Protein AF-A0A955LKX2-F1 (afdb_monomer_lite)

Organism: NCBI:txid2053526

Secondary structure (DSSP, 8-state):
-TTPPTT-EEEEE-TTS-BEEEEEEEEGGGHHHHHHTT-EEEE-SSSEEEEEE-HHHHHHHHHHHHHHHHHHTT-TTTSEEEEEEETTS-HHHHHHHHHHT--EEEE-SSHHHHHHHHHHHHHHHHH-SSSPPEEE-TTS-EEE--SSEEEEEEE-TTSBEE---SSPEE-TTS-EESS-SS--HHHHHHHHHHHHHHHHHHT--HHHHHHHHHHHTT----EEEEEEEESS-TT-S-HHHHHHHHHHHHHHHHHHHHHHHHHHHHHHTTSS-HHHHHHHHHHH-TTS--TTEEEEEE-SSSEEEEESSEEEEEEE-SSSSEEEEEEEES-HHHHHHHHHHHHT---PPPHHHHHHS-HHHHHHHHHHHHHHHHHHHHTTPPP---PPPS------

Foldseek 3Di:
DLPDDFLDKDWDADPVQQFTKIKGKHFPVCVVLCVLLLWDWDDSDPTIIITTAQLLLLVLLLLVLVCVVCVVVVLNVVAQEEEEEEPLRFCLVVLLCVLVVHWYAYAHDDLLRVLLQQLLVQQCLVVDPFDFDWAQHQQRDIITRGRHYAYSKYDYSVGFIWGFDSDWDADPVGRTGNTDSGTHCPSSVVSVVVSSVVCVVVVHHSSNVSVVSCVSSVNLQNNKDKDKDAQADPPDPPPVRRVVSFVVLLVQLVLLQLLLLLLQVCCVVVLAPPVLSLVQVCVQCVPADCPQFDDWHDRLQWIWTDGPFKIKIWGRDPPTSIIMIIMTGSDNVNRVVVRVDSRPDRSDGDPSNCVSGPPVSSVCSVVVSNVVNVCSSPPSRRDPPDDDPPDPPPDD

Radius of gyration: 22.68 Å; chains: 1; bounding box: 54×61×68 Å

pLDDT: mean 93.78, std 8.46, range [38.88, 98.75]

InterPro domains:
  IPR005846 Alpha-D-phosphohexomutase, alpha/beta/alpha domain III [PF02880] (76-214)
  IPR016055 Alpha-D-phosphohexomutase, alpha/beta/alpha I/II/III [SSF53738] (83-215)
  IPR036900 Alpha-D-phosphohexomutase, C-terminal domain superfamily [SSF55957] (300-339)

Structure (mmCIF, N/CA/C/O backbone):
data_AF-A0A955LKX2-F1
#
_entry.id   AF-A0A955LKX2-F1
#
loop_
_atom_site.group_PDB
_atom_site.id
_atom_site.type_symbol
_atom_site.label_atom_id
_atom_site.label_alt_id
_atom_site.label_comp_id
_atom_site.label_asym_id
_atom_site.label_entity_id
_atom_site.label_seq_id
_atom_site.pdbx_PDB_ins_code
_atom_site.Cartn_x
_atom_site.Cartn_y
_atom_site.Cartn_z
_atom_site.occupancy
_atom_site.B_iso_or_equiv
_atom_site.auth_seq_id
_atom_site.auth_comp_id
_atom_site.auth_asym_id
_atom_site.auth_atom_id
_atom_site.pdbx_PDB_model_num
ATOM 1 N N . LEU A 1 1 ? -9.491 -21.297 21.331 1.00 83.88 1 LEU A N 1
ATOM 2 C CA . LEU A 1 1 ? -10.593 -20.667 20.564 1.00 83.88 1 LEU A CA 1
ATOM 3 C C . LEU A 1 1 ? -11.870 -21.505 20.568 1.00 83.88 1 LEU A C 1
ATOM 5 O O . LEU A 1 1 ? -12.939 -20.920 20.558 1.00 83.88 1 LEU A O 1
ATOM 9 N N . SER A 1 2 ? -11.780 -22.837 20.660 1.00 74.50 2 SER A N 1
ATOM 10 C CA . SER A 1 2 ? -12.924 -23.764 20.633 1.00 74.50 2 SER A CA 1
ATOM 11 C C . SER A 1 2 ? -14.033 -23.470 21.646 1.00 74.50 2 SER A C 1
ATOM 13 O O . SER A 1 2 ? -15.178 -23.772 21.364 1.00 74.50 2 SER A O 1
ATOM 15 N N . ASP A 1 3 ? -13.747 -22.843 22.784 1.00 85.75 3 ASP A N 1
ATOM 16 C CA . ASP A 1 3 ? -14.763 -22.567 23.817 1.00 85.75 3 ASP A CA 1
ATOM 17 C C . ASP A 1 3 ? -15.029 -21.066 24.010 1.00 85.75 3 ASP A C 1
ATOM 19 O O . ASP A 1 3 ? -15.715 -20.664 24.946 1.00 85.75 3 ASP A O 1
ATOM 23 N N . TYR A 1 4 ? -14.475 -20.220 23.135 1.00 91.50 4 TYR A N 1
ATOM 24 C CA . TYR A 1 4 ? -14.655 -18.774 23.229 1.00 91.50 4 TYR A CA 1
ATOM 25 C C . TYR A 1 4 ? -15.996 -18.344 22.611 1.00 91.50 4 TYR A C 1
ATOM 27 O O . TYR A 1 4 ? -16.431 -18.936 21.613 1.00 91.50 4 TYR A O 1
ATOM 35 N N . PRO A 1 5 ? -16.661 -17.329 23.194 1.00 93.69 5 PRO A N 1
ATOM 36 C CA . PRO A 1 5 ? -17.945 -16.846 22.706 1.00 93.69 5 PRO A CA 1
ATOM 37 C C . PRO A 1 5 ? -17.813 -16.122 21.361 1.00 93.69 5 PRO A C 1
ATOM 39 O O . PRO A 1 5 ? -16.740 -15.631 20.997 1.00 93.69 5 PRO A O 1
ATOM 42 N N . LEU A 1 6 ? -18.937 -16.019 20.649 1.00 96.06 6 LEU A N 1
ATOM 43 C CA . LEU A 1 6 ? -19.081 -15.126 19.499 1.00 96.06 6 LEU A CA 1
ATOM 44 C C . LEU A 1 6 ? -18.675 -13.694 19.880 1.00 96.06 6 LEU A C 1
ATOM 46 O O . LEU A 1 6 ? -18.892 -13.260 21.010 1.00 96.06 6 LEU A O 1
ATOM 50 N N . GLY A 1 7 ? -18.059 -12.981 18.941 1.00 95.50 7 GLY A N 1
ATOM 51 C CA . GLY A 1 7 ? -17.551 -11.625 19.139 1.00 95.50 7 GLY A CA 1
ATOM 52 C C . GLY A 1 7 ? -16.155 -11.561 19.763 1.00 95.50 7 GLY A C 1
ATOM 53 O O . GLY A 1 7 ? -15.565 -10.485 19.796 1.00 95.50 7 GLY A O 1
ATOM 54 N N . THR A 1 8 ? -15.583 -12.689 20.209 1.00 96.50 8 THR A N 1
ATOM 55 C CA . THR A 1 8 ? -14.206 -12.721 20.734 1.00 96.50 8 THR A CA 1
ATOM 56 C C . THR A 1 8 ? -13.216 -12.293 19.654 1.00 96.50 8 THR A C 1
ATOM 58 O O . THR A 1 8 ? -13.011 -13.032 18.689 1.00 96.50 8 THR A O 1
ATOM 61 N N . CYS A 1 9 ? -12.566 -11.145 19.847 1.00 96.81 9 CYS A N 1
ATOM 62 C CA . CYS A 1 9 ? -11.448 -10.700 19.019 1.00 96.81 9 CYS A CA 1
ATOM 63 C C . CYS A 1 9 ? -10.125 -11.310 19.496 1.00 96.81 9 CYS A C 1
ATOM 65 O O . CYS A 1 9 ? -9.878 -11.461 20.693 1.00 96.81 9 CYS A O 1
ATOM 67 N N . VAL A 1 10 ? -9.259 -11.631 18.541 1.00 95.56 10 VAL A N 1
ATOM 68 C CA . VAL A 1 10 ? -7.900 -12.124 18.750 1.00 95.56 10 VAL A CA 1
ATOM 69 C C . VAL A 1 10 ? -6.958 -11.155 18.048 1.00 95.56 10 VAL A C 1
ATOM 71 O O . VAL A 1 10 ? -7.005 -11.022 16.827 1.00 95.56 10 VAL A O 1
ATOM 74 N N . LEU A 1 11 ? -6.122 -10.477 18.830 1.00 95.25 11 LEU A N 1
ATOM 75 C CA . LEU A 1 11 ? -5.091 -9.565 18.339 1.00 95.25 11 LEU A CA 1
ATOM 76 C C . LEU A 1 11 ? -3.756 -10.302 18.389 1.00 95.25 11 LEU A C 1
ATOM 78 O O . LEU A 1 11 ? -3.365 -10.796 19.448 1.00 95.25 11 LEU A O 1
ATOM 82 N N . MET A 1 12 ? -3.100 -10.440 17.242 1.00 93.12 12 MET A N 1
ATOM 83 C CA . MET A 1 12 ? -1.870 -11.216 17.105 1.00 93.12 12 MET A CA 1
ATOM 84 C C . MET A 1 12 ? -0.739 -10.298 16.673 1.00 93.12 12 MET A C 1
ATOM 86 O O . MET A 1 12 ? -0.844 -9.673 15.620 1.00 93.12 12 MET A O 1
ATOM 90 N N . ALA A 1 13 ? 0.329 -10.277 17.468 1.00 92.19 13 ALA A N 1
ATOM 91 C CA . ALA A 1 13 ? 1.583 -9.640 17.104 1.00 92.19 13 ALA A CA 1
ATOM 92 C C . ALA A 1 13 ? 2.685 -10.668 16.853 1.00 92.19 13 ALA A C 1
ATOM 94 O O . ALA A 1 13 ? 2.658 -11.773 17.411 1.00 92.19 13 ALA A O 1
ATOM 95 N N . ASP A 1 14 ? 3.636 -10.315 15.995 1.00 90.94 14 ASP A N 1
ATOM 96 C CA . ASP A 1 14 ? 4.870 -11.072 15.817 1.00 90.94 14 ASP A CA 1
ATOM 97 C C . ASP A 1 14 ? 5.814 -10.908 17.032 1.00 90.94 14 ASP A C 1
ATOM 99 O O . ASP A 1 14 ? 5.542 -10.109 17.930 1.00 90.94 14 ASP A O 1
ATOM 103 N N . PRO A 1 15 ? 6.872 -11.737 17.162 1.00 92.31 15 PRO A N 1
ATOM 104 C CA . PRO A 1 15 ? 7.674 -11.797 18.389 1.00 92.31 15 PRO A CA 1
ATOM 105 C C . PRO A 1 15 ? 8.376 -10.495 18.800 1.00 92.31 15 PRO A C 1
ATOM 107 O O . PRO A 1 15 ? 8.668 -10.329 19.984 1.00 92.31 15 PRO A O 1
ATOM 110 N N . ASP A 1 16 ? 8.684 -9.620 17.846 1.00 88.94 16 ASP A N 1
ATOM 111 C CA . ASP A 1 16 ? 9.254 -8.283 18.047 1.00 88.94 16 ASP A CA 1
ATOM 112 C C . ASP A 1 16 ? 8.187 -7.193 18.232 1.00 88.94 16 ASP A C 1
ATOM 114 O O . ASP A 1 16 ? 8.509 -6.131 18.760 1.00 88.94 16 ASP A O 1
ATOM 118 N N . GLY A 1 17 ? 6.914 -7.489 17.950 1.00 87.94 17 GLY A N 1
ATOM 119 C CA . GLY A 1 17 ? 5.798 -6.577 18.190 1.00 87.94 17 GLY A CA 1
ATOM 120 C C . GLY A 1 17 ? 5.651 -5.498 17.121 1.00 87.94 17 GLY A C 1
ATOM 121 O O . GLY A 1 17 ? 5.066 -4.451 17.398 1.00 87.94 17 GLY A O 1
ATOM 122 N N . ASP A 1 18 ? 6.161 -5.752 15.920 1.00 87.38 18 ASP A N 1
ATOM 123 C CA . ASP A 1 18 ? 6.175 -4.818 14.798 1.00 87.38 18 ASP A CA 1
ATOM 124 C C . ASP A 1 18 ? 4.898 -4.894 13.961 1.00 87.38 18 ASP A C 1
ATOM 126 O O . ASP A 1 18 ? 4.594 -3.958 13.220 1.00 87.38 18 ASP A O 1
ATOM 130 N N . ARG A 1 19 ? 4.182 -6.023 14.016 1.00 88.88 19 ARG A N 1
ATOM 131 C CA . ARG A 1 19 ? 3.046 -6.289 13.132 1.00 88.88 19 ARG A CA 1
ATOM 132 C C . ARG A 1 19 ? 1.791 -6.680 13.867 1.00 88.88 19 ARG A C 1
ATOM 134 O O . ARG A 1 19 ? 1.864 -7.440 14.826 1.00 88.88 19 ARG A O 1
ATOM 141 N N . LEU A 1 20 ? 0.635 -6.271 13.349 1.00 89.75 20 LEU A N 1
ATOM 142 C CA . LEU A 1 20 ? -0.670 -6.688 13.860 1.00 89.75 20 LEU A CA 1
ATOM 143 C C . LEU A 1 20 ? -1.510 -7.407 12.798 1.00 89.75 20 LEU A C 1
ATOM 145 O O . LEU A 1 20 ? -1.695 -6.942 11.675 1.00 89.75 20 LEU A O 1
ATOM 149 N N . VAL A 1 21 ? -2.103 -8.532 13.201 1.00 90.12 21 VAL A N 1
ATOM 150 C CA . VAL A 1 21 ? -3.202 -9.186 12.481 1.00 90.12 21 VAL A CA 1
ATOM 151 C C . VAL A 1 21 ? -4.379 -9.382 13.429 1.00 90.12 21 VAL A C 1
ATOM 153 O O . VAL A 1 21 ? -4.214 -9.857 14.557 1.00 90.12 21 VAL A O 1
ATOM 156 N N . THR A 1 22 ? -5.578 -9.058 12.948 1.00 95.31 22 THR A N 1
ATOM 157 C CA . THR A 1 22 ? -6.817 -9.162 13.722 1.00 95.31 22 THR A CA 1
ATOM 158 C C . THR A 1 22 ? -7.674 -10.326 13.237 1.00 95.31 22 THR A C 1
ATOM 160 O O . THR A 1 22 ? -7.847 -10.554 12.039 1.00 95.31 22 THR A O 1
ATOM 163 N N . ALA A 1 23 ? -8.246 -11.066 14.182 1.00 97.44 23 ALA A N 1
ATOM 164 C CA . ALA A 1 23 ? -9.224 -12.112 13.918 1.00 97.44 23 ALA A CA 1
ATOM 165 C C . ALA A 1 23 ? -10.417 -12.006 14.873 1.00 97.44 23 ALA A C 1
ATOM 167 O O . ALA A 1 23 ? -10.286 -11.452 15.965 1.00 97.44 23 ALA A O 1
ATOM 168 N N . GLN A 1 24 ? -11.570 -12.567 14.504 1.00 97.75 24 GLN A N 1
ATOM 169 C CA . GLN A 1 24 ? -12.738 -12.617 15.386 1.00 97.75 24 GLN A CA 1
ATOM 170 C C . GLN A 1 24 ? -13.518 -13.926 15.242 1.00 97.75 24 GLN A C 1
ATOM 172 O O . GLN A 1 24 ? -13.627 -14.503 14.163 1.00 97.75 24 GLN A O 1
ATOM 177 N N . VAL A 1 25 ? -14.061 -14.420 16.355 1.00 97.69 25 VAL A N 1
ATOM 178 C CA . VAL A 1 25 ? -15.028 -15.523 16.337 1.00 97.69 25 VAL A CA 1
ATOM 179 C C . VAL A 1 25 ? -16.393 -14.974 15.916 1.00 97.69 25 VAL A C 1
ATOM 181 O O . VAL A 1 25 ? -17.011 -14.216 16.661 1.00 97.69 25 VAL A O 1
ATOM 184 N N . GLU A 1 26 ? -16.877 -15.381 14.747 1.00 97.56 26 GLU A N 1
ATOM 185 C CA . GLU A 1 26 ? -18.149 -14.941 14.161 1.00 97.56 26 GLU A CA 1
ATOM 186 C C . GLU A 1 26 ? -19.100 -16.129 13.905 1.00 97.56 26 GLU A C 1
ATOM 188 O O . GLU A 1 26 ? -18.658 -17.283 13.841 1.00 97.56 26 GLU A O 1
ATOM 193 N N . PRO A 1 27 ? -20.417 -15.887 13.753 1.00 97.50 27 PRO A N 1
ATOM 194 C CA . PRO A 1 27 ? -21.370 -16.915 13.355 1.00 97.50 27 PRO A CA 1
ATOM 195 C C . PRO A 1 27 ? -21.046 -17.493 11.977 1.00 97.50 27 PRO A C 1
ATOM 197 O O . PRO A 1 27 ? -20.733 -16.769 11.034 1.00 97.50 27 PRO A O 1
ATOM 200 N N . ALA A 1 28 ? -21.226 -18.801 11.804 1.00 97.19 28 ALA A N 1
ATOM 201 C CA . ALA A 1 28 ? -21.057 -19.466 10.514 1.00 97.19 28 ALA A CA 1
ATOM 202 C C . ALA A 1 28 ? -22.044 -18.981 9.438 1.00 97.19 28 ALA A C 1
ATOM 204 O O . ALA A 1 28 ? -21.812 -19.240 8.256 1.00 97.19 28 ALA A O 1
ATOM 205 N N . SER A 1 29 ? -23.113 -18.275 9.822 1.00 97.69 29 SER A N 1
ATOM 206 C CA . SER A 1 29 ? -24.022 -17.584 8.903 1.00 97.69 29 SER A CA 1
ATOM 207 C C . SER A 1 29 ? -23.387 -16.374 8.210 1.00 97.69 29 SER A C 1
ATOM 209 O O . SER A 1 29 ? -23.897 -15.959 7.178 1.00 97.69 29 SER A O 1
ATOM 211 N N . ASN A 1 30 ? -22.269 -15.833 8.713 1.00 98.00 30 ASN A N 1
ATOM 212 C CA . ASN A 1 30 ? -21.612 -14.655 8.132 1.00 98.00 30 ASN A CA 1
ATOM 213 C C . ASN A 1 30 ? -20.729 -14.979 6.914 1.00 98.00 30 ASN A C 1
ATOM 215 O O . ASN A 1 30 ? -20.139 -14.071 6.342 1.00 98.00 30 ASN A O 1
ATOM 219 N N . LYS A 1 31 ? -20.616 -16.244 6.485 1.00 97.88 31 LYS A N 1
ATOM 220 C CA . LYS A 1 31 ? -19.699 -16.656 5.401 1.00 97.88 31 LYS A CA 1
ATOM 221 C C . LYS A 1 31 ? -19.873 -15.861 4.109 1.00 97.88 31 LYS A C 1
ATOM 223 O O . LYS A 1 31 ? -18.877 -15.427 3.543 1.00 97.88 31 LYS A O 1
ATOM 228 N N . ASP A 1 32 ? -21.111 -15.675 3.657 1.00 97.81 32 ASP A N 1
ATOM 229 C CA . ASP A 1 32 ? -21.384 -14.972 2.398 1.00 97.81 32 ASP A CA 1
ATOM 230 C C . ASP A 1 32 ? -20.975 -13.500 2.503 1.00 97.81 32 ASP A C 1
ATOM 232 O O . ASP A 1 32 ? -20.228 -13.008 1.662 1.00 97.81 32 ASP A O 1
ATOM 236 N N . LYS A 1 33 ? -21.317 -12.853 3.623 1.00 98.06 33 LYS A N 1
ATOM 237 C CA . LYS A 1 33 ? -20.861 -11.501 3.956 1.00 98.06 33 LYS A CA 1
ATOM 238 C C . LYS A 1 33 ? -19.333 -11.390 3.978 1.00 98.06 33 LYS A C 1
ATOM 240 O O . LYS A 1 33 ? -18.776 -10.465 3.400 1.00 98.06 33 LYS A O 1
ATOM 245 N N . LEU A 1 34 ? -18.628 -12.326 4.618 1.00 98.06 34 LEU A N 1
ATOM 246 C CA . LEU A 1 34 ? -17.161 -12.303 4.649 1.00 98.06 34 LEU A CA 1
ATOM 247 C C . LEU A 1 34 ? -16.557 -12.464 3.247 1.00 98.06 34 LEU A C 1
ATOM 249 O O . LEU A 1 34 ? -15.578 -11.791 2.936 1.00 98.06 34 LEU A O 1
ATOM 253 N N . ASN A 1 35 ? -17.150 -13.298 2.386 1.00 96.69 35 ASN A N 1
ATOM 254 C CA . ASN A 1 35 ? -16.714 -13.433 0.994 1.00 96.69 35 ASN A CA 1
ATOM 255 C C . ASN A 1 35 ? -16.885 -12.123 0.209 1.00 96.69 35 ASN A C 1
ATOM 257 O O . ASN A 1 35 ? -15.966 -11.735 -0.511 1.00 96.69 35 ASN A O 1
ATOM 261 N N . GLU A 1 36 ? -18.017 -11.434 0.374 1.00 96.62 36 GLU A N 1
ATOM 262 C CA . GLU A 1 36 ? -18.288 -10.131 -0.253 1.00 96.62 36 GLU A CA 1
ATOM 263 C C . GLU A 1 36 ? -17.306 -9.048 0.221 1.00 96.62 36 GLU A C 1
ATOM 265 O O . GLU A 1 36 ? -16.782 -8.280 -0.586 1.00 96.62 36 GLU A O 1
ATOM 270 N N . LEU A 1 37 ? -16.982 -9.039 1.517 1.00 97.19 37 LEU A N 1
ATOM 271 C CA . LEU A 1 37 ? -16.005 -8.120 2.111 1.00 97.19 37 LEU A CA 1
ATOM 272 C C . LEU A 1 37 ? -14.543 -8.491 1.810 1.00 97.19 37 LEU A C 1
ATOM 274 O O . LEU A 1 37 ? -13.632 -7.765 2.201 1.00 97.19 37 LEU A O 1
ATOM 278 N N . GLY A 1 38 ? -14.288 -9.634 1.167 1.00 95.94 38 GLY A N 1
ATOM 279 C CA . GLY A 1 38 ? -12.931 -10.131 0.937 1.00 95.94 38 GLY A CA 1
ATOM 280 C C . GLY A 1 38 ? -12.197 -10.557 2.212 1.00 95.94 38 GLY A C 1
ATOM 281 O O . GLY A 1 38 ? -10.968 -10.587 2.231 1.00 95.94 38 GLY A O 1
ATOM 282 N N . VAL A 1 39 ? -12.920 -10.884 3.283 1.00 97.44 39 VAL A N 1
ATOM 283 C CA . VAL A 1 39 ? -12.359 -11.347 4.559 1.00 97.44 39 VAL A CA 1
ATOM 284 C C . VAL A 1 39 ? -12.191 -12.865 4.522 1.00 97.44 39 VAL A C 1
ATOM 286 O O . VAL A 1 39 ? -13.112 -13.615 4.191 1.00 97.44 39 VAL A O 1
ATOM 289 N N . LEU A 1 40 ? -10.997 -13.342 4.874 1.00 96.56 40 LEU A N 1
ATOM 290 C CA . LEU A 1 40 ? -10.721 -14.775 4.943 1.00 96.56 40 LEU A CA 1
ATOM 291 C C . LEU A 1 40 ? -11.361 -15.375 6.197 1.00 96.56 40 LEU A C 1
ATOM 293 O O . LEU A 1 40 ? -11.504 -14.705 7.215 1.00 96.56 40 LEU A O 1
ATOM 297 N N . TYR A 1 41 ? -11.717 -16.659 6.163 1.00 97.00 41 TYR A N 1
ATOM 298 C CA . TYR A 1 41 ? -12.226 -17.336 7.353 1.00 97.00 41 TYR A CA 1
ATOM 299 C C . TYR A 1 41 ? -11.854 -18.815 7.416 1.00 97.00 41 TYR A C 1
ATOM 301 O O . TYR A 1 41 ? -11.672 -19.489 6.402 1.00 97.00 41 TYR A O 1
ATOM 309 N N . LEU A 1 42 ? -11.793 -19.335 8.641 1.00 96.31 42 LEU A N 1
ATOM 310 C CA . LEU A 1 42 ? -11.619 -20.754 8.943 1.00 96.31 42 LEU A CA 1
ATOM 311 C C . LEU A 1 42 ? -12.858 -21.282 9.670 1.00 96.31 42 LEU A C 1
ATOM 313 O O . LEU A 1 42 ? -13.381 -20.635 10.576 1.00 96.31 42 LEU A O 1
ATOM 317 N N . LYS A 1 43 ? -13.329 -22.479 9.305 1.00 95.38 43 LYS A N 1
ATOM 318 C CA . LYS A 1 43 ? -14.407 -23.149 10.045 1.00 95.38 43 LYS A CA 1
ATOM 319 C C . LYS A 1 43 ? -13.879 -23.605 11.408 1.00 95.38 43 LYS A C 1
ATOM 321 O O . LYS A 1 43 ? -12.904 -24.351 11.452 1.00 95.38 43 LYS A O 1
ATOM 326 N N . LEU A 1 44 ? -14.538 -23.189 12.492 1.00 94.44 44 LEU A N 1
ATOM 327 C CA . LEU A 1 44 ? -14.273 -23.712 13.836 1.00 94.44 44 LEU A CA 1
ATOM 328 C C . LEU A 1 44 ? -15.189 -24.906 14.122 1.00 94.44 44 LEU A C 1
ATOM 330 O O . LEU A 1 44 ? -14.712 -25.974 14.493 1.00 94.44 44 LEU A O 1
ATOM 334 N N . ASP A 1 45 ? -16.490 -24.738 13.875 1.00 94.12 45 ASP A N 1
ATOM 335 C CA . ASP A 1 45 ? -17.512 -25.786 13.940 1.00 94.12 45 ASP A CA 1
ATOM 336 C C . ASP A 1 45 ? -18.710 -25.437 13.032 1.00 94.12 45 ASP A C 1
ATOM 338 O O . ASP A 1 45 ? -18.577 -24.653 12.090 1.00 94.12 45 ASP A O 1
ATOM 342 N N . ASP A 1 46 ? -19.858 -26.087 13.232 1.00 94.19 46 ASP A N 1
ATOM 343 C CA . ASP A 1 46 ? -21.056 -25.888 12.409 1.00 94.19 46 ASP A CA 1
ATOM 344 C C . ASP A 1 46 ? -21.733 -24.524 12.616 1.00 94.19 46 ASP A C 1
ATOM 346 O O . ASP A 1 46 ? -22.381 -24.031 11.693 1.00 94.19 46 ASP A O 1
ATOM 350 N N . GLU A 1 47 ? -21.536 -23.887 13.770 1.00 95.62 47 GLU A N 1
ATOM 351 C CA . GLU A 1 47 ? -22.153 -22.611 14.145 1.00 95.62 47 GLU A CA 1
ATOM 352 C C . GLU A 1 47 ? -21.161 -21.443 14.141 1.00 95.62 47 GLU A C 1
ATOM 354 O O . GLU A 1 47 ? -21.586 -20.288 14.128 1.00 95.62 47 GLU A O 1
ATOM 359 N N . ARG A 1 48 ? -19.849 -21.713 14.129 1.00 96.44 48 ARG A N 1
ATOM 360 C CA . ARG A 1 48 ? -18.802 -20.700 14.304 1.00 96.44 48 ARG A CA 1
ATOM 361 C C . ARG A 1 48 ? -17.697 -20.768 13.260 1.00 96.44 48 ARG A C 1
ATOM 363 O O . ARG A 1 48 ? -17.234 -21.834 12.840 1.00 96.44 48 ARG A O 1
ATOM 370 N N . ILE A 1 49 ? -17.204 -19.589 12.912 1.00 97.31 49 ILE A N 1
ATOM 371 C CA . ILE A 1 49 ? -16.039 -19.365 12.060 1.00 97.31 49 ILE A CA 1
ATOM 372 C C . ILE A 1 49 ? -15.067 -18.411 12.757 1.00 97.31 49 ILE A C 1
ATOM 374 O O . ILE A 1 49 ? -15.457 -17.623 13.614 1.00 97.31 49 ILE A O 1
ATOM 378 N N . LEU A 1 50 ? -13.794 -18.497 12.395 1.00 97.56 50 LEU A N 1
ATOM 379 C CA . LEU A 1 50 ? -12.785 -17.504 12.735 1.00 97.56 50 LEU A CA 1
ATOM 380 C C . LEU A 1 50 ? -12.562 -16.643 11.493 1.00 97.56 50 LEU A C 1
ATOM 382 O O . LEU A 1 50 ? -11.988 -17.147 10.526 1.00 97.56 50 LEU A O 1
ATOM 386 N N . SER A 1 51 ? -13.032 -15.398 11.500 1.00 97.88 51 SER A N 1
ATOM 387 C CA . SER A 1 51 ? -12.699 -14.409 10.473 1.00 97.88 51 SER A CA 1
ATOM 388 C C . SER A 1 51 ? -11.272 -13.903 10.690 1.00 97.88 51 SER A C 1
ATOM 390 O O . SER A 1 51 ? -10.824 -13.745 11.826 1.00 97.88 51 SER A O 1
ATOM 392 N N . LEU A 1 52 ? -10.538 -13.711 9.598 1.00 97.12 52 LEU A N 1
ATOM 393 C CA . LEU A 1 52 ? -9.136 -13.308 9.550 1.00 97.12 52 LEU A CA 1
ATOM 394 C C . LEU A 1 52 ? -9.035 -12.074 8.651 1.00 97.12 52 LEU A C 1
ATOM 396 O O . LEU A 1 52 ? -9.206 -12.174 7.433 1.00 97.12 52 LEU A O 1
ATOM 400 N N . TYR A 1 53 ? -8.756 -10.925 9.257 1.00 96.62 53 TYR A N 1
ATOM 401 C CA . TYR A 1 53 ? -8.639 -9.651 8.560 1.00 96.62 53 TYR A CA 1
ATOM 402 C C . TYR A 1 53 ? -7.196 -9.480 8.098 1.00 96.62 53 TYR A C 1
ATOM 404 O O . TYR A 1 53 ? -6.267 -9.502 8.910 1.00 96.62 53 TYR A O 1
ATOM 412 N N . LEU A 1 54 ? -6.995 -9.309 6.791 1.00 93.44 54 LEU A N 1
ATOM 413 C CA . LEU A 1 54 ? -5.673 -9.008 6.241 1.00 93.44 54 LEU A CA 1
ATOM 414 C C . LEU A 1 54 ? -5.145 -7.695 6.840 1.00 93.44 54 LEU A C 1
ATOM 416 O O . LEU A 1 54 ? -5.955 -6.875 7.278 1.00 93.44 54 LEU A O 1
ATOM 420 N N . PRO A 1 55 ? -3.823 -7.448 6.850 1.00 93.69 55 PRO A N 1
ATOM 421 C CA . PRO A 1 55 ? -3.279 -6.211 7.404 1.00 93.69 55 PRO A CA 1
ATOM 422 C C . PRO A 1 55 ? -3.962 -4.938 6.896 1.00 93.69 55 PRO A C 1
ATOM 424 O O . PRO A 1 55 ? -4.372 -4.102 7.693 1.00 93.69 55 PRO A O 1
ATOM 427 N N . ASN A 1 56 ? -4.216 -4.849 5.587 1.00 94.69 56 ASN A N 1
ATOM 428 C CA . ASN A 1 56 ? -4.946 -3.730 4.990 1.00 94.69 56 ASN A CA 1
ATOM 429 C C . ASN A 1 56 ? -6.334 -3.502 5.610 1.00 94.69 56 ASN A C 1
ATOM 431 O O . ASN A 1 56 ? -6.697 -2.367 5.917 1.00 94.69 56 ASN A O 1
ATOM 435 N N . GLN A 1 57 ? -7.096 -4.575 5.831 1.00 96.12 57 GLN A N 1
ATOM 436 C CA . GLN A 1 57 ? -8.421 -4.516 6.452 1.00 96.12 57 GLN A CA 1
ATOM 437 C C . GLN A 1 57 ? -8.320 -4.210 7.949 1.00 96.12 57 GLN A C 1
ATOM 439 O O . GLN A 1 57 ? -9.072 -3.384 8.455 1.00 96.12 57 GLN A O 1
ATOM 444 N N . SER A 1 58 ? -7.375 -4.847 8.647 1.00 95.38 58 SER A N 1
ATOM 445 C CA . SER A 1 58 ? -7.132 -4.618 10.073 1.00 95.38 58 SER A CA 1
ATOM 446 C C . SER A 1 58 ? -6.818 -3.146 10.333 1.00 95.38 58 SER A C 1
ATOM 448 O O . SER A 1 58 ? -7.463 -2.532 11.171 1.00 95.38 58 SER A O 1
ATOM 450 N N . PHE A 1 59 ? -5.903 -2.551 9.566 1.00 95.94 59 PHE A N 1
ATOM 451 C CA . PHE A 1 59 ? -5.518 -1.153 9.753 1.00 95.94 59 PHE A CA 1
ATOM 452 C C . PHE A 1 59 ? -6.625 -0.182 9.378 1.00 95.94 59 PHE A C 1
ATOM 454 O O . PHE A 1 59 ? -6.828 0.778 10.114 1.00 95.94 59 PHE A O 1
ATOM 461 N N . LEU A 1 60 ? -7.386 -0.462 8.314 1.00 97.75 60 LEU A N 1
ATOM 462 C CA . LEU A 1 60 ? -8.557 0.338 7.953 1.00 97.75 60 LEU A CA 1
ATOM 463 C C . LEU A 1 60 ? -9.561 0.430 9.105 1.00 97.75 60 LEU A C 1
ATOM 465 O O . LEU A 1 60 ? -10.005 1.522 9.450 1.00 97.75 60 LEU A O 1
ATOM 469 N N . LEU A 1 61 ? -9.866 -0.703 9.743 1.00 97.81 61 LEU A N 1
ATOM 470 C CA . LEU A 1 61 ? -10.713 -0.741 10.935 1.00 97.81 61 LEU A CA 1
ATOM 471 C C . LEU A 1 61 ? -10.117 0.099 12.075 1.00 97.81 61 LEU A C 1
ATOM 473 O O . LEU A 1 61 ? -10.826 0.871 12.720 1.00 97.81 61 LEU A O 1
ATOM 477 N N . THR A 1 62 ? -8.812 -0.037 12.316 1.00 97.00 62 THR A N 1
ATOM 478 C CA . THR A 1 62 ? -8.112 0.648 13.406 1.00 97.00 62 THR A CA 1
ATOM 479 C C . THR A 1 62 ? -8.066 2.166 13.211 1.00 97.00 62 THR A C 1
ATOM 481 O O . THR A 1 62 ? -8.423 2.898 14.135 1.00 97.00 62 THR A O 1
ATOM 484 N N . PHE A 1 63 ? -7.652 2.671 12.042 1.00 97.44 63 PHE A N 1
ATOM 485 C CA . PHE A 1 63 ? -7.541 4.118 11.827 1.00 97.44 63 PHE A CA 1
ATOM 486 C C . PHE A 1 63 ? -8.896 4.803 11.610 1.00 97.44 63 PHE A C 1
ATOM 488 O O . PHE A 1 63 ? -9.037 5.966 11.995 1.00 97.44 63 PHE A O 1
ATOM 495 N N . ASP A 1 64 ? -9.917 4.097 11.104 1.00 98.56 64 ASP A N 1
ATOM 496 C CA . ASP A 1 64 ? -11.286 4.627 11.091 1.00 98.56 64 ASP A CA 1
ATOM 497 C C . ASP A 1 64 ? -11.808 4.827 12.521 1.00 98.56 64 ASP A C 1
ATOM 499 O O . ASP A 1 64 ? -12.282 5.910 12.881 1.00 98.56 64 ASP A O 1
ATOM 503 N N . PHE A 1 65 ? -11.618 3.827 13.388 1.00 98.31 65 PHE A N 1
ATOM 504 C CA . PHE A 1 65 ? -11.992 3.945 14.795 1.00 98.31 65 PHE A CA 1
ATOM 505 C C . PHE A 1 65 ? -11.187 5.025 15.528 1.00 98.31 65 PHE A C 1
ATOM 507 O O . PHE A 1 65 ? -11.737 5.766 16.352 1.00 98.31 65 PHE A O 1
ATOM 514 N N . GLN A 1 66 ? -9.898 5.167 15.207 1.00 97.94 66 GLN A N 1
ATOM 515 C CA . GLN A 1 66 ? -9.069 6.246 15.738 1.00 97.94 66 GLN A CA 1
ATOM 516 C C . GLN A 1 66 ? -9.627 7.614 15.340 1.00 97.94 66 GLN A C 1
ATOM 518 O O . GLN A 1 66 ? -9.776 8.482 16.199 1.00 97.94 66 GLN A O 1
ATOM 523 N N . LYS A 1 67 ? -10.016 7.804 14.075 1.00 98.06 67 LYS A N 1
ATOM 524 C CA . LYS A 1 67 ? -10.666 9.037 13.618 1.00 98.06 67 LYS A CA 1
ATOM 525 C C . LYS A 1 67 ? -11.958 9.313 14.388 1.00 98.06 67 LYS A C 1
ATOM 527 O O . LYS A 1 67 ? -12.160 10.431 14.861 1.00 98.06 67 LYS A O 1
ATOM 532 N N . GLN A 1 68 ? -12.816 8.310 14.583 1.00 97.75 68 GLN A N 1
ATOM 533 C CA . GLN A 1 68 ? -14.047 8.460 15.377 1.00 97.75 68 GLN A CA 1
ATOM 534 C C . GLN A 1 68 ? -13.754 8.857 16.834 1.00 97.75 68 GLN A C 1
ATOM 536 O O . GLN A 1 68 ? -14.446 9.704 17.411 1.00 97.75 68 GLN A O 1
ATOM 541 N N . SER A 1 69 ? -12.698 8.288 17.415 1.00 97.06 69 SER A N 1
ATOM 542 C CA . SER A 1 69 ? -12.239 8.600 18.771 1.00 97.06 69 SER A CA 1
ATOM 543 C C . SER A 1 69 ? -11.703 10.033 18.878 1.00 97.06 69 SER A C 1
ATOM 545 O O . SER A 1 69 ? -12.050 10.748 19.817 1.00 97.06 69 SER A O 1
ATOM 547 N N . LEU A 1 70 ? -10.929 10.491 17.889 1.00 97.75 70 LEU A N 1
ATOM 548 C CA . LEU A 1 70 ? -10.408 11.860 17.810 1.00 97.75 70 LEU A CA 1
ATOM 549 C C . LEU A 1 70 ? -11.525 12.898 17.644 1.00 97.75 70 LEU A C 1
ATOM 551 O O . LEU A 1 70 ? -11.499 13.931 18.313 1.00 97.75 70 LEU A O 1
ATOM 555 N N . VAL A 1 71 ? -12.534 12.612 16.813 1.00 97.94 71 VAL A N 1
ATOM 556 C CA . VAL A 1 71 ? -13.737 13.456 16.682 1.00 97.94 71 VAL A CA 1
ATOM 557 C C . VAL A 1 71 ? -14.473 13.546 18.018 1.00 97.94 71 VAL A C 1
ATOM 559 O O . VAL A 1 71 ? -14.803 14.638 18.473 1.00 97.94 71 VAL A O 1
ATOM 562 N N . SER A 1 72 ? -14.683 12.410 18.685 1.00 97.12 72 SER A N 1
ATOM 563 C CA . SER A 1 72 ? -15.382 12.361 19.977 1.00 97.12 72 SER A CA 1
ATOM 564 C C . SER A 1 72 ? -14.628 13.098 21.089 1.00 97.12 72 SER A C 1
ATOM 566 O O . SER A 1 72 ? -15.249 13.651 21.995 1.00 97.12 72 SER A O 1
ATOM 568 N N . ALA A 1 73 ? -13.297 13.133 21.011 1.00 96.75 73 ALA A N 1
ATOM 569 C CA . ALA A 1 73 ? -12.437 13.885 21.920 1.00 96.75 73 ALA A CA 1
ATOM 570 C C . ALA A 1 73 ? -12.348 15.388 21.587 1.00 96.75 73 ALA A C 1
ATOM 572 O O . ALA A 1 73 ? -11.735 16.132 22.349 1.00 96.75 73 ALA A O 1
ATOM 573 N N . GLY A 1 74 ? -12.935 15.838 20.471 1.00 97.38 74 GLY A N 1
ATOM 574 C CA . GLY A 1 74 ? -12.829 17.220 19.997 1.00 97.38 74 GLY A CA 1
ATOM 575 C C . GLY A 1 74 ? -11.449 17.588 19.444 1.00 97.38 74 GLY A C 1
ATOM 576 O O . GLY A 1 74 ? -11.159 18.767 19.320 1.00 97.38 74 GLY A O 1
ATOM 577 N N . LEU A 1 75 ? -10.605 16.600 19.125 1.00 97.12 75 LEU A N 1
ATOM 578 C CA . LEU A 1 75 ? -9.227 16.803 18.657 1.00 97.12 75 LEU A CA 1
ATOM 579 C C . LEU A 1 75 ? -9.094 16.787 17.132 1.00 97.12 75 LEU A C 1
ATOM 581 O O . LEU A 1 75 ? -8.050 17.164 16.606 1.00 97.12 75 LEU A O 1
ATOM 585 N N . TRP A 1 76 ? -10.111 16.302 16.415 1.00 97.56 76 TRP A N 1
ATOM 586 C CA . TRP A 1 76 ? -10.041 16.160 14.960 1.00 97.56 76 TRP A CA 1
ATOM 587 C C . TRP A 1 76 ? -9.828 17.507 14.261 1.00 97.56 76 TRP A C 1
ATOM 589 O O . TRP A 1 76 ? -8.921 17.619 13.448 1.00 97.56 76 TRP A O 1
ATOM 599 N N . ASP A 1 77 ? -10.595 18.529 14.647 1.00 96.50 77 ASP A N 1
ATOM 600 C CA . ASP A 1 77 ? -10.568 19.854 14.012 1.00 96.50 77 ASP A CA 1
ATOM 601 C C . ASP A 1 77 ? -9.417 20.757 14.510 1.00 96.50 77 ASP A C 1
ATOM 603 O O . ASP A 1 77 ? -9.192 21.839 13.967 1.00 96.50 77 ASP A O 1
ATOM 607 N N . ASP A 1 78 ? -8.678 20.334 15.543 1.00 96.38 78 ASP A N 1
ATOM 608 C CA . ASP A 1 78 ? -7.564 21.102 16.122 1.00 96.38 78 ASP A CA 1
ATOM 609 C C . ASP A 1 78 ? -6.245 20.940 15.341 1.00 96.38 78 ASP A C 1
ATOM 611 O O . ASP A 1 78 ? -5.326 21.765 15.483 1.00 96.38 78 ASP A O 1
ATOM 615 N N . TYR A 1 79 ? -6.148 19.882 14.529 1.00 96.88 79 TYR A N 1
ATOM 616 C CA . TYR A 1 79 ? -4.938 19.453 13.830 1.00 96.88 79 TYR A CA 1
ATOM 617 C C . TYR A 1 79 ? -5.220 19.027 12.389 1.00 96.88 79 TYR A C 1
ATOM 619 O O . TYR A 1 79 ? -6.317 18.591 12.056 1.00 96.88 79 TYR A O 1
ATOM 627 N N . ASP A 1 80 ? -4.185 19.085 11.553 1.00 97.25 80 ASP A N 1
ATOM 628 C CA . ASP A 1 80 ? -4.253 18.631 10.167 1.00 97.25 80 ASP A CA 1
ATOM 629 C C . ASP A 1 80 ? -3.756 17.181 10.093 1.00 97.25 80 ASP A C 1
ATOM 631 O O . ASP A 1 80 ? -2.560 16.899 10.156 1.00 97.25 80 ASP A O 1
ATOM 635 N N . TRP A 1 81 ? -4.679 16.226 10.045 1.00 98.50 81 TRP A N 1
ATOM 636 C CA . TRP A 1 81 ? -4.342 14.802 10.036 1.00 98.50 81 TRP A CA 1
ATOM 637 C C . TRP A 1 81 ? -3.902 14.348 8.646 1.00 98.50 81 TRP A C 1
ATOM 639 O O . TRP A 1 81 ? -4.545 14.687 7.660 1.00 98.50 81 TRP A O 1
ATOM 649 N N . PHE A 1 82 ? -2.845 13.542 8.560 1.00 98.75 82 PHE A N 1
ATOM 650 C CA . PHE A 1 82 ? -2.383 12.958 7.297 1.00 98.75 82 PHE A CA 1
ATOM 651 C C . PHE A 1 82 ? -1.956 11.498 7.467 1.00 98.75 82 PHE A C 1
ATOM 653 O O . PHE A 1 82 ? -1.716 11.027 8.585 1.00 98.75 82 PHE A O 1
ATOM 660 N N . MET A 1 83 ? -1.847 10.785 6.348 1.00 98.75 83 MET A N 1
ATOM 661 C CA . MET A 1 83 ? -1.406 9.391 6.300 1.00 98.75 83 MET A CA 1
ATOM 662 C C . MET A 1 83 ? -0.147 9.223 5.450 1.00 98.75 83 MET A C 1
ATOM 664 O O . MET A 1 83 ? 0.079 9.966 4.494 1.00 98.75 83 MET A O 1
ATOM 668 N N . ILE A 1 84 ? 0.651 8.203 5.766 1.00 98.56 84 ILE A N 1
ATOM 669 C CA . ILE A 1 84 ? 1.751 7.738 4.912 1.00 98.56 84 ILE A CA 1
ATOM 670 C C . ILE A 1 84 ? 1.512 6.263 4.602 1.00 98.56 84 ILE A C 1
ATOM 672 O O . ILE A 1 84 ? 1.292 5.467 5.509 1.00 98.56 84 ILE A O 1
ATOM 676 N N . LYS A 1 85 ? 1.584 5.857 3.340 1.00 97.62 85 LYS A N 1
ATOM 677 C CA . LYS A 1 85 ? 1.485 4.435 2.995 1.00 97.62 85 LYS A CA 1
ATOM 678 C C . LYS A 1 85 ? 2.521 4.033 1.969 1.00 97.62 85 LYS A C 1
ATOM 680 O O . LYS A 1 85 ? 2.987 4.860 1.186 1.00 97.62 85 LYS A O 1
ATOM 685 N N . THR A 1 86 ? 2.856 2.752 1.947 1.00 97.44 86 THR A N 1
ATOM 686 C CA . THR A 1 86 ? 3.630 2.195 0.838 1.00 97.44 86 THR A CA 1
ATOM 687 C C . THR A 1 86 ? 2.752 1.990 -0.391 1.00 97.44 86 THR A C 1
ATOM 689 O O . THR A 1 86 ? 1.562 1.712 -0.262 1.00 97.44 86 THR A O 1
ATOM 692 N N . THR A 1 87 ? 3.323 2.080 -1.590 1.00 97.06 87 THR A N 1
ATOM 693 C CA . THR A 1 87 ? 2.557 1.939 -2.841 1.00 97.06 87 THR A CA 1
ATOM 694 C C . THR A 1 87 ? 1.764 0.630 -3.008 1.00 97.06 87 THR A C 1
ATOM 696 O O . THR A 1 87 ? 0.640 0.730 -3.494 1.00 97.06 87 THR A O 1
ATOM 699 N N . PRO A 1 88 ? 2.211 -0.564 -2.553 1.00 95.69 88 PRO A N 1
ATOM 700 C CA . PRO A 1 88 ? 1.398 -1.785 -2.639 1.00 95.69 88 PRO A CA 1
ATOM 701 C C . PRO A 1 88 ? 0.326 -1.902 -1.539 1.00 95.69 88 PRO A C 1
ATOM 703 O O . PRO A 1 88 ? -0.274 -2.964 -1.363 1.00 95.69 88 PRO A O 1
ATOM 706 N N . SER A 1 89 ? 0.098 -0.853 -0.749 1.00 96.00 89 SER A N 1
ATOM 707 C CA . SER A 1 89 ? -0.992 -0.812 0.225 1.00 96.00 89 SER A CA 1
ATOM 708 C C . SER A 1 89 ? -2.334 -0.507 -0.443 1.00 96.00 89 SER A C 1
ATOM 710 O O . SER A 1 89 ? -2.402 0.158 -1.477 1.00 96.00 89 SER A O 1
ATOM 712 N N . SER A 1 90 ? -3.416 -0.983 0.176 1.00 95.25 90 SER A N 1
ATOM 713 C CA . SER A 1 90 ? -4.751 -1.023 -0.433 1.00 95.25 90 SER A CA 1
ATOM 714 C C . SER A 1 90 ? -5.274 0.331 -0.933 1.00 95.25 90 SER A C 1
ATOM 716 O O . SER A 1 90 ? -5.077 1.365 -0.286 1.00 95.25 90 SER A O 1
ATOM 718 N N . LEU A 1 91 ? -6.030 0.310 -2.040 1.00 95.50 91 LEU A N 1
ATOM 719 C CA . LEU A 1 91 ? -6.831 1.457 -2.506 1.00 95.50 91 LEU A CA 1
ATOM 720 C C . LEU A 1 91 ? -7.953 1.819 -1.531 1.00 95.50 91 LEU A C 1
ATOM 722 O O . LEU A 1 91 ? -8.384 2.969 -1.493 1.00 95.50 91 LEU A O 1
ATOM 726 N N . ALA A 1 92 ? -8.395 0.866 -0.706 1.00 97.12 92 ALA A N 1
ATOM 727 C CA . ALA A 1 92 ? -9.384 1.126 0.331 1.00 97.12 92 ALA A CA 1
ATOM 728 C C . ALA A 1 92 ? -8.924 2.231 1.297 1.00 97.12 92 ALA A C 1
ATOM 730 O O . ALA A 1 92 ? -9.747 3.003 1.783 1.00 97.12 92 ALA A O 1
ATOM 731 N N . TRP A 1 93 ? -7.614 2.351 1.543 1.00 97.88 93 TRP A N 1
ATOM 732 C CA . TRP A 1 93 ? -7.064 3.422 2.375 1.00 97.88 93 TRP A CA 1
ATOM 733 C C . TRP A 1 93 ? -7.146 4.783 1.687 1.00 97.88 93 TRP A C 1
ATOM 735 O O . TRP A 1 93 ? -7.500 5.758 2.341 1.00 97.88 93 TRP A O 1
ATOM 745 N N . ASP A 1 94 ? -6.881 4.851 0.379 1.00 96.75 94 ASP A N 1
ATOM 746 C CA . ASP A 1 94 ? -6.980 6.103 -0.382 1.00 96.75 94 ASP A CA 1
ATOM 747 C C . ASP A 1 94 ? -8.423 6.591 -0.443 1.00 96.75 94 ASP A C 1
ATOM 749 O O . ASP A 1 94 ? -8.690 7.769 -0.230 1.00 96.75 94 ASP A O 1
ATOM 753 N N . LYS A 1 95 ? -9.365 5.673 -0.684 1.00 97.50 95 LYS A N 1
ATOM 754 C CA . LYS A 1 95 ? -10.796 5.984 -0.728 1.00 97.50 95 LYS A CA 1
ATOM 755 C C . LYS A 1 95 ? -11.339 6.408 0.629 1.00 97.50 95 LYS A C 1
ATOM 757 O O . LYS A 1 95 ? -12.061 7.400 0.718 1.00 97.50 95 LYS A O 1
ATOM 762 N N . TRP A 1 96 ? -10.923 5.730 1.696 1.00 98.62 96 TRP A N 1
ATOM 763 C CA . TRP A 1 96 ? -11.223 6.174 3.052 1.00 98.62 96 TRP A CA 1
ATOM 764 C C . TRP A 1 96 ? -10.677 7.580 3.328 1.00 98.62 96 TRP A C 1
ATOM 766 O O . TRP A 1 96 ? -11.392 8.428 3.866 1.00 98.62 96 TRP A O 1
ATOM 776 N N . ALA A 1 97 ? -9.427 7.840 2.944 1.00 98.50 97 ALA A N 1
ATOM 777 C CA . ALA A 1 97 ? -8.772 9.118 3.175 1.00 98.50 97 ALA A CA 1
ATOM 778 C C . ALA A 1 97 ? -9.442 10.250 2.374 1.00 98.50 97 ALA A C 1
ATOM 780 O O . ALA A 1 97 ? -9.749 11.296 2.944 1.00 98.50 97 ALA A O 1
ATOM 781 N N . GLU A 1 98 ? -9.782 10.007 1.103 1.00 97.81 98 GLU A N 1
ATOM 782 C CA . GLU A 1 98 ? -10.560 10.912 0.244 1.00 97.81 98 GLU A CA 1
ATOM 783 C C . GLU A 1 98 ? -11.910 11.265 0.888 1.00 97.81 98 GLU A C 1
ATOM 785 O O . GLU A 1 98 ? -12.231 12.445 1.051 1.00 97.81 98 GLU A O 1
ATOM 790 N N . ALA A 1 99 ? -12.666 10.260 1.344 1.00 98.25 99 ALA A N 1
ATOM 791 C CA . ALA A 1 99 ? -13.967 10.454 1.987 1.00 98.25 99 ALA A CA 1
ATOM 792 C C . ALA A 1 99 ? -13.893 11.236 3.314 1.00 98.25 99 ALA A C 1
ATOM 794 O O . ALA A 1 99 ? -14.881 11.842 3.733 1.00 98.25 99 ALA A O 1
ATOM 795 N N . ASN A 1 100 ? -12.733 11.238 3.977 1.00 98.12 100 ASN A N 1
ATOM 796 C CA . ASN A 1 100 ? -12.513 11.920 5.253 1.00 98.12 100 ASN A CA 1
ATOM 797 C C . ASN A 1 100 ? -11.659 13.195 5.134 1.00 98.12 100 ASN A C 1
ATOM 799 O O . ASN A 1 100 ? -11.363 13.811 6.157 1.00 98.12 100 ASN A O 1
ATOM 803 N N . GLY A 1 101 ? -11.284 13.613 3.918 1.00 97.75 101 GLY A N 1
ATOM 804 C CA . GLY A 1 101 ? -10.461 14.804 3.690 1.00 97.75 101 GLY A CA 1
ATOM 805 C C . GLY A 1 101 ? -9.037 14.694 4.244 1.00 97.75 101 GLY A C 1
ATOM 806 O O . GLY A 1 101 ? -8.456 15.705 4.629 1.00 97.75 101 GLY A O 1
ATOM 807 N N . VAL A 1 102 ? -8.487 13.480 4.313 1.00 98.62 102 VAL A N 1
ATOM 808 C CA . VAL A 1 102 ? -7.155 13.195 4.859 1.00 98.62 102 VAL A CA 1
ATOM 809 C C . VAL A 1 102 ? -6.149 13.062 3.706 1.00 98.62 102 VAL A C 1
ATOM 811 O O . VAL A 1 102 ? -6.295 12.163 2.879 1.00 98.62 102 VAL A O 1
ATOM 814 N N . PRO A 1 103 ? -5.119 13.919 3.606 1.00 98.56 103 PRO A N 1
ATOM 815 C CA . PRO A 1 103 ? -4.065 13.757 2.609 1.00 98.56 103 PRO A CA 1
ATOM 816 C C . PRO A 1 103 ? -3.220 12.497 2.858 1.00 98.56 103 PRO A C 1
ATOM 818 O O . PRO A 1 103 ? -2.903 12.151 3.999 1.00 98.56 103 PRO A O 1
ATOM 821 N N . VAL A 1 104 ? -2.814 11.835 1.769 1.00 98.62 104 VAL A N 1
ATOM 822 C CA . VAL A 1 104 ? -2.003 10.607 1.780 1.00 98.62 104 VAL A CA 1
ATOM 823 C C . VAL A 1 104 ? -0.686 10.847 1.049 1.00 98.62 104 VAL A C 1
ATOM 825 O O . VAL A 1 104 ? -0.680 11.289 -0.098 1.00 98.62 104 VAL A O 1
ATOM 828 N N . ILE A 1 105 ? 0.429 10.518 1.698 1.00 98.56 105 ILE A N 1
ATOM 829 C CA . ILE A 1 105 ? 1.761 10.525 1.089 1.00 98.56 105 ILE A CA 1
ATOM 830 C C . ILE A 1 105 ? 2.147 9.088 0.732 1.00 98.56 105 ILE A C 1
ATOM 832 O O . ILE A 1 105 ? 2.256 8.227 1.609 1.00 98.56 105 ILE A O 1
ATOM 836 N N . ASN A 1 106 ? 2.391 8.833 -0.554 1.00 98.06 106 ASN A N 1
ATOM 837 C CA . ASN A 1 106 ? 2.870 7.538 -1.029 1.00 98.06 106 ASN A CA 1
ATOM 838 C C . ASN A 1 106 ? 4.397 7.442 -0.913 1.00 98.06 106 ASN A C 1
ATOM 840 O O . ASN A 1 106 ? 5.133 8.301 -1.408 1.00 98.06 106 ASN A O 1
ATOM 844 N N . 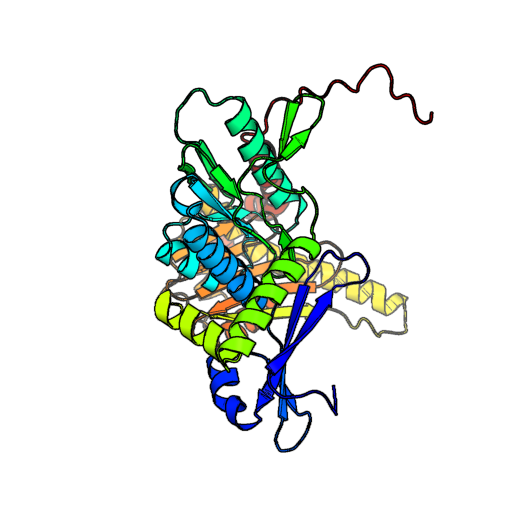ALA A 1 107 ? 4.870 6.366 -0.293 1.00 97.44 107 ALA A N 1
ATOM 845 C CA . ALA A 1 107 ? 6.281 6.037 -0.142 1.00 97.44 107 ALA A CA 1
ATOM 846 C C . ALA A 1 107 ? 6.620 4.724 -0.876 1.00 97.44 107 ALA A C 1
ATOM 848 O O . ALA A 1 107 ? 5.757 3.854 -1.026 1.00 97.44 107 ALA A O 1
ATOM 849 N N . PRO A 1 108 ? 7.877 4.525 -1.312 1.00 96.00 108 PRO A N 1
ATOM 850 C CA . PRO A 1 108 ? 8.352 3.196 -1.684 1.00 96.00 108 PRO A CA 1
ATOM 851 C C . PRO A 1 108 ? 8.215 2.213 -0.512 1.00 96.00 108 PRO A C 1
ATOM 853 O O . PRO A 1 108 ? 8.168 2.617 0.649 1.00 96.00 108 PRO A O 1
ATOM 856 N N . VAL A 1 109 ? 8.211 0.911 -0.801 1.00 94.00 109 VAL A N 1
ATOM 857 C CA . VAL A 1 109 ? 8.201 -0.120 0.250 1.00 94.00 109 VAL A CA 1
ATOM 858 C C . VAL A 1 109 ? 9.464 -0.056 1.098 1.00 94.00 109 VAL A C 1
ATOM 860 O O . VAL A 1 109 ? 10.580 0.131 0.604 1.00 94.00 109 VAL A O 1
ATOM 863 N N . GLY A 1 110 ? 9.278 -0.319 2.384 1.00 92.12 110 GLY A N 1
ATOM 864 C CA . GLY A 1 110 ? 10.301 -0.294 3.401 1.00 92.12 110 GLY A CA 1
ATOM 865 C C . GLY A 1 110 ? 9.972 0.782 4.416 1.00 92.12 110 GLY A C 1
ATOM 866 O O . GLY A 1 110 ? 9.935 1.966 4.100 1.00 92.12 110 GLY A O 1
ATOM 867 N N . PHE A 1 111 ? 9.850 0.384 5.677 1.00 92.75 111 PHE A N 1
ATOM 868 C CA . PHE A 1 111 ? 9.570 1.312 6.771 1.00 92.75 111 PHE A CA 1
ATOM 869 C C . PHE A 1 111 ? 10.589 2.456 6.905 1.00 92.75 111 PHE A C 1
ATOM 871 O O . PHE A 1 111 ? 10.240 3.566 7.289 1.00 92.75 111 PHE A O 1
ATOM 878 N N . LYS A 1 112 ? 11.842 2.237 6.489 1.00 93.12 112 LYS A N 1
ATOM 879 C CA . LYS A 1 112 ? 12.852 3.303 6.358 1.00 93.12 112 LYS A CA 1
ATOM 880 C C . LYS A 1 112 ? 12.416 4.447 5.430 1.00 93.12 112 LYS A C 1
ATOM 882 O O . LYS A 1 112 ? 12.828 5.584 5.635 1.00 93.12 112 LYS A O 1
ATOM 887 N N . GLU A 1 113 ? 11.607 4.164 4.413 1.00 95.12 113 GLU A N 1
ATOM 888 C CA . GLU A 1 113 ? 11.102 5.154 3.462 1.00 95.12 113 GLU A CA 1
ATOM 889 C C . GLU A 1 113 ? 9.953 5.946 4.094 1.00 95.12 113 GLU A C 1
ATOM 891 O O . GLU A 1 113 ? 9.949 7.172 4.011 1.00 95.12 113 GLU A O 1
ATOM 896 N N . ILE A 1 114 ? 9.065 5.277 4.844 1.00 96.69 114 ILE A N 1
ATOM 897 C CA . ILE A 1 114 ? 8.080 5.940 5.717 1.00 96.69 114 ILE A CA 1
ATOM 898 C C . ILE A 1 114 ? 8.799 6.860 6.713 1.00 96.69 114 ILE A C 1
ATOM 900 O O . ILE A 1 114 ? 8.486 8.045 6.799 1.00 96.69 114 ILE A O 1
ATOM 904 N N . ALA A 1 115 ? 9.818 6.356 7.413 1.00 95.50 115 ALA A N 1
ATOM 905 C CA . ALA A 1 115 ? 10.602 7.139 8.364 1.00 95.50 115 ALA A CA 1
ATOM 906 C C . ALA A 1 115 ? 11.320 8.324 7.696 1.00 95.50 115 ALA A C 1
ATOM 908 O O . ALA A 1 115 ? 11.456 9.384 8.305 1.00 95.50 115 ALA A O 1
ATOM 909 N N . THR A 1 116 ? 11.750 8.175 6.440 1.00 95.25 116 THR A N 1
ATOM 910 C CA . THR A 1 116 ? 12.325 9.273 5.652 1.00 95.25 116 THR A CA 1
ATOM 911 C C . THR A 1 116 ? 11.272 10.351 5.385 1.00 95.25 116 THR A C 1
ATOM 913 O O . THR A 1 116 ? 11.547 11.524 5.617 1.00 95.25 116 THR A O 1
ATOM 916 N N . VAL A 1 117 ? 10.049 9.983 4.980 1.00 96.94 117 VAL A N 1
ATOM 917 C CA . VAL A 1 117 ? 8.930 10.937 4.841 1.00 96.94 117 VAL A CA 1
ATOM 918 C C . VAL A 1 117 ? 8.637 11.636 6.171 1.00 96.94 117 VAL A C 1
ATOM 920 O O . VAL A 1 117 ? 8.517 12.859 6.202 1.00 96.94 117 VAL A O 1
ATOM 923 N N . MET A 1 118 ? 8.600 10.897 7.283 1.00 96.50 118 MET A N 1
ATOM 924 C CA . MET A 1 118 ? 8.397 11.487 8.610 1.00 96.50 118 MET A CA 1
ATOM 925 C C . MET A 1 118 ? 9.477 12.515 8.958 1.00 96.50 118 MET A C 1
ATOM 927 O O . MET A 1 118 ? 9.154 13.580 9.469 1.00 96.50 118 MET A O 1
ATOM 931 N N . GLN A 1 119 ? 10.745 12.238 8.640 1.00 94.62 119 GLN A N 1
ATOM 932 C CA . GLN A 1 119 ? 11.845 13.182 8.862 1.00 94.62 119 GLN A CA 1
ATOM 933 C C . GLN A 1 119 ? 11.696 14.464 8.038 1.00 94.62 119 GLN A C 1
ATOM 935 O O . GLN A 1 119 ? 12.008 15.540 8.546 1.00 94.62 119 GLN A O 1
ATOM 940 N N . LYS A 1 120 ? 11.204 14.371 6.794 1.00 94.81 120 LYS A N 1
ATOM 941 C CA . LYS A 1 120 ? 10.891 15.551 5.970 1.00 94.81 120 LYS A CA 1
ATOM 942 C C . LYS A 1 120 ? 9.785 16.387 6.613 1.00 94.81 120 LYS A C 1
ATOM 944 O O . LYS A 1 120 ? 9.924 17.600 6.731 1.00 94.81 120 LYS A O 1
ATOM 949 N N . VAL A 1 121 ? 8.715 15.736 7.082 1.00 95.75 121 VAL A N 1
ATOM 950 C CA . VAL A 1 121 ? 7.607 16.405 7.786 1.00 95.75 121 VAL A CA 1
ATOM 951 C C . VAL A 1 121 ? 8.103 17.090 9.057 1.00 95.75 121 VAL A C 1
ATOM 953 O O . VAL A 1 121 ? 7.861 18.276 9.245 1.00 95.75 121 VAL A O 1
ATOM 956 N N . GLU A 1 122 ? 8.828 16.371 9.912 1.00 94.50 122 GLU A N 1
ATOM 957 C CA . GLU A 1 122 ? 9.382 16.897 11.164 1.00 94.50 122 GLU A CA 1
ATOM 958 C C . GLU A 1 122 ? 10.322 18.082 10.915 1.00 94.50 122 GLU A C 1
ATOM 960 O O . GLU A 1 122 ? 10.194 19.103 11.585 1.00 94.50 122 GLU A O 1
ATOM 965 N N . GLY A 1 123 ? 11.204 17.983 9.914 1.00 92.12 123 GLY A N 1
ATOM 966 C CA . GLY A 1 123 ? 12.082 19.081 9.511 1.00 92.12 123 GLY A CA 1
ATOM 967 C C . GLY A 1 123 ? 11.299 20.326 9.099 1.00 92.12 123 GLY A C 1
ATOM 968 O O . GLY A 1 123 ? 11.583 21.418 9.585 1.00 92.12 123 GLY A O 1
ATOM 969 N N . LYS A 1 124 ? 10.253 20.160 8.279 1.00 92.69 124 LYS A N 1
ATOM 970 C CA . LYS A 1 124 ? 9.395 21.281 7.882 1.00 92.69 124 LYS A CA 1
ATOM 971 C C . LYS A 1 124 ? 8.625 21.876 9.058 1.00 92.69 124 LYS A C 1
ATOM 973 O O . LYS A 1 124 ? 8.550 23.093 9.128 1.00 92.69 124 LYS A O 1
ATOM 978 N N . ILE A 1 125 ? 8.130 21.074 10.007 1.00 92.81 125 ILE A N 1
ATOM 979 C CA . ILE A 1 125 ? 7.484 21.587 11.234 1.00 92.81 125 ILE A CA 1
ATOM 980 C C . ILE A 1 125 ? 8.462 22.442 12.060 1.00 92.81 125 ILE A C 1
ATOM 982 O O . ILE A 1 125 ? 8.056 23.457 12.618 1.00 92.81 125 ILE A O 1
ATOM 986 N N . GLU A 1 126 ? 9.737 22.049 12.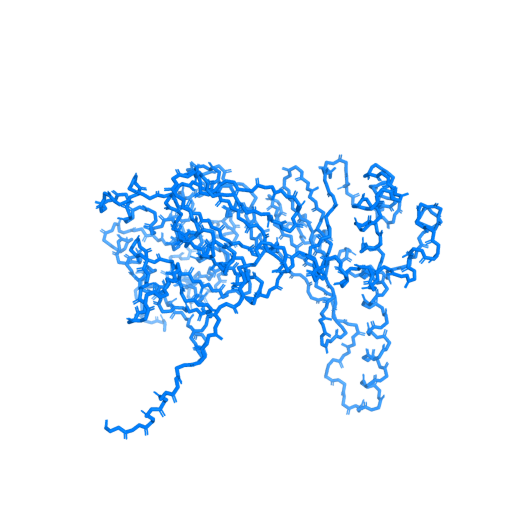164 1.00 89.31 126 GLU A N 1
ATOM 987 C CA . GLU A 1 126 ? 10.749 22.816 12.912 1.00 89.31 126 GLU A CA 1
ATOM 988 C C . GLU A 1 126 ? 11.128 24.144 12.229 1.00 89.31 126 GLU A C 1
ATOM 990 O O . GLU A 1 126 ? 11.519 25.092 12.912 1.00 89.31 126 GLU A O 1
ATOM 995 N N . GLU A 1 127 ? 11.025 24.217 10.901 1.00 86.00 127 GLU A N 1
ATOM 996 C CA . GLU A 1 127 ? 11.362 25.401 10.097 1.00 86.00 127 GLU A CA 1
ATOM 997 C C . GLU A 1 127 ? 10.176 26.356 9.874 1.00 86.00 127 GLU A C 1
ATOM 999 O O . GLU A 1 127 ? 10.377 27.505 9.479 1.00 86.00 127 GLU A O 1
ATOM 1004 N N . GLN A 1 128 ? 8.947 25.890 10.097 1.00 78.75 128 GLN A N 1
ATOM 1005 C CA . GLN A 1 128 ? 7.720 26.593 9.730 1.00 78.75 128 GLN A CA 1
ATOM 1006 C C . GLN A 1 128 ? 7.469 27.830 10.605 1.00 78.75 128 GLN A C 1
ATOM 1008 O O . GLN A 1 128 ? 7.415 27.732 11.832 1.00 78.75 128 GLN A O 1
ATOM 1013 N N . GLU A 1 129 ? 7.225 28.984 9.967 1.00 63.28 129 GLU A N 1
ATOM 1014 C CA . GLU A 1 129 ? 6.783 30.190 10.677 1.00 63.28 129 GLU A CA 1
ATOM 1015 C C . GLU A 1 129 ? 5.252 30.323 10.751 1.00 63.28 129 GLU A C 1
ATOM 1017 O O . GLU A 1 129 ? 4.822 30.621 11.850 1.00 63.28 129 GLU A O 1
ATOM 1022 N N . GLU A 1 130 ? 4.440 30.045 9.703 1.00 74.94 130 GLU A N 1
ATOM 1023 C CA . GLU A 1 130 ? 2.946 29.897 9.764 1.00 74.94 130 GLU A CA 1
ATOM 1024 C C . GLU A 1 130 ? 2.258 29.296 8.487 1.00 74.94 130 GLU A C 1
ATOM 1026 O O . GLU A 1 130 ? 1.020 29.242 8.400 1.00 74.94 130 GLU A O 1
ATOM 1031 N N . ASP A 1 131 ? 3.016 28.844 7.478 1.00 87.00 131 ASP A N 1
ATOM 1032 C CA . ASP A 1 131 ? 2.489 28.410 6.163 1.00 87.00 131 ASP A CA 1
ATOM 1033 C C . ASP A 1 131 ? 2.180 26.912 6.085 1.00 87.00 131 ASP A C 1
ATOM 1035 O O . ASP A 1 131 ? 2.812 26.126 6.775 1.00 87.00 131 ASP A O 1
ATOM 1039 N N . ASP A 1 132 ? 1.250 26.494 5.223 1.00 94.56 132 ASP A N 1
ATOM 1040 C CA . ASP A 1 132 ? 0.952 25.073 4.994 1.00 94.56 132 ASP A CA 1
ATOM 1041 C C . ASP A 1 132 ? 2.214 24.276 4.614 1.00 94.56 132 ASP A C 1
ATOM 1043 O O . ASP A 1 132 ? 3.014 24.693 3.770 1.00 94.56 132 ASP A O 1
ATOM 1047 N N . ILE A 1 133 ? 2.370 23.087 5.197 1.00 95.88 133 ILE A N 1
ATOM 1048 C CA . ILE A 1 133 ? 3.440 22.155 4.854 1.00 95.88 133 ILE A CA 1
ATOM 1049 C C . ILE A 1 133 ? 2.999 21.314 3.659 1.00 95.88 133 ILE A C 1
ATOM 1051 O O . ILE A 1 133 ? 1.924 20.723 3.644 1.00 95.88 133 ILE A O 1
ATOM 1055 N N . THR A 1 134 ? 3.870 21.228 2.657 1.00 96.31 134 THR A N 1
ATOM 1056 C CA . THR A 1 134 ? 3.708 20.349 1.492 1.00 96.31 134 THR A CA 1
ATOM 1057 C C . THR A 1 134 ? 4.859 19.349 1.446 1.00 96.31 134 THR A C 1
ATOM 1059 O O . THR A 1 134 ? 5.968 19.720 1.825 1.00 96.31 134 THR A O 1
ATOM 1062 N N . ILE A 1 135 ? 4.623 18.103 1.033 1.00 96.88 135 ILE A N 1
ATOM 1063 C CA . ILE A 1 135 ? 5.646 17.050 0.917 1.00 96.88 135 ILE A CA 1
ATOM 1064 C C . ILE A 1 135 ? 5.546 16.373 -0.449 1.00 96.88 135 ILE A C 1
ATOM 1066 O O . ILE A 1 135 ? 4.451 15.982 -0.857 1.00 96.88 135 ILE A O 1
ATOM 1070 N N . GLY A 1 136 ? 6.685 16.169 -1.112 1.00 96.12 136 GLY A N 1
ATOM 1071 C CA . GLY A 1 136 ? 6.755 15.400 -2.352 1.00 96.12 136 GLY A CA 1
ATOM 1072 C C . GLY A 1 136 ? 6.637 13.889 -2.110 1.00 96.12 136 GLY A C 1
ATOM 1073 O O . GLY A 1 136 ? 7.417 13.304 -1.348 1.00 96.12 136 GLY A O 1
ATOM 1074 N N . ASP A 1 137 ? 5.691 13.232 -2.783 1.00 96.94 137 ASP A N 1
ATOM 1075 C CA . ASP A 1 137 ? 5.502 11.778 -2.742 1.00 96.94 137 ASP A CA 1
ATOM 1076 C C . ASP A 1 137 ? 6.285 11.036 -3.847 1.00 96.94 137 ASP A C 1
ATOM 1078 O O . ASP A 1 137 ? 6.923 11.638 -4.716 1.00 96.94 137 ASP A O 1
ATOM 1082 N N . ILE A 1 138 ? 6.277 9.698 -3.811 1.00 96.25 138 ILE A N 1
ATOM 1083 C CA . ILE A 1 138 ? 7.017 8.882 -4.789 1.00 96.25 138 ILE A CA 1
ATOM 1084 C C . ILE A 1 138 ? 6.428 8.924 -6.208 1.00 96.25 138 ILE A C 1
ATOM 1086 O O . ILE A 1 138 ? 7.135 8.641 -7.174 1.00 96.25 138 ILE A O 1
ATOM 1090 N N . PHE A 1 139 ? 5.162 9.319 -6.362 1.00 95.75 139 PHE A N 1
ATOM 1091 C CA . PHE A 1 139 ? 4.547 9.543 -7.671 1.00 95.75 139 PHE A CA 1
ATOM 1092 C C . PHE A 1 139 ? 4.935 10.900 -8.276 1.00 95.75 139 PHE A C 1
ATOM 1094 O O . PHE A 1 139 ? 4.550 11.197 -9.409 1.00 95.75 139 PHE A O 1
ATOM 1101 N N . GLY A 1 140 ? 5.714 11.711 -7.551 1.00 93.50 140 GLY A N 1
ATOM 1102 C CA . GLY A 1 140 ? 6.110 13.055 -7.958 1.00 93.50 140 GLY A CA 1
ATOM 1103 C C . GLY A 1 140 ? 5.007 14.092 -7.743 1.00 93.50 140 GLY A C 1
ATOM 1104 O O . GLY A 1 140 ? 5.013 15.123 -8.416 1.00 93.50 140 GLY A O 1
ATOM 1105 N N . LYS A 1 141 ? 4.044 13.813 -6.855 1.00 95.50 141 LYS A N 1
ATOM 1106 C CA . LYS A 1 141 ? 2.981 14.743 -6.464 1.00 95.50 141 LYS A CA 1
ATOM 1107 C C . LYS A 1 141 ? 3.400 15.507 -5.210 1.00 95.50 141 LYS A C 1
ATOM 1109 O O . LYS A 1 141 ? 3.990 14.944 -4.296 1.00 95.50 141 LYS A O 1
ATOM 1114 N N . GLU A 1 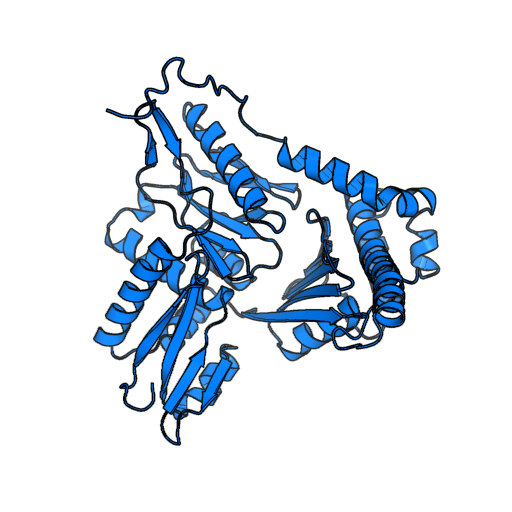142 ? 3.034 16.780 -5.159 1.00 96.81 142 GLU A N 1
ATOM 1115 C CA . GLU A 1 142 ? 3.183 17.628 -3.976 1.00 96.81 142 GLU A CA 1
ATOM 1116 C C . GLU A 1 142 ? 1.908 17.544 -3.128 1.00 96.81 142 GLU A C 1
ATOM 1118 O O . GLU A 1 142 ? 0.824 17.907 -3.592 1.00 96.81 142 GLU A O 1
ATOM 1123 N N . ILE A 1 143 ? 2.026 17.040 -1.899 1.00 98.19 143 ILE A N 1
ATOM 1124 C CA . ILE A 1 143 ? 0.898 16.765 -1.004 1.00 98.19 143 ILE A CA 1
ATOM 1125 C C . ILE A 1 143 ? 0.870 17.796 0.122 1.00 98.19 143 ILE A C 1
ATOM 1127 O O . ILE A 1 143 ? 1.763 17.814 0.967 1.00 98.19 143 ILE A O 1
ATOM 1131 N N . ASN A 1 144 ? -0.158 18.646 0.150 1.00 97.94 144 ASN A N 1
ATOM 1132 C CA . ASN A 1 144 ? -0.388 19.582 1.252 1.00 97.94 144 ASN A CA 1
ATOM 1133 C C . ASN A 1 144 ? -0.961 18.824 2.465 1.00 97.94 144 ASN A C 1
ATOM 1135 O O . ASN A 1 144 ? -1.999 18.174 2.350 1.00 97.94 144 ASN A O 1
ATOM 1139 N N . ILE A 1 145 ? -0.281 18.918 3.609 1.00 97.94 145 ILE A N 1
ATOM 1140 C CA . ILE A 1 145 ? -0.650 18.286 4.887 1.00 97.94 145 ILE A CA 1
ATOM 1141 C C . ILE A 1 145 ? -1.047 19.306 5.967 1.00 97.94 145 ILE A C 1
ATOM 1143 O O . ILE A 1 145 ? -1.067 18.989 7.154 1.00 97.94 145 ILE A O 1
ATOM 1147 N N . GLY A 1 146 ? -1.362 20.532 5.554 1.00 96.62 146 GLY A N 1
ATOM 1148 C CA . GLY A 1 146 ? -1.867 21.603 6.400 1.00 96.62 146 GLY A CA 1
ATOM 1149 C C . GLY A 1 146 ? -0.796 22.291 7.241 1.00 96.62 146 GLY A C 1
ATOM 1150 O O . GLY A 1 146 ? 0.409 22.152 7.024 1.00 96.62 146 GLY A O 1
ATOM 1151 N N . LYS A 1 147 ? -1.245 23.089 8.209 1.00 95.25 147 LYS A N 1
ATOM 1152 C CA . LYS A 1 147 ? -0.387 23.947 9.039 1.00 95.25 147 LYS A CA 1
ATOM 1153 C C . LYS A 1 147 ? 0.078 23.270 10.314 1.00 95.25 147 LYS A C 1
ATOM 1155 O O . LYS A 1 147 ? 1.130 23.612 10.842 1.00 95.25 147 LYS A O 1
ATOM 1160 N N . LYS A 1 148 ? -0.719 22.351 10.847 1.00 95.00 148 LYS A N 1
ATOM 1161 C CA . LYS A 1 148 ? -0.467 21.621 12.089 1.00 95.00 148 LYS A CA 1
ATOM 1162 C C . LYS A 1 148 ? -0.492 20.114 11.818 1.00 95.00 148 LYS A C 1
ATOM 1164 O O . LYS A 1 148 ? -1.300 19.418 12.440 1.00 95.00 148 LYS A O 1
ATOM 1169 N N . PRO A 1 149 ? 0.388 19.599 10.940 1.00 96.75 149 PRO A N 1
ATOM 1170 C CA . PRO A 1 149 ? 0.335 18.206 10.524 1.00 96.75 149 PRO A CA 1
ATOM 1171 C C . PRO A 1 149 ? 0.495 17.243 11.705 1.00 96.75 149 PRO A C 1
ATOM 1173 O O . PRO A 1 149 ? 1.410 17.392 12.526 1.00 96.75 149 PRO A O 1
ATOM 1176 N N . ARG A 1 150 ? -0.379 16.238 11.787 1.00 97.69 150 ARG A N 1
ATOM 1177 C CA . ARG A 1 150 ? -0.298 15.103 12.717 1.00 97.69 150 ARG A CA 1
ATOM 1178 C C . ARG A 1 150 ? -0.470 13.798 11.968 1.00 97.69 150 ARG A C 1
ATOM 1180 O O . ARG A 1 150 ? -1.356 13.658 11.129 1.00 97.69 150 ARG A O 1
ATOM 1187 N N . LEU A 1 151 ? 0.389 12.837 12.292 1.00 98.06 151 LEU A N 1
ATOM 1188 C CA . LEU A 1 151 ? 0.313 11.525 11.679 1.00 98.06 151 LEU A CA 1
ATOM 1189 C C . LEU A 1 151 ? -0.895 10.783 12.246 1.00 98.06 151 LEU A C 1
ATOM 1191 O O . LEU A 1 151 ? -0.885 10.386 13.409 1.00 98.06 151 LEU A O 1
ATOM 1195 N N . LEU A 1 152 ? -1.918 10.579 11.423 1.00 98.19 152 LEU A N 1
ATOM 1196 C CA . LEU A 1 152 ? -3.031 9.709 11.785 1.00 98.19 152 LEU A CA 1
ATOM 1197 C C . LEU A 1 152 ? -2.574 8.253 11.774 1.00 98.19 152 LEU A C 1
ATOM 1199 O O . LEU A 1 152 ? -2.829 7.514 12.717 1.00 98.19 152 LEU A O 1
ATOM 1203 N N . PHE A 1 153 ? -1.897 7.865 10.697 1.00 97.75 153 PHE A N 1
ATOM 1204 C CA . PHE A 1 153 ? -1.481 6.497 10.439 1.00 97.75 153 PHE A CA 1
ATOM 1205 C C . PHE A 1 153 ? -0.318 6.480 9.446 1.00 97.75 153 PHE A C 1
ATOM 1207 O O . PHE A 1 153 ? -0.339 7.209 8.450 1.00 97.75 153 PHE A O 1
ATOM 1214 N N . ALA A 1 154 ? 0.663 5.612 9.676 1.00 97.62 154 ALA A N 1
ATOM 1215 C CA . ALA A 1 154 ? 1.548 5.161 8.615 1.00 97.62 154 ALA A CA 1
ATOM 1216 C C . ALA A 1 154 ? 1.682 3.645 8.605 1.00 97.62 154 ALA A C 1
ATOM 1218 O O . ALA A 1 154 ? 1.783 3.040 9.669 1.00 97.62 154 ALA A O 1
ATOM 1219 N N . GLY A 1 155 ? 1.740 3.027 7.425 1.00 95.56 155 GLY A N 1
ATOM 1220 C CA . GLY A 1 155 ? 1.893 1.577 7.365 1.00 95.56 155 GLY A CA 1
ATOM 1221 C C . GLY A 1 155 ? 2.206 0.980 6.001 1.00 95.56 155 GLY A C 1
ATOM 1222 O O . GLY A 1 155 ? 2.167 1.642 4.961 1.00 95.56 155 GLY A O 1
ATOM 1223 N N . GLU A 1 156 ? 2.519 -0.312 6.050 1.00 94.00 156 GLU A N 1
ATOM 1224 C CA . GLU A 1 156 ? 2.821 -1.178 4.914 1.00 94.00 156 GLU A CA 1
ATOM 1225 C C . GLU A 1 156 ? 1.771 -2.296 4.813 1.00 94.00 156 GLU A C 1
ATOM 1227 O O . GLU A 1 156 ? 1.274 -2.808 5.818 1.00 94.00 156 GLU A O 1
ATOM 1232 N N . GLU A 1 157 ? 1.495 -2.766 3.599 1.00 90.56 157 GLU A N 1
ATOM 1233 C CA . GLU A 1 157 ? 0.608 -3.910 3.330 1.00 90.56 157 GLU A CA 1
ATOM 1234 C C . GLU A 1 157 ? 1.091 -5.212 3.996 1.00 90.56 157 GLU A C 1
ATOM 1236 O O . GLU A 1 157 ? 0.316 -6.133 4.258 1.00 90.56 157 GLU A O 1
ATOM 1241 N N . SER A 1 158 ? 2.397 -5.289 4.278 1.00 88.81 158 SER A N 1
ATOM 1242 C CA . SER A 1 158 ? 3.047 -6.412 4.965 1.00 88.81 158 SER A CA 1
ATOM 1243 C C . SER A 1 158 ? 2.708 -6.532 6.456 1.00 88.81 158 SER A C 1
ATOM 1245 O O . SER A 1 158 ? 3.131 -7.501 7.099 1.00 88.81 158 SER A O 1
ATOM 1247 N N . GLY A 1 159 ? 1.941 -5.573 6.977 1.00 89.06 159 GLY A N 1
ATOM 1248 C CA . GLY A 1 159 ? 1.405 -5.569 8.326 1.00 89.06 159 GLY A CA 1
ATOM 1249 C C . GLY A 1 159 ? 2.250 -4.867 9.360 1.00 89.06 159 GLY A C 1
ATOM 1250 O O . GLY A 1 159 ? 2.070 -5.196 10.514 1.00 89.06 159 GLY A O 1
ATOM 1251 N N . GLY A 1 160 ? 3.146 -3.960 8.964 1.00 92.00 160 GLY A N 1
ATOM 1252 C CA . GLY A 1 160 ? 3.801 -3.047 9.900 1.00 92.00 160 GLY A CA 1
ATOM 1253 C C . GLY A 1 160 ? 3.188 -1.654 9.835 1.00 92.00 160 GLY A C 1
ATOM 1254 O O . GLY A 1 160 ? 2.939 -1.143 8.741 1.00 92.00 160 GLY A O 1
ATOM 1255 N N . GLU A 1 161 ? 2.991 -1.040 10.992 1.00 94.06 161 GLU A N 1
ATOM 1256 C CA . GLU A 1 161 ? 2.266 0.215 11.146 1.00 94.06 161 GLU A CA 1
ATOM 1257 C C . GLU A 1 161 ? 2.769 1.053 12.326 1.00 94.06 161 GLU A C 1
ATOM 1259 O O . GLU A 1 161 ? 3.480 0.557 13.199 1.00 94.06 161 GLU A O 1
ATOM 1264 N N . ILE A 1 162 ? 2.370 2.326 12.344 1.00 95.81 162 ILE A N 1
ATOM 1265 C CA . ILE A 1 162 ? 2.499 3.261 13.465 1.00 95.81 162 ILE A CA 1
ATOM 1266 C C . ILE A 1 162 ? 1.347 4.269 13.467 1.00 95.81 162 ILE A C 1
ATOM 1268 O O . ILE A 1 162 ? 0.784 4.619 12.426 1.00 95.81 162 ILE A O 1
ATOM 1272 N N . PHE A 1 163 ? 1.057 4.803 14.651 1.00 96.12 163 PHE A N 1
ATOM 1273 C CA . PHE A 1 163 ? 0.106 5.893 14.868 1.00 96.12 163 PHE A CA 1
ATOM 1274 C C . PHE A 1 163 ? 0.813 7.074 15.537 1.00 96.12 163 PHE A C 1
ATOM 1276 O O . PHE A 1 163 ? 1.728 6.891 16.343 1.00 96.12 163 PHE A O 1
ATOM 1283 N N . GLY A 1 164 ? 0.424 8.302 15.195 1.00 94.69 164 GLY A N 1
ATOM 1284 C CA . GLY A 1 164 ? 0.952 9.510 15.826 1.00 94.69 164 GLY A CA 1
ATOM 1285 C C . GLY A 1 164 ? 0.042 10.028 16.945 1.00 94.69 164 GLY A C 1
ATOM 1286 O O . GLY A 1 164 ? -1.184 9.955 16.831 1.00 94.69 164 GLY A O 1
ATOM 1287 N N . PRO A 1 165 ? 0.601 10.577 18.036 1.00 93.44 165 PRO A N 1
ATOM 1288 C CA . PRO A 1 165 ? -0.188 11.314 19.015 1.00 93.44 165 PRO A CA 1
ATOM 1289 C C . PRO A 1 165 ? -0.660 12.672 18.466 1.00 93.44 165 PRO A C 1
ATOM 1291 O O . PRO A 1 165 ? -0.015 13.287 17.616 1.00 93.44 165 PRO A O 1
ATOM 1294 N N . ALA A 1 166 ? -1.765 13.185 19.019 1.00 93.94 166 ALA A N 1
ATOM 1295 C CA . ALA A 1 166 ? -2.247 14.540 18.728 1.00 93.94 166 ALA A CA 1
ATOM 1296 C C . ALA A 1 166 ? -1.249 15.622 19.189 1.00 93.94 166 ALA A C 1
ATOM 1298 O O . ALA A 1 166 ? -1.045 16.635 18.520 1.00 93.94 166 ALA A O 1
ATOM 1299 N N . GLU A 1 167 ? -0.574 15.400 20.317 1.00 93.75 167 GLU A N 1
ATOM 1300 C CA . GLU A 1 167 ? 0.531 16.243 20.769 1.00 93.75 167 GLU A CA 1
ATOM 1301 C C . GLU A 1 167 ? 1.865 15.671 20.292 1.00 93.75 167 GLU A C 1
ATOM 1303 O O . GLU A 1 167 ? 2.161 14.505 20.534 1.00 93.75 167 GLU A O 1
ATOM 1308 N N . LEU A 1 168 ? 2.695 16.501 19.651 1.00 94.06 168 LEU A N 1
ATOM 1309 C CA . LEU A 1 168 ? 4.015 16.074 19.183 1.00 94.06 168 LEU A CA 1
ATOM 1310 C C . LEU A 1 168 ? 4.875 15.571 20.342 1.00 94.06 168 LEU A C 1
ATOM 1312 O O . LEU A 1 168 ? 4.968 16.213 21.393 1.00 94.06 168 LEU A O 1
ATOM 1316 N N . ILE A 1 169 ? 5.584 14.473 20.099 1.00 93.31 169 ILE A N 1
ATOM 1317 C CA . ILE A 1 169 ? 6.550 13.928 21.046 1.00 93.31 169 ILE A CA 1
ATOM 1318 C C . ILE A 1 169 ? 7.728 14.895 21.100 1.00 93.31 169 ILE A C 1
ATOM 1320 O O . ILE A 1 169 ? 8.313 15.218 20.069 1.00 93.31 169 ILE A O 1
ATOM 1324 N N . LYS A 1 170 ? 8.092 15.359 22.297 1.00 90.88 170 LYS A N 1
ATOM 1325 C CA . LYS A 1 170 ? 9.231 16.260 22.505 1.00 90.88 170 LYS A CA 1
ATOM 1326 C C . LYS A 1 170 ? 10.286 15.589 23.364 1.00 90.88 170 LYS A C 1
ATOM 1328 O O . LYS A 1 170 ? 10.023 15.197 24.498 1.00 90.88 170 LYS A O 1
ATOM 1333 N N . SER A 1 171 ? 11.500 15.491 22.837 1.00 86.75 171 SER A N 1
ATOM 1334 C CA . SER A 1 171 ? 12.661 15.084 23.631 1.00 86.75 171 SER A CA 1
ATOM 1335 C C . SER A 1 171 ? 13.049 16.173 24.640 1.00 86.75 171 SER A C 1
ATOM 1337 O O . SER A 1 171 ? 12.745 17.352 24.446 1.00 86.75 171 SER A O 1
ATOM 1339 N N . HIS A 1 172 ? 13.815 15.811 25.675 1.00 83.62 172 HIS A N 1
ATOM 1340 C CA . HIS A 1 172 ? 14.366 16.781 26.634 1.00 83.62 172 HIS A CA 1
ATOM 1341 C C . HIS A 1 172 ? 15.230 17.871 25.979 1.00 83.62 172 HIS A C 1
ATOM 1343 O O . HIS A 1 172 ? 15.311 18.979 26.500 1.00 83.62 172 HIS A O 1
ATOM 1349 N N . ASN A 1 173 ? 15.830 17.574 24.823 1.00 82.31 173 ASN A N 1
ATOM 1350 C CA . ASN A 1 173 ? 16.658 18.507 24.059 1.00 82.31 173 ASN A CA 1
ATOM 1351 C C . ASN A 1 173 ? 15.870 19.249 22.963 1.00 82.31 173 ASN A C 1
ATOM 1353 O O . ASN A 1 173 ? 16.471 19.821 22.059 1.00 82.31 173 ASN A O 1
ATOM 1357 N N . GLY A 1 174 ? 14.534 19.218 23.005 1.00 83.00 174 GLY A N 1
ATOM 1358 C CA . GLY A 1 174 ? 13.669 20.017 22.134 1.00 83.00 174 GLY A CA 1
ATOM 1359 C C . GLY A 1 174 ? 13.341 19.412 20.769 1.00 83.00 174 GLY A C 1
ATOM 1360 O O . GLY A 1 174 ? 12.464 19.947 20.101 1.00 83.00 174 GLY A O 1
ATOM 1361 N N . ARG A 1 175 ? 13.963 18.289 20.370 1.00 85.12 175 ARG A N 1
ATOM 1362 C CA . ARG A 1 175 ? 13.589 17.587 19.125 1.00 85.12 175 ARG A CA 1
ATOM 1363 C C . ARG A 1 175 ? 12.149 17.129 19.169 1.00 85.12 175 ARG A C 1
ATOM 1365 O O . ARG A 1 175 ? 11.736 16.572 20.194 1.00 85.12 175 ARG A O 1
ATOM 1372 N N . ILE A 1 176 ? 11.462 17.293 18.050 1.00 90.69 176 ILE A N 1
ATOM 1373 C CA . ILE A 1 176 ? 10.102 16.807 17.867 1.00 90.69 176 ILE A CA 1
ATOM 1374 C C . ILE A 1 176 ? 10.083 15.469 17.125 1.00 90.69 176 ILE A C 1
ATOM 1376 O O . ILE A 1 176 ? 10.986 15.158 16.347 1.00 90.69 176 ILE A O 1
ATOM 1380 N N . ALA A 1 177 ? 9.043 14.681 17.370 1.00 93.69 177 ALA A N 1
ATOM 1381 C CA . ALA A 1 177 ? 8.676 13.556 16.529 1.00 93.69 177 ALA A CA 1
ATOM 1382 C C . ALA A 1 177 ? 7.154 13.486 16.374 1.00 93.69 177 ALA A C 1
ATOM 1384 O O . ALA A 1 177 ? 6.410 13.724 17.333 1.00 93.69 177 ALA A O 1
ATOM 1385 N N . ILE A 1 178 ? 6.699 13.165 15.164 1.00 95.69 178 ILE A N 1
ATOM 1386 C CA . ILE A 1 178 ? 5.266 12.993 14.863 1.00 95.69 178 ILE A CA 1
ATOM 1387 C C . ILE A 1 178 ? 4.761 11.593 15.235 1.00 95.69 178 ILE A C 1
ATOM 1389 O O . ILE A 1 178 ? 3.564 11.413 15.424 1.00 95.69 178 ILE A O 1
ATOM 1393 N N . SER A 1 179 ? 5.664 10.613 15.344 1.00 95.06 179 SER A N 1
ATOM 1394 C CA . SER A 1 179 ? 5.426 9.253 15.841 1.00 95.06 179 SER A CA 1
ATOM 1395 C C . SER A 1 179 ? 6.776 8.539 16.052 1.00 95.06 179 SER A C 1
ATOM 1397 O O . SER A 1 179 ? 7.842 9.132 15.849 1.00 95.06 179 SER A O 1
ATOM 1399 N N . MET A 1 180 ? 6.755 7.273 16.468 1.00 90.81 180 MET A N 1
ATOM 1400 C CA . MET A 1 180 ? 7.937 6.414 16.471 1.00 90.81 180 MET A CA 1
ATOM 1401 C C . MET A 1 180 ? 8.418 6.147 15.042 1.00 90.81 180 MET A C 1
ATOM 1403 O O . MET A 1 180 ? 7.624 6.031 14.120 1.00 90.81 180 MET A O 1
ATOM 1407 N N . ARG A 1 181 ? 9.736 6.037 14.851 1.00 87.06 181 ARG A N 1
ATOM 1408 C CA . ARG A 1 181 ? 10.351 5.811 13.526 1.00 87.06 181 ARG A CA 1
ATOM 1409 C C . ARG A 1 181 ? 10.621 4.336 13.220 1.00 87.06 181 ARG A C 1
ATOM 1411 O O . ARG A 1 181 ? 11.381 4.035 12.306 1.00 87.06 181 ARG A O 1
ATOM 1418 N N . GLU A 1 182 ? 10.022 3.451 14.001 1.00 88.62 182 GLU A N 1
ATOM 1419 C CA . GLU A 1 182 ? 10.057 2.004 13.825 1.00 88.62 182 GLU A CA 1
ATOM 1420 C C . GLU A 1 182 ? 8.630 1.480 13.943 1.00 88.62 182 GLU A C 1
ATOM 1422 O O . GLU A 1 182 ? 7.784 2.145 14.549 1.00 88.62 182 GLU A O 1
ATOM 1427 N N . LYS A 1 183 ? 8.379 0.316 13.351 1.00 91.25 183 LYS A N 1
ATOM 1428 C CA . LYS A 1 183 ? 7.089 -0.368 13.424 1.00 91.25 183 LYS A CA 1
ATOM 1429 C C . LYS A 1 183 ? 6.674 -0.600 14.872 1.00 91.25 183 LYS A C 1
ATOM 1431 O O . LYS A 1 183 ? 7.516 -0.819 15.740 1.00 91.25 183 LYS A O 1
ATOM 1436 N N . SER A 1 184 ? 5.373 -0.541 15.129 1.00 90.31 184 SER A N 1
ATOM 1437 C CA . SER A 1 184 ? 4.832 -0.852 16.445 1.00 90.31 184 SER A CA 1
ATOM 1438 C C . SER A 1 184 ? 3.369 -1.252 16.373 1.00 90.31 184 SER A C 1
ATOM 1440 O O . SER A 1 184 ? 2.479 -0.439 16.123 1.00 90.31 184 SER A O 1
ATOM 1442 N N . ALA A 1 185 ? 3.116 -2.508 16.728 1.00 91.56 185 ALA A N 1
ATOM 1443 C CA . ALA A 1 185 ? 1.775 -3.015 16.968 1.00 91.56 185 ALA A CA 1
ATOM 1444 C C . ALA A 1 185 ? 1.192 -2.505 18.298 1.00 91.56 185 ALA A C 1
ATOM 1446 O O . ALA A 1 185 ? 0.006 -2.695 18.560 1.00 91.56 185 ALA A O 1
ATOM 1447 N N . GLY A 1 186 ? 1.995 -1.885 19.173 1.00 91.25 186 GLY A N 1
ATOM 1448 C CA . GLY A 1 186 ? 1.574 -1.483 20.518 1.00 91.25 186 GLY A CA 1
ATOM 1449 C C . GLY A 1 186 ? 0.377 -0.532 20.507 1.00 91.25 186 GLY A C 1
ATOM 1450 O O . GLY A 1 186 ? -0.653 -0.817 21.121 1.00 91.25 186 GLY A O 1
ATOM 1451 N N . GLU A 1 187 ? 0.483 0.576 19.774 1.00 91.44 187 GLU A N 1
ATOM 1452 C CA . GLU A 1 187 ? -0.588 1.561 19.612 1.00 91.44 187 GLU A CA 1
ATOM 1453 C C . GLU A 1 187 ? -1.803 0.939 18.915 1.00 91.44 187 GLU A C 1
ATOM 1455 O O . GLU A 1 187 ? -2.938 1.090 19.378 1.00 91.44 187 GLU A O 1
ATOM 1460 N N . ALA A 1 188 ? -1.561 0.178 17.846 1.00 93.12 188 ALA A N 1
ATOM 1461 C CA . ALA A 1 188 ? -2.609 -0.459 17.061 1.00 93.12 188 ALA A CA 1
ATOM 1462 C C . ALA A 1 188 ? -3.413 -1.476 17.885 1.00 93.12 188 ALA A C 1
ATOM 1464 O O . ALA A 1 188 ? -4.640 -1.514 17.783 1.00 93.12 188 ALA A O 1
ATOM 1465 N N . ILE A 1 189 ? -2.764 -2.257 18.756 1.00 95.25 189 ILE A N 1
ATOM 1466 C CA . ILE A 1 189 ? -3.423 -3.208 19.663 1.00 95.25 189 ILE A CA 1
ATOM 1467 C C . ILE A 1 189 ? -4.366 -2.480 20.616 1.00 95.25 189 ILE A C 1
ATOM 1469 O O . ILE A 1 189 ? -5.491 -2.935 20.811 1.00 95.25 189 ILE A O 1
ATOM 1473 N N . ILE A 1 190 ? -3.941 -1.358 21.203 1.00 95.38 190 ILE A N 1
ATOM 1474 C CA . ILE A 1 190 ? -4.778 -0.603 22.145 1.00 95.38 190 ILE A CA 1
ATOM 1475 C C . ILE A 1 190 ? -6.004 -0.022 21.437 1.00 95.38 190 ILE A C 1
ATOM 1477 O O . ILE A 1 190 ? -7.126 -0.188 21.923 1.00 95.38 190 ILE A O 1
ATOM 1481 N N . ILE A 1 191 ? -5.812 0.599 20.271 1.00 96.31 191 ILE A N 1
ATOM 1482 C CA . ILE A 1 191 ? -6.907 1.175 19.477 1.00 96.31 191 ILE A CA 1
ATOM 1483 C C . ILE A 1 191 ? -7.869 0.069 19.015 1.00 96.31 191 ILE A C 1
ATOM 1485 O O . ILE A 1 191 ? -9.084 0.190 19.164 1.00 96.31 191 ILE A O 1
ATOM 1489 N N . THR A 1 192 ? -7.341 -1.055 18.526 1.00 96.62 192 THR A N 1
ATOM 1490 C CA . THR A 1 192 ? -8.155 -2.177 18.030 1.00 96.62 192 THR A CA 1
ATOM 1491 C C . THR A 1 192 ? -8.876 -2.911 19.164 1.00 96.62 192 THR A C 1
ATOM 1493 O O . THR A 1 192 ? -10.011 -3.355 18.992 1.00 96.62 192 THR A O 1
ATOM 1496 N N . ALA A 1 193 ? -8.279 -3.004 20.355 1.00 97.25 193 ALA A N 1
ATOM 1497 C CA . ALA A 1 193 ? -8.954 -3.527 21.540 1.00 97.25 193 ALA A CA 1
ATOM 1498 C C . ALA A 1 193 ? -10.111 -2.616 21.982 1.00 97.25 193 ALA A C 1
ATOM 1500 O O . ALA A 1 193 ? -11.173 -3.115 22.365 1.00 97.25 193 ALA A O 1
ATOM 1501 N N . ALA A 1 194 ? -9.939 -1.293 21.892 1.00 97.94 194 ALA A N 1
ATOM 1502 C CA . ALA A 1 194 ? -11.008 -0.334 22.156 1.00 97.94 194 ALA A CA 1
ATOM 1503 C C . ALA A 1 194 ? -12.149 -0.461 21.132 1.00 97.94 194 ALA A C 1
ATOM 1505 O O . ALA A 1 194 ? -13.311 -0.541 21.539 1.00 97.94 194 ALA A O 1
ATOM 1506 N N . LEU A 1 195 ? -11.828 -0.595 19.837 1.00 98.12 195 LEU A N 1
ATOM 1507 C CA . LEU A 1 195 ? -12.805 -0.915 18.791 1.00 98.12 195 LEU A CA 1
ATOM 1508 C C . LEU A 1 195 ? -13.570 -2.200 19.131 1.00 98.12 195 LEU A C 1
ATOM 1510 O O . LEU A 1 195 ? -14.797 -2.189 19.199 1.00 98.12 195 LEU A O 1
ATOM 1514 N N . ALA A 1 196 ? -12.862 -3.296 19.412 1.00 97.19 196 ALA A N 1
ATOM 1515 C CA . ALA A 1 196 ? -13.477 -4.575 19.761 1.00 97.19 196 ALA A CA 1
ATOM 1516 C C . ALA A 1 196 ? -14.420 -4.456 20.971 1.00 97.19 196 ALA A C 1
ATOM 1518 O O . ALA A 1 196 ? -15.515 -5.021 20.965 1.00 97.19 196 ALA A O 1
ATOM 1519 N N . SER A 1 197 ? -14.032 -3.685 21.992 1.00 97.12 197 SER A N 1
ATOM 1520 C CA . SER A 1 197 ? -14.891 -3.435 23.152 1.00 97.12 197 SER A CA 1
ATOM 1521 C C . SER A 1 197 ? -16.139 -2.632 22.787 1.00 97.12 197 SER A C 1
ATOM 1523 O O . SER A 1 197 ? -17.218 -2.930 23.300 1.00 97.12 197 SER A O 1
ATOM 1525 N N . GLN A 1 198 ? -16.016 -1.619 21.927 1.00 97.31 198 GLN A N 1
ATOM 1526 C CA . GLN A 1 198 ? -17.153 -0.815 21.481 1.00 97.31 198 GLN A CA 1
ATOM 1527 C C . GLN A 1 198 ? -18.146 -1.658 20.669 1.00 97.31 198 GLN A C 1
ATOM 1529 O O . GLN A 1 198 ? -19.356 -1.554 20.871 1.00 97.31 198 GLN A O 1
ATOM 1534 N N . LEU A 1 199 ? -17.640 -2.530 19.797 1.00 97.06 199 LEU A N 1
ATOM 1535 C CA . LEU A 1 199 ? -18.454 -3.460 19.015 1.00 97.06 199 LEU A CA 1
ATOM 1536 C C . LEU A 1 199 ? -19.191 -4.461 19.905 1.00 97.06 199 LEU A C 1
ATOM 1538 O O . LEU A 1 199 ? -20.391 -4.670 19.731 1.00 97.06 199 LEU A O 1
ATOM 1542 N N . ALA A 1 200 ? -18.510 -5.010 20.914 1.00 95.50 200 ALA A N 1
ATOM 1543 C CA . ALA A 1 200 ? -19.123 -5.925 21.871 1.00 95.50 200 ALA A CA 1
ATOM 1544 C C . ALA A 1 200 ? -20.287 -5.274 22.641 1.00 95.50 200 ALA A C 1
ATOM 1546 O O . ALA A 1 200 ? -21.318 -5.912 22.843 1.00 95.50 200 ALA A O 1
ATOM 1547 N N . LEU A 1 201 ? -20.165 -3.996 23.024 1.00 96.38 201 LEU A N 1
ATOM 1548 C CA . LEU A 1 201 ? -21.260 -3.247 23.659 1.00 96.38 201 LEU A CA 1
ATOM 1549 C C . LEU A 1 201 ? -22.463 -3.051 22.724 1.00 96.38 201 LEU A C 1
ATOM 1551 O O . LEU A 1 201 ? -23.600 -2.991 23.193 1.00 96.38 201 LEU A O 1
ATOM 1555 N N . ASN A 1 202 ? -22.215 -2.985 21.416 1.00 95.75 202 ASN A N 1
ATOM 1556 C CA . ASN A 1 202 ? -23.233 -2.783 20.389 1.00 95.75 202 ASN A CA 1
ATOM 1557 C C . ASN A 1 202 ? -23.785 -4.099 19.807 1.00 95.75 202 ASN A C 1
ATOM 1559 O O . ASN A 1 202 ? -24.714 -4.057 19.004 1.00 95.75 202 ASN A O 1
ATOM 1563 N N . ASN A 1 203 ? -23.265 -5.261 20.229 1.00 95.31 203 ASN A N 1
ATOM 1564 C CA . ASN A 1 203 ? -23.510 -6.568 19.602 1.00 95.31 203 ASN A CA 1
ATOM 1565 C C . ASN A 1 203 ? -23.203 -6.583 18.090 1.00 95.31 203 ASN A C 1
ATOM 1567 O O . ASN A 1 203 ? -23.914 -7.226 17.320 1.00 95.31 203 ASN A O 1
ATOM 1571 N N . GLU A 1 204 ? -22.155 -5.871 17.678 1.00 97.12 204 GLU A N 1
ATOM 1572 C CA . GLU A 1 204 ? -21.659 -5.837 16.299 1.00 97.12 204 GLU A CA 1
ATOM 1573 C C . GLU A 1 204 ? -20.396 -6.704 16.157 1.00 97.12 204 GLU A C 1
ATOM 1575 O O . GLU A 1 204 ? -19.615 -6.867 17.100 1.00 97.12 204 GLU A O 1
ATOM 1580 N N . TYR A 1 205 ? -20.173 -7.241 14.960 1.00 98.25 205 TYR A N 1
ATOM 1581 C CA . TYR A 1 205 ? -18.924 -7.897 14.573 1.00 98.25 205 TYR A CA 1
ATOM 1582 C C . TYR A 1 205 ? -17.998 -6.924 13.832 1.00 98.25 205 TYR A C 1
ATOM 1584 O O . TYR A 1 205 ? -18.427 -5.896 13.305 1.00 98.25 205 TYR A O 1
ATOM 1592 N N . LEU A 1 206 ? -16.709 -7.259 13.736 1.00 98.31 206 LEU A N 1
ATOM 1593 C CA . LEU A 1 206 ? -15.756 -6.506 12.914 1.00 98.31 206 LEU A CA 1
ATOM 1594 C C . LEU A 1 206 ? -16.202 -6.463 11.446 1.00 98.31 206 LEU A C 1
ATOM 1596 O O . LEU A 1 206 ? -15.963 -5.467 10.775 1.00 98.31 206 LEU A O 1
ATOM 1600 N N . SER A 1 207 ? -16.902 -7.493 10.963 1.00 98.44 207 SER A N 1
ATOM 1601 C CA . SER A 1 207 ? -17.426 -7.549 9.597 1.00 98.44 207 SER A CA 1
ATOM 1602 C C . SER A 1 207 ? -18.588 -6.575 9.387 1.00 98.44 207 SER A C 1
ATOM 1604 O O . SER A 1 207 ? -18.730 -6.011 8.305 1.00 98.44 207 SER A O 1
ATOM 1606 N N . ASP A 1 208 ? -19.404 -6.326 10.418 1.00 98.44 208 ASP A N 1
ATOM 1607 C CA . ASP A 1 208 ? -20.422 -5.268 10.417 1.00 98.44 208 ASP A CA 1
ATOM 1608 C C . ASP A 1 208 ? -19.780 -3.889 10.336 1.00 98.44 208 ASP A C 1
ATOM 1610 O O . ASP A 1 208 ? -20.188 -3.062 9.519 1.00 98.44 208 ASP A O 1
ATOM 1614 N N . TYR A 1 209 ? -18.729 -3.668 11.123 1.00 98.50 209 TYR A N 1
ATOM 1615 C CA . TYR A 1 209 ? -17.993 -2.413 11.087 1.00 98.50 209 TYR A CA 1
ATOM 1616 C C . TYR A 1 209 ? -17.281 -2.205 9.745 1.00 98.50 209 TYR A C 1
ATOM 1618 O O . TYR A 1 209 ? -17.415 -1.133 9.165 1.00 98.50 209 TYR A O 1
ATOM 1626 N N . LEU A 1 210 ? -16.588 -3.221 9.218 1.00 98.56 210 LEU A N 1
ATOM 1627 C CA . LEU A 1 210 ? -15.880 -3.142 7.936 1.00 98.56 210 LEU A CA 1
ATOM 1628 C C . LEU A 1 210 ? -16.835 -2.809 6.790 1.00 98.56 210 LEU A C 1
ATOM 1630 O O . LEU A 1 210 ? -16.550 -1.915 6.000 1.00 98.56 210 LEU A O 1
ATOM 1634 N N . GLN A 1 211 ? -17.981 -3.495 6.735 1.00 98.50 211 GLN A N 1
ATOM 1635 C CA . GLN A 1 211 ? -19.017 -3.215 5.745 1.00 98.50 211 GLN A CA 1
ATOM 1636 C C . GLN A 1 211 ? -19.462 -1.751 5.812 1.00 98.50 211 GLN A C 1
ATOM 1638 O O . GLN A 1 211 ? -19.506 -1.075 4.789 1.00 98.50 211 GLN A O 1
ATOM 1643 N N . ARG A 1 212 ? -19.738 -1.243 7.018 1.00 98.31 212 ARG A N 1
ATOM 1644 C CA . ARG A 1 212 ? -20.124 0.156 7.212 1.00 98.31 212 ARG A CA 1
ATOM 1645 C C . ARG A 1 212 ? -19.025 1.114 6.754 1.00 98.31 212 ARG A C 1
ATOM 1647 O O . ARG A 1 212 ? -19.348 2.095 6.098 1.00 98.31 212 ARG A O 1
ATOM 1654 N N . VAL A 1 213 ? -17.754 0.836 7.054 1.00 98.50 213 VAL A N 1
ATOM 1655 C CA . VAL A 1 213 ? -16.628 1.656 6.570 1.00 98.50 213 VAL A CA 1
ATOM 1656 C C . VAL A 1 213 ? -16.617 1.688 5.043 1.00 98.50 213 VAL A C 1
ATOM 1658 O O . VAL A 1 213 ? -16.585 2.776 4.471 1.00 98.50 213 VAL A O 1
ATOM 1661 N N . TYR A 1 214 ? -16.740 0.531 4.385 1.00 98.31 214 TYR A N 1
ATOM 1662 C CA . TYR A 1 214 ? -16.800 0.469 2.925 1.00 98.31 214 TYR A CA 1
ATOM 1663 C C . TYR A 1 214 ? -17.962 1.279 2.348 1.00 98.31 214 TYR A C 1
ATOM 1665 O O . TYR A 1 214 ? -17.757 2.092 1.453 1.00 98.31 214 TYR A O 1
ATOM 1673 N N . GLU A 1 215 ? -19.160 1.131 2.909 1.00 97.94 215 GLU A N 1
ATOM 1674 C CA . GLU A 1 215 ? -20.351 1.855 2.462 1.00 97.94 215 GLU A CA 1
ATOM 1675 C C . GLU A 1 215 ? -20.236 3.371 2.690 1.00 97.94 215 GLU A C 1
ATOM 1677 O O . GLU A 1 215 ? -20.576 4.161 1.812 1.00 97.94 215 GLU A O 1
ATOM 1682 N N . THR A 1 216 ? -19.747 3.804 3.857 1.00 97.38 216 THR A N 1
ATOM 1683 C CA . THR A 1 216 ? -19.660 5.236 4.199 1.00 97.38 216 THR A CA 1
ATOM 1684 C C . THR A 1 216 ? -18.539 5.976 3.477 1.00 97.38 216 THR A C 1
ATOM 1686 O O . THR A 1 216 ? -18.617 7.197 3.345 1.00 97.38 216 THR A O 1
ATOM 1689 N N . SER A 1 217 ? -17.516 5.256 3.014 1.00 97.81 217 SER A N 1
ATOM 1690 C CA . SER A 1 217 ? -16.368 5.817 2.299 1.00 97.81 217 SER A CA 1
ATOM 1691 C C . SER A 1 217 ? -16.368 5.508 0.798 1.00 97.81 217 SER A C 1
ATOM 1693 O O . SER A 1 217 ? -15.373 5.794 0.140 1.00 97.81 217 SER A O 1
ATOM 1695 N N . ASP A 1 218 ? -17.458 4.943 0.262 1.00 96.50 218 ASP A N 1
ATOM 1696 C CA . ASP A 1 218 ? -17.589 4.554 -1.153 1.00 96.50 218 ASP A CA 1
ATOM 1697 C C . ASP A 1 218 ? -16.413 3.678 -1.635 1.00 96.50 218 ASP A C 1
ATOM 1699 O O . ASP A 1 218 ? -15.801 3.903 -2.680 1.00 96.50 218 ASP A O 1
ATOM 1703 N N . ILE A 1 219 ? -16.043 2.693 -0.809 1.00 97.06 219 ILE A N 1
ATOM 1704 C CA . ILE A 1 219 ? -14.964 1.747 -1.099 1.00 97.06 219 ILE A CA 1
ATOM 1705 C C . ILE A 1 219 ? -15.568 0.526 -1.781 1.00 97.06 219 ILE A C 1
ATOM 1707 O O . ILE A 1 219 ? -16.291 -0.253 -1.162 1.00 97.06 219 ILE A O 1
ATOM 1711 N N . ASP A 1 220 ? -15.213 0.332 -3.044 1.00 93.31 220 ASP A N 1
ATOM 1712 C CA . ASP A 1 220 ? -15.612 -0.830 -3.835 1.00 93.31 220 ASP A CA 1
ATOM 1713 C C . ASP A 1 220 ? -14.420 -1.630 -4.390 1.00 93.31 220 ASP A C 1
ATOM 1715 O O . ASP A 1 220 ? -14.588 -2.779 -4.798 1.00 93.31 220 ASP A O 1
ATOM 1719 N N . ALA A 1 221 ? -13.212 -1.055 -4.375 1.00 94.12 221 ALA A N 1
ATOM 1720 C CA . ALA A 1 221 ? -11.952 -1.726 -4.680 1.00 94.12 221 ALA A CA 1
ATOM 1721 C C . ALA A 1 221 ? -11.229 -2.133 -3.385 1.00 94.12 221 ALA A C 1
ATOM 1723 O O . ALA A 1 221 ? -10.386 -1.400 -2.865 1.00 94.12 221 ALA A O 1
ATOM 1724 N N . HIS A 1 222 ? -11.565 -3.314 -2.863 1.00 94.12 222 HIS A N 1
ATOM 1725 C CA . HIS A 1 222 ? -11.063 -3.821 -1.575 1.00 94.12 222 HIS A CA 1
ATOM 1726 C C . HIS A 1 222 ? -10.500 -5.245 -1.622 1.00 94.12 222 HIS A C 1
ATOM 1728 O O . HIS A 1 222 ? -10.052 -5.762 -0.596 1.00 94.12 222 HIS A O 1
ATOM 1734 N N . PHE A 1 223 ? -10.491 -5.903 -2.786 1.00 96.62 223 PHE A N 1
ATOM 1735 C CA . PHE A 1 223 ? -9.857 -7.214 -2.911 1.00 96.62 223 PHE A CA 1
ATOM 1736 C C . PHE A 1 223 ? -8.355 -7.062 -3.111 1.00 96.62 223 PHE A C 1
ATOM 1738 O O . PHE A 1 223 ? -7.885 -6.846 -4.227 1.00 96.62 223 PHE A O 1
ATOM 1745 N N . ASP A 1 224 ? -7.613 -7.214 -2.019 1.00 94.69 224 ASP A N 1
ATOM 1746 C CA . ASP A 1 224 ? -6.156 -7.217 -2.037 1.00 94.69 224 ASP A CA 1
ATOM 1747 C C . ASP A 1 224 ? -5.612 -8.600 -2.419 1.00 94.69 224 ASP A C 1
ATOM 1749 O O . ASP A 1 224 ? -5.951 -9.627 -1.819 1.00 94.69 224 ASP A O 1
ATOM 1753 N N . VAL A 1 225 ? -4.729 -8.631 -3.413 1.00 95.88 225 VAL A N 1
ATOM 1754 C CA . VAL A 1 225 ? -4.077 -9.842 -3.909 1.00 95.88 225 VAL A CA 1
ATOM 1755 C C . VAL A 1 225 ? -2.579 -9.613 -4.002 1.00 95.88 225 VAL A C 1
ATOM 1757 O O . VAL A 1 225 ? -2.109 -8.614 -4.542 1.00 95.88 225 VAL A O 1
ATOM 1760 N N . ARG A 1 226 ? -1.819 -10.595 -3.517 1.00 95.25 226 ARG A N 1
ATOM 1761 C CA . ARG A 1 226 ? -0.376 -10.685 -3.715 1.00 95.25 226 ARG A CA 1
ATOM 1762 C C . ARG A 1 226 ? -0.022 -12.062 -4.254 1.00 95.25 226 ARG A C 1
ATOM 1764 O O . ARG A 1 226 ? -0.388 -13.078 -3.665 1.00 95.25 226 ARG A O 1
ATOM 1771 N N . VAL A 1 227 ? 0.743 -12.083 -5.338 1.00 95.56 227 VAL A N 1
ATOM 1772 C CA . VAL A 1 227 ? 1.312 -13.295 -5.928 1.00 95.56 227 VAL A CA 1
ATOM 1773 C C . VAL A 1 227 ? 2.830 -13.236 -5.813 1.00 95.56 227 VAL A C 1
ATOM 1775 O O . VAL A 1 227 ? 3.463 -12.314 -6.324 1.00 95.56 227 VAL A O 1
ATOM 1778 N N . ASP A 1 228 ? 3.408 -14.250 -5.170 1.00 95.25 228 ASP A N 1
ATOM 1779 C CA . ASP A 1 228 ? 4.853 -14.466 -5.115 1.00 95.25 228 ASP A CA 1
ATOM 1780 C C . ASP A 1 228 ? 5.229 -15.570 -6.114 1.00 95.25 228 ASP A C 1
ATOM 1782 O O . ASP A 1 228 ? 4.948 -16.751 -5.899 1.00 95.25 228 ASP A O 1
ATOM 1786 N N . VAL A 1 229 ? 5.874 -15.189 -7.213 1.00 94.19 229 VAL A N 1
ATOM 1787 C CA . VAL A 1 229 ? 6.339 -16.106 -8.257 1.00 94.19 229 VAL A CA 1
ATOM 1788 C C . VAL A 1 229 ? 7.757 -16.545 -7.945 1.00 94.19 229 VAL A C 1
ATOM 1790 O O . VAL A 1 229 ? 8.704 -15.776 -8.102 1.00 94.19 229 VAL A O 1
ATOM 1793 N N . LYS A 1 230 ? 7.899 -17.793 -7.497 1.00 93.81 230 LYS A N 1
ATOM 1794 C CA . LYS A 1 230 ? 9.193 -18.423 -7.217 1.00 93.81 230 LYS A CA 1
ATOM 1795 C C . LYS A 1 230 ? 9.737 -19.087 -8.478 1.00 93.81 230 LYS A C 1
ATOM 1797 O O . LYS A 1 230 ? 9.062 -19.923 -9.071 1.00 93.81 230 LYS A O 1
ATOM 1802 N N . TYR A 1 231 ? 10.973 -18.766 -8.850 1.00 92.62 231 TYR A N 1
ATOM 1803 C CA . TYR A 1 231 ? 11.613 -19.314 -10.057 1.00 92.62 231 TYR A CA 1
ATOM 1804 C C . TYR A 1 231 ? 12.466 -20.568 -9.810 1.00 92.62 231 TYR A C 1
ATOM 1806 O O . TYR A 1 231 ? 13.164 -21.029 -10.709 1.00 92.62 231 TYR A O 1
ATOM 1814 N N . TYR A 1 232 ? 12.446 -21.116 -8.596 1.00 92.88 232 TYR A N 1
ATOM 1815 C CA . TYR A 1 232 ? 13.232 -22.286 -8.221 1.00 92.88 232 TYR A CA 1
ATOM 1816 C C . TYR A 1 232 ? 12.523 -23.088 -7.124 1.00 92.88 232 TYR A C 1
ATOM 1818 O O . TYR A 1 232 ? 11.656 -22.567 -6.419 1.00 92.88 232 TYR A O 1
ATOM 1826 N N . ASN A 1 233 ? 12.886 -24.364 -6.978 1.00 92.31 233 ASN A N 1
ATOM 1827 C CA . ASN A 1 233 ? 12.359 -25.210 -5.912 1.00 92.31 233 ASN A CA 1
ATOM 1828 C C . ASN A 1 233 ? 13.202 -25.044 -4.640 1.00 92.31 233 ASN A C 1
ATOM 1830 O O . ASN A 1 233 ? 14.263 -25.648 -4.517 1.00 92.31 233 ASN A O 1
ATOM 1834 N N . GLU A 1 234 ? 12.708 -24.278 -3.667 1.00 89.12 234 GLU A N 1
ATOM 1835 C CA . GLU A 1 234 ? 13.367 -24.085 -2.362 1.00 89.12 234 GLU A CA 1
ATOM 1836 C C . GLU A 1 234 ? 13.605 -25.393 -1.592 1.00 89.12 234 GLU A C 1
ATOM 1838 O O . GLU A 1 234 ? 14.511 -25.465 -0.768 1.00 89.12 234 GLU A O 1
ATOM 1843 N N . ASN A 1 235 ? 12.812 -26.434 -1.869 1.00 92.44 235 ASN A N 1
ATOM 1844 C CA . ASN A 1 235 ? 12.936 -27.745 -1.232 1.00 92.44 235 ASN A CA 1
ATOM 1845 C C . ASN A 1 235 ? 13.905 -28.681 -1.978 1.00 92.44 235 ASN A C 1
ATOM 1847 O O . ASN A 1 235 ? 13.938 -29.880 -1.694 1.00 92.44 235 ASN A O 1
ATOM 1851 N N . GLU A 1 236 ? 14.656 -28.182 -2.965 1.00 93.62 236 GLU A N 1
ATOM 1852 C CA . GLU A 1 236 ? 15.669 -28.977 -3.655 1.00 93.62 236 GLU A CA 1
ATOM 1853 C C . GLU A 1 236 ? 16.802 -29.365 -2.691 1.00 93.62 236 GLU A C 1
ATOM 1855 O O . GLU A 1 236 ? 17.489 -28.522 -2.117 1.00 93.62 236 GLU A O 1
ATOM 1860 N N . SER A 1 237 ? 16.994 -30.674 -2.526 1.00 94.50 237 SER A N 1
ATOM 1861 C CA . SER A 1 237 ? 17.990 -31.256 -1.622 1.00 94.50 237 SER A CA 1
ATOM 1862 C C . SER A 1 237 ? 19.417 -31.224 -2.181 1.00 94.50 237 SER A C 1
ATOM 1864 O O . SER A 1 237 ? 20.380 -31.217 -1.412 1.00 94.50 237 SER A O 1
ATOM 1866 N N . ASP A 1 238 ? 19.574 -31.202 -3.509 1.00 96.06 238 ASP A N 1
ATOM 1867 C CA . ASP A 1 238 ? 20.871 -31.009 -4.154 1.00 96.06 238 ASP A CA 1
ATOM 1868 C C . ASP A 1 238 ? 21.236 -29.518 -4.159 1.00 96.06 238 ASP A C 1
ATOM 1870 O O . ASP A 1 238 ? 20.782 -28.744 -5.000 1.00 96.06 238 ASP A O 1
ATOM 1874 N N . ILE A 1 239 ? 22.125 -29.129 -3.243 1.00 95.06 239 ILE A N 1
ATOM 1875 C CA . ILE A 1 239 ? 22.603 -27.747 -3.077 1.00 95.06 239 ILE A CA 1
ATOM 1876 C C . ILE A 1 239 ? 23.183 -27.176 -4.383 1.00 95.06 239 ILE A C 1
ATOM 1878 O O . ILE A 1 239 ? 22.998 -25.996 -4.684 1.00 95.06 239 ILE A O 1
ATOM 1882 N N . ALA A 1 240 ? 23.886 -27.986 -5.182 1.00 96.12 240 ALA A N 1
ATOM 1883 C CA . ALA A 1 240 ? 24.483 -27.509 -6.426 1.00 96.12 240 ALA A CA 1
ATOM 1884 C C . ALA A 1 240 ? 23.413 -27.230 -7.490 1.00 96.12 240 ALA A C 1
ATOM 1886 O O . ALA A 1 240 ? 23.551 -26.290 -8.276 1.00 96.12 240 ALA A O 1
ATOM 1887 N N . LYS A 1 241 ? 22.344 -28.032 -7.517 1.00 96.25 241 LYS A N 1
ATOM 1888 C CA . LYS A 1 241 ? 21.178 -27.785 -8.368 1.00 96.25 241 LYS A CA 1
ATOM 1889 C C . LYS A 1 241 ? 20.381 -26.577 -7.879 1.00 96.25 241 LYS A C 1
ATOM 1891 O O . LYS A 1 241 ? 20.123 -25.690 -8.687 1.00 96.25 241 LYS A O 1
ATOM 1896 N N . LEU A 1 242 ? 20.100 -26.499 -6.579 1.00 94.94 242 LEU A N 1
ATOM 1897 C CA . LEU A 1 242 ? 19.401 -25.387 -5.935 1.00 94.94 242 LEU A CA 1
ATOM 1898 C C . LEU A 1 242 ? 20.056 -24.040 -6.267 1.00 94.94 242 LEU A C 1
ATOM 1900 O O . LEU A 1 242 ? 19.391 -23.131 -6.754 1.00 94.94 242 LEU A O 1
ATOM 1904 N N . ASN A 1 243 ? 21.374 -23.926 -6.077 1.00 94.38 243 ASN A N 1
ATOM 1905 C CA . ASN A 1 243 ? 22.106 -22.690 -6.363 1.00 94.38 243 ASN A CA 1
ATOM 1906 C C . ASN A 1 243 ? 22.062 -22.315 -7.850 1.00 94.38 243 ASN A C 1
ATOM 1908 O O . ASN A 1 243 ? 21.932 -21.141 -8.184 1.00 94.38 243 ASN A O 1
ATOM 1912 N N . ARG A 1 244 ? 22.145 -23.303 -8.750 1.00 96.19 244 ARG A N 1
ATOM 1913 C CA . ARG A 1 244 ? 22.069 -23.072 -10.199 1.00 96.19 244 ARG A CA 1
ATOM 1914 C C . 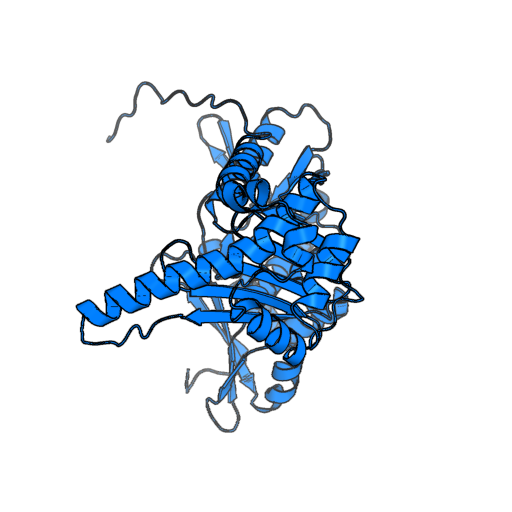ARG A 1 244 ? 20.686 -22.581 -10.624 1.00 96.19 244 ARG A C 1
ATOM 1916 O O . ARG A 1 244 ? 20.592 -21.658 -11.425 1.00 96.19 244 ARG A O 1
ATOM 1923 N N . GLU A 1 245 ? 19.630 -23.200 -10.103 1.00 95.56 245 GLU A N 1
ATOM 1924 C CA . GLU A 1 245 ? 18.246 -22.808 -10.386 1.00 95.56 245 GLU A CA 1
ATOM 1925 C C . GLU A 1 245 ? 17.923 -21.443 -9.786 1.00 95.56 245 GLU A C 1
ATOM 1927 O O . GLU A 1 245 ? 17.320 -20.615 -10.461 1.00 95.56 245 GLU A O 1
ATOM 1932 N N . LYS A 1 246 ? 18.390 -21.168 -8.564 1.00 95.00 246 LYS A N 1
ATOM 1933 C CA . LYS A 1 246 ? 18.256 -19.853 -7.939 1.00 95.00 246 LYS A CA 1
ATOM 1934 C C . LYS A 1 246 ? 18.947 -18.770 -8.766 1.00 95.00 246 LYS A C 1
ATOM 1936 O O . LYS A 1 246 ? 18.328 -17.749 -9.028 1.00 95.00 246 LYS A O 1
ATOM 1941 N N . GLU A 1 247 ? 20.173 -18.993 -9.236 1.00 95.19 247 GLU A N 1
ATOM 1942 C CA . GLU A 1 247 ? 20.883 -18.036 -10.099 1.00 95.19 247 GLU A CA 1
ATOM 1943 C C . GLU A 1 247 ? 20.134 -17.781 -11.420 1.00 95.19 247 GLU A C 1
ATOM 1945 O O . GLU A 1 247 ? 19.930 -16.633 -11.811 1.00 95.19 247 GLU A O 1
ATOM 1950 N N . ALA A 1 248 ? 19.647 -18.835 -12.083 1.00 94.50 248 ALA A N 1
ATOM 1951 C CA . ALA A 1 248 ? 18.822 -18.691 -13.286 1.00 94.50 248 ALA A CA 1
ATOM 1952 C C . ALA A 1 248 ? 17.508 -17.941 -12.993 1.00 94.50 248 ALA A C 1
ATOM 1954 O O . ALA A 1 248 ? 17.092 -17.066 -13.752 1.00 94.50 248 ALA A O 1
ATOM 1955 N N . GLY A 1 249 ? 16.880 -18.228 -11.854 1.00 95.25 249 GLY A N 1
ATOM 1956 C CA . GLY A 1 249 ? 15.682 -17.542 -11.392 1.00 95.25 249 GLY A CA 1
ATOM 1957 C C . GLY A 1 249 ? 15.914 -16.065 -11.064 1.00 95.25 249 GLY A C 1
ATOM 1958 O O . GLY A 1 249 ? 15.058 -15.234 -11.357 1.00 95.25 249 GLY A O 1
ATOM 1959 N N . MET A 1 250 ? 17.083 -15.704 -10.525 1.00 94.94 250 MET A N 1
ATOM 1960 C CA . MET A 1 250 ? 17.479 -14.306 -10.307 1.00 94.94 250 MET A CA 1
ATOM 1961 C C . MET A 1 250 ? 17.557 -13.536 -11.629 1.00 94.94 250 MET A C 1
ATOM 1963 O O . MET A 1 250 ? 17.169 -12.364 -11.677 1.00 94.94 250 MET A O 1
ATOM 1967 N N . GLN A 1 251 ? 18.023 -14.183 -12.701 1.00 94.19 251 GLN A N 1
ATOM 1968 C CA . GLN A 1 251 ? 18.068 -13.588 -14.038 1.00 94.19 251 GLN A CA 1
ATOM 1969 C C . GLN A 1 251 ? 16.657 -13.354 -14.587 1.00 94.19 251 GLN A C 1
ATOM 1971 O O . GLN A 1 251 ? 16.366 -12.233 -14.996 1.00 94.19 251 GLN A O 1
ATOM 1976 N N . LEU A 1 252 ? 15.766 -14.351 -14.514 1.00 94.69 252 LEU A N 1
ATOM 1977 C CA . LEU A 1 252 ? 14.368 -14.218 -14.956 1.00 94.69 252 LEU A CA 1
ATOM 1978 C C . LEU A 1 252 ? 13.618 -13.129 -14.185 1.00 94.69 252 LEU A C 1
ATOM 1980 O O . LEU A 1 252 ? 13.008 -12.250 -14.785 1.00 94.69 252 LEU A O 1
ATOM 1984 N N . ARG A 1 253 ? 13.734 -13.127 -12.853 1.00 95.69 253 ARG A N 1
ATOM 1985 C CA . ARG A 1 253 ? 13.176 -12.077 -11.992 1.00 95.69 253 ARG A CA 1
ATOM 1986 C C . ARG A 1 253 ? 13.646 -10.689 -12.428 1.00 95.69 253 ARG A C 1
ATOM 1988 O O . ARG A 1 253 ? 12.852 -9.760 -12.506 1.00 95.69 253 ARG A O 1
ATOM 1995 N N . THR A 1 254 ? 14.946 -10.544 -12.686 1.00 94.75 254 THR A N 1
ATOM 1996 C CA . THR A 1 254 ? 15.543 -9.261 -13.087 1.00 94.75 254 THR A CA 1
ATOM 1997 C C . THR A 1 254 ? 15.093 -8.843 -14.486 1.00 94.75 254 THR A C 1
ATOM 1999 O O . THR A 1 254 ? 14.846 -7.665 -14.704 1.00 94.75 254 THR A O 1
ATOM 2002 N N . GLN A 1 255 ? 14.943 -9.783 -15.422 1.00 95.69 255 GLN A N 1
ATOM 2003 C CA . GLN A 1 255 ? 14.399 -9.507 -16.755 1.00 95.69 255 GLN A CA 1
ATOM 2004 C C . GLN A 1 255 ? 12.942 -9.048 -16.682 1.00 95.69 255 GLN A C 1
ATOM 2006 O O . GLN A 1 255 ? 12.598 -8.044 -17.304 1.00 95.69 255 GLN A O 1
ATOM 2011 N N . ASN A 1 256 ? 12.108 -9.738 -15.896 1.00 97.12 256 ASN A N 1
ATOM 2012 C CA . ASN A 1 256 ? 10.708 -9.369 -15.705 1.00 97.12 256 ASN A CA 1
ATOM 2013 C C . ASN A 1 256 ? 10.578 -7.930 -15.190 1.00 97.12 256 ASN A C 1
ATOM 2015 O O . ASN A 1 256 ? 9.920 -7.086 -15.791 1.00 97.12 256 ASN A O 1
ATOM 2019 N N . ASP A 1 257 ? 11.286 -7.625 -14.108 1.00 96.88 257 ASP A N 1
ATOM 2020 C CA . ASP A 1 257 ? 11.280 -6.291 -13.521 1.00 96.88 257 ASP A CA 1
ATOM 2021 C C . ASP A 1 257 ? 11.868 -5.222 -14.467 1.00 96.88 257 ASP A C 1
ATOM 2023 O O . ASP A 1 257 ? 11.274 -4.155 -14.607 1.00 96.88 257 ASP A O 1
ATOM 2027 N N . LEU A 1 258 ? 12.961 -5.498 -15.192 1.00 97.31 258 LEU A N 1
ATOM 2028 C CA . LEU A 1 258 ? 13.537 -4.556 -16.164 1.00 97.31 258 LEU A CA 1
ATOM 2029 C C . LEU A 1 258 ? 12.571 -4.186 -17.296 1.00 97.31 258 LEU A C 1
ATOM 2031 O O . LEU A 1 258 ? 12.584 -3.038 -17.755 1.00 97.31 258 LEU A O 1
ATOM 2035 N N . PHE A 1 259 ? 11.731 -5.122 -17.746 1.00 98.50 259 PHE A N 1
ATOM 2036 C CA . PHE A 1 259 ? 10.720 -4.843 -18.763 1.00 98.50 259 PHE A CA 1
ATOM 2037 C C . PHE A 1 259 ? 9.794 -3.702 -18.319 1.00 98.50 259 PHE A C 1
ATOM 2039 O O . PHE A 1 259 ? 9.695 -2.695 -19.024 1.00 98.50 259 PHE A O 1
ATOM 2046 N N . PHE A 1 260 ? 9.197 -3.811 -17.128 1.00 98.44 260 PHE A N 1
ATOM 2047 C CA . PHE A 1 260 ? 8.295 -2.792 -16.581 1.00 98.44 260 PHE A CA 1
ATOM 2048 C C . PHE A 1 260 ? 9.037 -1.527 -16.142 1.00 98.44 260 PHE A C 1
ATOM 2050 O O . PHE A 1 260 ? 8.635 -0.417 -16.496 1.00 98.44 260 PHE A O 1
ATOM 2057 N N . LEU A 1 261 ? 10.160 -1.690 -15.440 1.00 98.12 261 LEU A N 1
ATOM 2058 C CA . LEU A 1 261 ? 10.951 -0.585 -14.907 1.00 98.12 261 LEU A CA 1
ATOM 2059 C C . LEU A 1 261 ? 11.424 0.352 -16.018 1.00 98.12 261 LEU A C 1
ATOM 2061 O O . LEU A 1 261 ? 11.330 1.571 -15.888 1.00 98.12 261 LEU A O 1
ATOM 2065 N N . SER A 1 262 ? 11.912 -0.203 -17.129 1.00 98.38 262 SER A N 1
ATOM 2066 C CA . SER A 1 262 ? 12.379 0.604 -18.258 1.00 98.38 262 SER A CA 1
ATOM 2067 C C . SER A 1 262 ? 11.261 1.429 -18.903 1.00 98.38 262 SER A C 1
ATOM 2069 O O . SER A 1 262 ? 11.523 2.544 -19.349 1.00 98.38 262 SER A O 1
ATOM 2071 N N . LEU A 1 263 ? 10.016 0.943 -18.900 1.00 98.62 263 LEU A N 1
ATOM 2072 C CA . LEU A 1 263 ? 8.859 1.701 -19.380 1.00 98.62 263 LEU A CA 1
ATOM 2073 C C . LEU A 1 263 ? 8.486 2.824 -18.408 1.00 98.62 263 LEU A C 1
ATOM 2075 O O . LEU A 1 263 ? 8.340 3.965 -18.836 1.00 98.62 263 LEU A O 1
ATOM 2079 N N . ALA A 1 264 ? 8.404 2.534 -17.107 1.00 98.38 264 ALA A N 1
ATOM 2080 C CA . ALA A 1 264 ? 8.076 3.536 -16.092 1.00 98.38 264 ALA A CA 1
ATOM 2081 C C . ALA A 1 264 ? 9.108 4.672 -16.040 1.00 98.38 264 ALA A C 1
ATOM 2083 O O . ALA A 1 264 ? 8.759 5.853 -16.057 1.00 98.38 264 ALA A O 1
ATOM 2084 N N . LEU A 1 265 ? 10.398 4.323 -16.064 1.00 98.12 265 LEU A N 1
ATOM 2085 C CA . LEU A 1 265 ? 11.479 5.300 -16.176 1.00 98.12 265 LEU A CA 1
ATOM 2086 C C . LEU A 1 265 ? 11.451 6.022 -17.523 1.00 98.12 265 LEU A C 1
ATOM 2088 O O . LEU A 1 265 ? 11.720 7.219 -17.577 1.00 98.12 265 LEU A O 1
ATOM 2092 N N . GLY A 1 266 ? 11.122 5.314 -18.605 1.00 98.25 266 GLY A N 1
ATOM 2093 C CA . GLY A 1 266 ? 11.012 5.890 -19.938 1.00 98.25 266 GLY A CA 1
ATOM 2094 C C . GLY A 1 266 ? 9.947 6.982 -20.011 1.00 98.25 266 GLY A C 1
ATOM 2095 O O . GLY A 1 266 ? 10.207 8.033 -20.593 1.00 98.25 266 GLY A O 1
ATOM 2096 N N . VAL A 1 267 ? 8.793 6.773 -19.371 1.00 98.12 267 VAL A N 1
ATOM 2097 C CA . VAL A 1 267 ? 7.746 7.795 -19.213 1.00 98.12 267 VAL A CA 1
ATOM 2098 C C . VAL A 1 267 ? 8.254 8.941 -18.336 1.00 98.12 267 VAL A C 1
ATOM 2100 O O . VAL A 1 267 ? 8.257 10.092 -18.769 1.00 98.12 267 VAL A O 1
ATOM 2103 N N . GLY A 1 268 ? 8.770 8.639 -17.140 1.00 95.31 268 GLY A N 1
ATOM 2104 C CA . GLY A 1 268 ? 9.228 9.657 -16.186 1.00 95.31 268 GLY A CA 1
ATOM 2105 C C . GLY A 1 268 ? 10.422 10.500 -16.658 1.00 95.31 268 GLY A C 1
ATOM 2106 O O . GLY A 1 268 ? 10.641 11.595 -16.148 1.00 95.31 268 GLY A O 1
ATOM 2107 N N . GLN A 1 269 ? 11.212 10.013 -17.618 1.00 96.19 269 GLN A N 1
ATOM 2108 C CA . GLN A 1 269 ? 12.349 10.727 -18.213 1.00 96.19 269 GLN A CA 1
ATOM 2109 C C . GLN A 1 269 ? 12.073 11.228 -19.640 1.00 96.19 269 GLN A C 1
ATOM 2111 O O . GLN A 1 269 ? 12.993 11.707 -20.301 1.00 96.19 269 GLN A O 1
ATOM 2116 N N . ASN A 1 270 ? 10.825 11.154 -20.115 1.00 97.06 270 ASN A N 1
ATOM 2117 C CA . ASN A 1 270 ? 10.408 11.583 -21.457 1.00 97.06 270 ASN A CA 1
ATOM 2118 C C . ASN A 1 270 ? 11.144 10.879 -22.619 1.00 97.06 270 ASN A C 1
ATOM 2120 O O . ASN A 1 270 ? 11.296 11.447 -23.700 1.00 97.06 270 ASN A O 1
ATOM 2124 N N . VAL A 1 271 ? 11.595 9.639 -22.418 1.00 98.25 271 VAL A N 1
ATOM 2125 C CA . VAL A 1 271 ? 12.116 8.774 -23.494 1.00 98.25 271 VAL A CA 1
ATOM 2126 C C . VAL A 1 271 ? 10.974 8.247 -24.358 1.00 98.25 271 VAL A C 1
ATOM 2128 O O . VAL A 1 271 ? 11.116 8.127 -25.573 1.00 98.25 271 VAL A O 1
ATOM 2131 N N . CYS A 1 272 ? 9.829 7.969 -23.737 1.00 98.38 272 CYS A N 1
ATOM 2132 C CA . CYS A 1 272 ? 8.590 7.629 -24.420 1.00 98.38 272 CYS A CA 1
ATOM 2133 C C . CYS A 1 272 ? 7.403 8.309 -23.732 1.00 98.38 272 CYS A C 1
ATOM 2135 O O . CYS A 1 272 ? 7.495 8.770 -22.596 1.00 98.38 272 CYS A O 1
ATOM 2137 N N . THR A 1 273 ? 6.282 8.391 -24.438 1.00 98.56 273 THR A N 1
ATOM 2138 C CA . THR A 1 273 ? 5.011 8.860 -23.876 1.00 98.56 273 THR A CA 1
ATOM 2139 C C . THR A 1 273 ? 4.302 7.735 -23.122 1.00 98.56 273 THR A C 1
ATOM 2141 O O . THR A 1 273 ? 4.512 6.556 -23.413 1.00 98.56 273 THR A O 1
ATOM 2144 N N . PHE A 1 274 ? 3.396 8.095 -22.208 1.00 98.31 274 PHE A N 1
ATOM 2145 C CA . PHE A 1 274 ? 2.521 7.132 -21.534 1.00 98.31 274 PHE A CA 1
ATOM 2146 C C . PHE A 1 274 ? 1.771 6.226 -22.527 1.00 98.31 274 PHE A C 1
ATOM 2148 O O . PHE A 1 274 ? 1.759 5.011 -22.363 1.00 98.31 274 PHE A O 1
ATOM 2155 N N . GLU A 1 275 ? 1.228 6.788 -23.611 1.00 98.38 275 GLU A N 1
ATOM 2156 C CA . GLU A 1 275 ? 0.491 6.023 -24.627 1.00 98.38 275 GLU A CA 1
ATOM 2157 C C . GLU A 1 275 ? 1.360 5.000 -25.369 1.00 98.38 275 GLU A C 1
ATOM 2159 O O . GLU A 1 275 ? 0.910 3.892 -25.671 1.00 98.38 275 GLU A O 1
ATOM 2164 N N . GLN A 1 276 ? 2.625 5.337 -25.635 1.00 98.50 276 GLN A N 1
ATOM 2165 C CA . GLN A 1 276 ? 3.578 4.384 -26.204 1.00 98.50 276 GLN A CA 1
ATOM 2166 C C . GLN A 1 276 ? 3.886 3.261 -25.211 1.00 98.50 276 GLN A C 1
ATOM 2168 O O . GLN A 1 276 ? 3.855 2.094 -25.597 1.00 98.50 276 GLN A O 1
ATOM 2173 N N . ALA A 1 277 ? 4.121 3.588 -23.937 1.00 98.62 277 ALA A N 1
ATOM 2174 C CA . ALA A 1 277 ? 4.353 2.585 -22.900 1.00 98.62 277 ALA A CA 1
ATOM 2175 C C . ALA A 1 277 ? 3.139 1.659 -22.712 1.00 98.62 277 ALA A C 1
ATOM 2177 O O . ALA A 1 277 ? 3.293 0.439 -22.682 1.00 98.62 277 ALA A O 1
ATOM 2178 N N . ARG A 1 278 ? 1.923 2.218 -22.683 1.00 98.50 278 ARG A N 1
ATOM 2179 C CA . ARG A 1 278 ? 0.669 1.456 -22.637 1.00 98.50 278 ARG A CA 1
ATOM 2180 C C . ARG A 1 278 ? 0.522 0.527 -23.837 1.00 98.50 278 ARG A C 1
ATOM 2182 O O . ARG A 1 278 ? 0.193 -0.640 -23.660 1.00 98.50 278 ARG A O 1
ATOM 2189 N N . SER A 1 279 ? 0.847 1.006 -25.038 1.00 98.31 279 SER A N 1
ATOM 2190 C CA . SER A 1 279 ? 0.820 0.183 -26.255 1.00 98.31 279 SER A CA 1
ATOM 2191 C C . SER A 1 279 ? 1.803 -0.991 -26.186 1.00 98.31 279 SER A C 1
ATOM 2193 O O . SER A 1 279 ? 1.458 -2.093 -26.598 1.00 98.31 279 SER A O 1
ATOM 2195 N N . VAL A 1 280 ? 3.005 -0.783 -25.631 1.00 98.56 280 VAL A N 1
ATOM 2196 C CA . VAL A 1 280 ? 3.987 -1.860 -25.401 1.00 98.56 280 VAL A CA 1
ATOM 2197 C C . VAL A 1 280 ? 3.446 -2.909 -24.426 1.00 98.56 280 VAL A C 1
ATOM 2199 O O . VAL A 1 280 ? 3.608 -4.103 -24.663 1.00 98.56 280 VAL A O 1
ATOM 2202 N N . ILE A 1 281 ? 2.797 -2.481 -23.340 1.00 98.25 281 ILE A N 1
ATOM 2203 C CA . ILE A 1 281 ? 2.200 -3.396 -22.358 1.00 98.25 281 ILE A CA 1
ATOM 2204 C C . ILE A 1 281 ? 1.058 -4.194 -23.008 1.00 98.25 281 ILE A C 1
ATOM 2206 O O . ILE A 1 281 ? 1.035 -5.416 -22.905 1.00 98.25 281 ILE A O 1
ATOM 2210 N N . MET A 1 282 ? 0.161 -3.545 -23.754 1.00 97.75 282 MET A N 1
ATOM 2211 C CA . MET A 1 282 ? -0.927 -4.229 -24.470 1.00 97.75 282 MET A CA 1
ATOM 2212 C C . MET A 1 282 ? -0.417 -5.243 -25.507 1.00 97.75 282 MET A C 1
ATOM 2214 O O . MET A 1 282 ? -1.004 -6.312 -25.655 1.00 97.75 282 MET A O 1
ATOM 2218 N N . ASP A 1 283 ? 0.680 -4.929 -26.203 1.00 97.69 283 ASP A N 1
ATOM 2219 C CA . ASP A 1 283 ? 1.349 -5.838 -27.145 1.00 97.69 283 ASP A CA 1
ATOM 2220 C C . ASP A 1 283 ? 1.925 -7.077 -26.438 1.00 97.69 283 ASP A C 1
ATOM 2222 O O . ASP A 1 283 ? 1.772 -8.199 -26.921 1.00 97.69 283 ASP A O 1
ATOM 2226 N N . ALA A 1 284 ? 2.529 -6.895 -25.260 1.00 97.75 284 ALA A N 1
ATOM 2227 C CA . ALA A 1 284 ? 3.078 -7.992 -24.463 1.00 97.75 284 ALA A CA 1
ATOM 2228 C C . ALA A 1 284 ? 1.999 -8.865 -23.794 1.00 97.75 284 ALA A C 1
ATOM 2230 O O . ALA A 1 284 ? 2.232 -10.049 -23.538 1.00 97.75 284 ALA A O 1
ATOM 2231 N N . PHE A 1 285 ? 0.816 -8.306 -23.527 1.00 97.81 285 PHE A N 1
ATOM 2232 C CA . PHE A 1 285 ? -0.242 -8.948 -22.745 1.00 97.81 285 PHE A CA 1
ATOM 2233 C C . PHE A 1 285 ? -1.611 -8.884 -23.447 1.00 97.81 285 PHE A C 1
ATOM 2235 O O . PHE A 1 285 ? -2.556 -8.3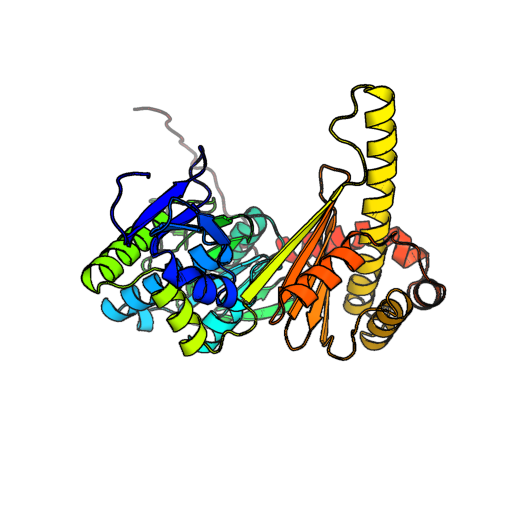14 -22.903 1.00 97.81 285 PHE A O 1
ATOM 2242 N N . PRO A 1 286 ? -1.784 -9.537 -24.613 1.00 95.38 286 PRO A N 1
ATOM 2243 C CA . PRO A 1 286 ? -3.014 -9.444 -25.411 1.00 95.38 286 PRO A CA 1
ATOM 2244 C C . PRO A 1 286 ? -4.260 -10.049 -24.739 1.00 95.38 286 PRO A C 1
ATOM 2246 O O . PRO A 1 286 ? -5.369 -9.880 -25.238 1.00 95.38 286 PRO A O 1
ATOM 2249 N N . ASN A 1 287 ? -4.084 -10.783 -23.635 1.00 95.38 287 ASN A N 1
ATOM 2250 C CA . ASN A 1 287 ? -5.164 -11.427 -22.880 1.00 95.38 287 ASN A CA 1
ATOM 2251 C C . ASN A 1 287 ? -5.622 -10.617 -21.654 1.00 95.38 287 ASN A C 1
ATOM 2253 O O . ASN A 1 287 ? -6.492 -11.082 -20.920 1.00 95.38 287 ASN A O 1
ATOM 2257 N N . LEU A 1 288 ? -5.019 -9.454 -21.401 1.00 97.25 288 LEU A N 1
ATOM 2258 C CA . LEU A 1 288 ? -5.400 -8.538 -20.329 1.00 97.25 288 LEU A CA 1
ATOM 2259 C C . LEU A 1 288 ? -5.886 -7.215 -20.933 1.00 97.25 288 LEU A C 1
ATOM 2261 O O . LEU A 1 288 ? -5.461 -6.827 -22.021 1.00 97.25 288 LEU A O 1
ATOM 2265 N N . ASP A 1 289 ? -6.768 -6.522 -20.218 1.00 95.88 289 ASP A N 1
ATOM 2266 C CA . ASP A 1 289 ? -7.310 -5.233 -20.650 1.00 95.88 289 ASP A CA 1
ATOM 2267 C C . ASP A 1 289 ? -6.570 -4.072 -19.970 1.00 95.88 289 ASP A C 1
ATOM 2269 O O . ASP A 1 289 ? -6.609 -3.926 -18.756 1.00 95.88 289 ASP A O 1
ATOM 2273 N N . PHE A 1 290 ? -5.891 -3.236 -20.756 1.00 97.38 290 PHE A N 1
ATOM 2274 C CA . PHE A 1 290 ? -5.223 -2.022 -20.262 1.00 97.38 290 PHE A CA 1
ATOM 2275 C C . PHE A 1 290 ? -5.887 -0.737 -20.765 1.00 97.38 290 PHE A C 1
ATOM 2277 O O . PHE A 1 290 ? -5.279 0.335 -20.722 1.00 97.38 290 PHE A O 1
ATOM 2284 N N . SER A 1 291 ? -7.109 -0.825 -21.294 1.00 94.44 291 SER A N 1
ATOM 2285 C CA . SER A 1 291 ? -7.798 0.314 -21.908 1.00 94.44 291 SER A CA 1
ATOM 2286 C C . SER A 1 291 ? -8.080 1.454 -20.925 1.00 94.44 291 SER A C 1
ATOM 2288 O O . SER A 1 291 ? -8.037 2.622 -21.322 1.00 94.44 291 SER A O 1
ATOM 2290 N N . ASP A 1 292 ? -8.287 1.128 -19.652 1.00 95.56 292 ASP A N 1
ATOM 2291 C CA . ASP A 1 292 ? -8.542 2.041 -18.538 1.00 95.56 292 ASP A CA 1
ATOM 2292 C C . ASP A 1 292 ? -7.301 2.318 -17.671 1.00 95.56 292 ASP A C 1
ATOM 2294 O O . ASP A 1 292 ? -7.411 2.989 -16.645 1.00 95.56 292 ASP A O 1
ATOM 2298 N N . MET A 1 293 ? -6.114 1.850 -18.082 1.00 98.19 293 MET A N 1
ATOM 2299 C CA . MET A 1 293 ? -4.853 2.228 -17.440 1.00 98.19 293 MET A CA 1
ATOM 2300 C C . MET A 1 293 ? -4.624 3.734 -17.624 1.00 98.19 293 MET A C 1
ATOM 2302 O O . MET A 1 293 ? -4.624 4.227 -18.757 1.00 98.19 293 MET A O 1
ATOM 2306 N N . THR A 1 294 ? -4.418 4.454 -16.521 1.00 97.62 294 THR A N 1
ATOM 2307 C CA . THR A 1 294 ? -4.314 5.921 -16.464 1.00 97.62 294 THR A CA 1
ATOM 2308 C C . THR A 1 294 ? -2.886 6.411 -16.303 1.00 97.62 294 THR A C 1
ATOM 2310 O O . THR A 1 294 ? -2.550 7.457 -16.853 1.00 97.62 294 THR A O 1
ATOM 2313 N N . ASN A 1 295 ? -2.045 5.675 -15.570 1.00 97.81 295 ASN A N 1
ATOM 2314 C CA . ASN A 1 295 ? -0.664 6.067 -15.304 1.00 97.81 295 ASN A CA 1
ATOM 2315 C C . ASN A 1 295 ? 0.273 4.864 -15.137 1.00 97.81 295 ASN A C 1
ATOM 2317 O O . ASN A 1 295 ? -0.143 3.731 -14.897 1.00 97.81 295 ASN A O 1
ATOM 2321 N N . LEU A 1 296 ? 1.571 5.143 -15.267 1.00 98.06 296 LEU A N 1
ATOM 2322 C CA . LEU A 1 296 ? 2.660 4.197 -15.052 1.00 98.06 296 LEU A CA 1
ATOM 2323 C C . LEU A 1 296 ? 3.762 4.893 -14.250 1.00 98.06 296 LEU A C 1
ATOM 2325 O O . LEU A 1 296 ? 4.400 5.818 -14.757 1.00 98.06 296 LEU A O 1
ATOM 2329 N N . TYR A 1 297 ? 3.995 4.443 -13.019 1.00 98.06 297 TYR A N 1
ATOM 2330 C CA . TYR A 1 297 ? 4.933 5.075 -12.096 1.00 98.06 297 TYR A CA 1
ATOM 2331 C C . TYR A 1 297 ? 6.102 4.165 -11.740 1.00 98.06 297 TYR A C 1
ATOM 2333 O O . TYR A 1 297 ? 5.961 2.956 -11.545 1.00 98.06 297 TYR A O 1
ATOM 2341 N N . PHE A 1 298 ? 7.270 4.782 -11.596 1.00 97.69 298 PHE A N 1
ATOM 2342 C CA . PHE A 1 298 ? 8.399 4.184 -10.902 1.00 97.69 298 PHE A CA 1
ATOM 2343 C C . PHE A 1 298 ? 8.242 4.429 -9.399 1.00 97.69 298 PHE A C 1
ATOM 2345 O O . PHE A 1 298 ? 8.095 5.574 -8.986 1.00 97.69 298 PHE A O 1
ATOM 2352 N N . VAL A 1 299 ? 8.307 3.370 -8.589 1.00 96.38 299 VAL A N 1
ATOM 2353 C CA . VAL A 1 299 ? 8.013 3.435 -7.144 1.00 96.38 299 VAL A CA 1
ATOM 2354 C C . VAL A 1 299 ? 9.166 2.914 -6.279 1.00 96.38 299 VAL A C 1
ATOM 2356 O O . VAL A 1 299 ? 8.985 2.181 -5.310 1.00 96.38 299 VAL A O 1
ATOM 2359 N N . GLY A 1 300 ? 10.394 3.280 -6.658 1.00 91.69 300 GLY A N 1
ATOM 2360 C CA . GLY A 1 300 ? 11.633 2.960 -5.939 1.00 91.69 300 GLY A CA 1
ATOM 2361 C C . GLY A 1 300 ? 12.294 1.660 -6.398 1.00 91.69 300 GLY A C 1
ATOM 2362 O O . GLY A 1 300 ? 13.361 1.670 -7.008 1.00 91.69 300 GLY A O 1
ATOM 2363 N N . ASP A 1 301 ? 11.675 0.526 -6.125 1.00 87.50 301 ASP A N 1
ATOM 2364 C CA . ASP A 1 301 ? 12.123 -0.800 -6.571 1.00 87.50 301 ASP A CA 1
ATOM 2365 C C . ASP A 1 301 ? 11.000 -1.584 -7.258 1.00 87.50 301 ASP A C 1
ATOM 2367 O O . ASP A 1 301 ? 11.191 -2.744 -7.598 1.00 87.50 301 ASP A O 1
ATOM 2371 N N . GLY A 1 302 ? 9.858 -0.941 -7.501 1.00 94.56 302 GLY A N 1
ATOM 2372 C CA . GLY A 1 302 ? 8.724 -1.486 -8.235 1.00 94.56 302 GLY A CA 1
ATOM 2373 C C . GLY A 1 302 ? 8.290 -0.619 -9.410 1.00 94.56 302 GLY A C 1
ATOM 2374 O O . GLY A 1 302 ? 8.757 0.511 -9.594 1.00 94.56 302 GLY A O 1
ATOM 2375 N N . THR A 1 303 ? 7.348 -1.157 -10.179 1.00 98.25 303 THR A N 1
ATOM 2376 C CA . THR A 1 303 ? 6.594 -0.429 -11.204 1.00 98.25 303 THR A CA 1
ATOM 2377 C C . THR A 1 303 ? 5.105 -0.534 -10.911 1.00 98.25 303 THR A C 1
ATOM 2379 O O . THR A 1 303 ? 4.583 -1.644 -10.823 1.00 98.25 303 THR A O 1
ATOM 2382 N N . TYR A 1 304 ? 4.440 0.613 -10.776 1.00 98.50 304 TYR A N 1
ATOM 2383 C CA . TYR A 1 304 ? 3.024 0.729 -10.433 1.00 98.50 304 TYR A CA 1
ATOM 2384 C C . TYR A 1 304 ? 2.211 1.109 -11.671 1.00 98.50 304 TYR A C 1
ATOM 2386 O O . TYR A 1 304 ? 2.459 2.145 -12.291 1.00 98.50 304 TYR A O 1
ATOM 2394 N N . LEU A 1 305 ? 1.252 0.262 -12.034 1.00 98.62 305 LEU A N 1
ATOM 2395 C CA . LEU A 1 305 ? 0.292 0.480 -13.107 1.00 98.62 305 LEU A CA 1
ATOM 2396 C C . LEU A 1 305 ? -1.017 0.927 -12.458 1.00 98.62 305 LEU A C 1
ATOM 2398 O O . LEU A 1 305 ? -1.644 0.154 -11.731 1.00 98.62 305 LEU A O 1
ATOM 2402 N N . GLU A 1 306 ? -1.410 2.169 -12.710 1.00 97.88 306 GLU A N 1
ATOM 2403 C CA . GLU A 1 306 ? -2.655 2.739 -12.198 1.00 97.88 306 GLU A CA 1
ATOM 2404 C C . GLU A 1 306 ? -3.767 2.578 -13.235 1.00 97.88 306 GLU A C 1
ATOM 2406 O O . GLU A 1 306 ? -3.550 2.836 -14.422 1.00 97.88 306 GLU A O 1
ATOM 2411 N N . PHE A 1 307 ? -4.951 2.178 -12.783 1.00 97.19 307 PHE A N 1
ATOM 2412 C CA . PHE A 1 307 ? -6.166 2.070 -13.583 1.00 97.19 307 PHE A CA 1
ATOM 2413 C C . PHE A 1 307 ? -7.291 2.860 -12.911 1.00 97.19 307 PHE A C 1
ATOM 2415 O O . PHE A 1 307 ? -7.161 3.313 -11.774 1.00 97.19 307 PHE A O 1
ATOM 2422 N N . ALA A 1 308 ? -8.425 2.996 -13.596 1.00 92.81 308 ALA A N 1
ATOM 2423 C CA . ALA A 1 308 ? -9.588 3.685 -13.044 1.00 92.81 308 ALA A CA 1
ATOM 2424 C C . ALA A 1 308 ? -10.171 2.998 -11.792 1.00 92.81 308 ALA A C 1
ATOM 2426 O O . ALA A 1 308 ? -10.728 3.676 -10.929 1.00 92.81 308 ALA A O 1
ATOM 2427 N N . ASP A 1 309 ? -10.071 1.668 -11.697 1.00 90.56 309 ASP A N 1
ATOM 2428 C CA . ASP A 1 309 ? -10.719 0.861 -10.654 1.00 90.56 309 ASP A CA 1
ATOM 2429 C C . ASP A 1 309 ? -9.796 -0.106 -9.897 1.00 90.56 309 ASP A C 1
ATOM 2431 O O . ASP A 1 309 ? -10.254 -0.856 -9.028 1.00 90.56 309 ASP A O 1
ATOM 2435 N N . LYS A 1 310 ? -8.503 -0.102 -10.223 1.00 95.81 310 LYS A N 1
ATOM 2436 C CA . LYS A 1 310 ? -7.500 -0.994 -9.642 1.00 95.81 310 LYS A CA 1
ATOM 2437 C C . LYS A 1 310 ? -6.103 -0.404 -9.756 1.00 95.81 310 LYS A C 1
ATOM 2439 O O . LYS A 1 310 ? -5.860 0.573 -10.464 1.00 95.81 310 LYS A O 1
ATOM 2444 N N . TYR A 1 311 ? -5.154 -1.069 -9.119 1.00 97.75 311 TYR A N 1
ATOM 2445 C CA . TYR A 1 311 ? -3.754 -0.966 -9.508 1.00 97.75 311 TYR A CA 1
ATOM 2446 C C . TYR A 1 311 ? -3.139 -2.346 -9.644 1.00 97.75 311 TYR A C 1
ATOM 2448 O O . TYR A 1 311 ? -3.661 -3.333 -9.115 1.00 97.75 311 TYR A O 1
ATOM 2456 N N . VAL A 1 312 ? -1.997 -2.399 -10.323 1.00 98.31 312 VAL A N 1
ATOM 2457 C CA . VAL A 1 312 ? -1.112 -3.558 -10.287 1.00 98.31 312 VAL A CA 1
ATOM 2458 C C . VAL A 1 312 ? 0.323 -3.090 -10.118 1.00 98.31 312 VAL A C 1
ATOM 2460 O O . VAL A 1 312 ? 0.794 -2.248 -10.875 1.00 98.31 312 VAL A O 1
ATOM 2463 N N . GLU A 1 313 ? 1.038 -3.641 -9.145 1.00 98.31 313 GLU A N 1
ATOM 2464 C CA . GLU A 1 313 ? 2.441 -3.312 -8.906 1.00 98.31 313 GLU A CA 1
ATOM 2465 C C . GLU A 1 313 ? 3.323 -4.550 -9.079 1.00 98.31 313 GLU A C 1
ATOM 2467 O O . GLU A 1 313 ? 3.098 -5.578 -8.438 1.00 98.31 313 GLU A O 1
ATOM 2472 N N . VAL A 1 314 ? 4.341 -4.461 -9.940 1.00 97.75 314 VAL A N 1
ATOM 2473 C CA . VAL A 1 314 ? 5.329 -5.528 -10.174 1.00 97.75 314 VAL A CA 1
ATOM 2474 C C . VAL A 1 314 ? 6.649 -5.146 -9.521 1.00 97.75 314 VAL A C 1
ATOM 2476 O O . VAL A 1 314 ? 7.148 -4.035 -9.709 1.00 97.75 314 VAL A O 1
ATOM 2479 N N . ARG A 1 315 ? 7.220 -6.074 -8.748 1.00 94.81 315 ARG A N 1
ATOM 2480 C CA . ARG A 1 315 ? 8.420 -5.838 -7.942 1.00 94.81 315 ARG A CA 1
ATOM 2481 C C . ARG A 1 315 ? 9.332 -7.069 -7.923 1.00 94.81 315 ARG A C 1
ATOM 2483 O O . ARG A 1 315 ? 8.848 -8.184 -7.719 1.00 94.81 315 ARG A O 1
ATOM 2490 N N . PRO A 1 316 ? 10.658 -6.924 -8.038 1.00 94.94 316 PRO A N 1
ATOM 2491 C CA . PRO A 1 316 ? 11.591 -7.995 -7.738 1.00 94.94 316 PRO A CA 1
ATOM 2492 C C . PRO A 1 316 ? 11.801 -8.099 -6.218 1.00 94.94 316 PRO A C 1
ATOM 2494 O O . PRO A 1 316 ? 11.945 -7.102 -5.515 1.00 94.94 316 PRO A O 1
ATOM 2497 N N . SER A 1 317 ? 11.893 -9.314 -5.679 1.00 91.06 317 SER A N 1
ATOM 2498 C CA . SER A 1 317 ? 12.464 -9.509 -4.340 1.00 91.06 317 SER A CA 1
ATOM 2499 C C . SER A 1 317 ? 13.924 -9.051 -4.332 1.00 91.06 317 SER A C 1
ATOM 2501 O O . SER A 1 317 ? 14.653 -9.382 -5.252 1.00 91.06 317 SER A O 1
ATOM 2503 N N . GLY A 1 318 ? 14.398 -8.332 -3.311 1.00 85.25 318 GLY A N 1
ATOM 2504 C CA . GLY A 1 318 ? 15.801 -7.891 -3.257 1.00 85.25 318 GLY A CA 1
ATOM 2505 C C . GLY A 1 318 ? 16.803 -9.020 -2.974 1.00 85.25 318 GLY A C 1
ATOM 2506 O O . GLY A 1 318 ? 17.944 -8.969 -3.426 1.00 85.25 318 GLY A O 1
ATOM 2507 N N . THR A 1 319 ? 16.377 -10.059 -2.254 1.00 84.06 319 THR A N 1
ATOM 2508 C CA . THR A 1 319 ? 17.259 -11.096 -1.684 1.00 84.06 319 THR A CA 1
ATOM 2509 C C . THR A 1 319 ? 17.058 -12.484 -2.283 1.00 84.06 319 THR A C 1
ATOM 2511 O O . THR A 1 319 ? 17.821 -13.402 -1.973 1.00 84.06 319 THR A O 1
ATOM 2514 N N . ASP A 1 320 ? 16.040 -12.658 -3.126 1.00 91.19 320 ASP A N 1
ATOM 2515 C CA . ASP A 1 320 ? 15.677 -13.973 -3.639 1.00 91.19 320 ASP A CA 1
ATOM 2516 C C . ASP A 1 320 ? 15.178 -13.954 -5.087 1.00 91.19 320 ASP A C 1
ATOM 2518 O O . ASP A 1 320 ? 14.792 -12.906 -5.615 1.00 91.19 320 ASP A O 1
ATOM 2522 N N . ALA A 1 321 ? 15.168 -15.132 -5.713 1.00 93.88 321 ALA A N 1
ATOM 2523 C CA . ALA A 1 321 ? 14.663 -15.378 -7.060 1.00 93.88 321 ALA A CA 1
ATOM 2524 C C . ALA A 1 321 ? 13.128 -15.462 -7.057 1.00 93.88 321 ALA A C 1
ATOM 2526 O O . ALA A 1 321 ? 12.533 -16.499 -7.365 1.00 93.88 321 ALA A O 1
ATOM 2527 N N . ILE A 1 322 ? 12.503 -14.353 -6.651 1.00 94.75 322 ILE A N 1
ATOM 2528 C CA . ILE A 1 322 ? 11.055 -14.204 -6.518 1.00 94.75 322 ILE A CA 1
ATOM 2529 C C . ILE A 1 322 ? 10.627 -12.878 -7.143 1.00 94.75 322 ILE A C 1
ATOM 2531 O O . ILE A 1 322 ? 11.170 -11.831 -6.782 1.00 94.75 322 ILE A O 1
ATOM 2535 N N . SER A 1 323 ? 9.642 -12.916 -8.038 1.00 95.31 323 SER A N 1
ATOM 2536 C CA . SER A 1 323 ? 8.883 -11.727 -8.447 1.00 95.31 323 SER A CA 1
ATOM 2537 C C . SER A 1 323 ? 7.640 -11.622 -7.575 1.00 95.31 323 SER A C 1
ATOM 2539 O O . SER A 1 323 ? 6.971 -12.621 -7.325 1.00 95.31 323 SER A O 1
ATOM 2541 N N . LYS A 1 324 ? 7.332 -10.423 -7.098 1.00 96.25 324 LYS A N 1
ATOM 25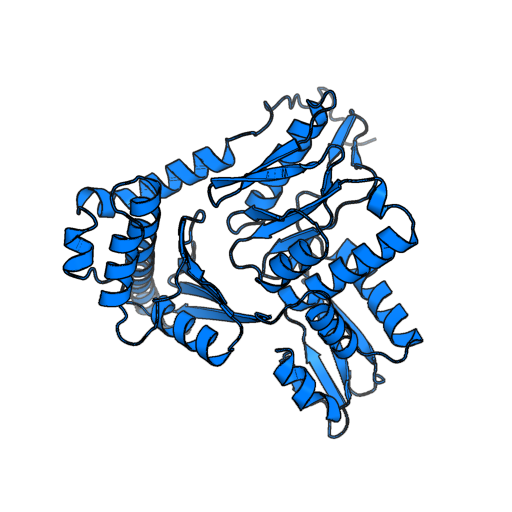42 C CA . LYS A 1 324 ? 6.126 -10.134 -6.329 1.00 96.25 324 LYS A CA 1
ATOM 2543 C C . LYS A 1 324 ? 5.218 -9.261 -7.176 1.00 96.25 324 LYS A C 1
ATOM 2545 O O . LYS A 1 324 ? 5.683 -8.282 -7.759 1.00 96.25 324 LYS A O 1
ATOM 2550 N N . CYS A 1 325 ? 3.943 -9.608 -7.232 1.00 97.50 325 CYS A N 1
ATOM 2551 C CA . CYS A 1 325 ? 2.947 -8.800 -7.910 1.00 97.50 325 CYS A CA 1
ATOM 2552 C C . CYS A 1 325 ? 1.755 -8.552 -6.991 1.00 97.50 325 CYS A C 1
ATOM 2554 O O . CYS A 1 325 ? 1.216 -9.494 -6.411 1.00 97.50 325 CYS A O 1
ATOM 2556 N N . TYR A 1 326 ? 1.389 -7.285 -6.846 1.00 97.81 326 TYR A N 1
ATOM 2557 C CA . TYR A 1 326 ? 0.363 -6.796 -5.933 1.00 97.81 326 TYR A CA 1
ATOM 2558 C C . TYR A 1 326 ? -0.771 -6.168 -6.727 1.00 97.81 326 TYR A C 1
ATOM 2560 O O . TYR A 1 326 ? -0.519 -5.568 -7.768 1.00 97.81 326 TYR A O 1
ATOM 2568 N N . SER A 1 327 ? -2.000 -6.284 -6.242 1.00 97.69 327 SER A N 1
ATOM 2569 C CA . SER A 1 327 ? -3.145 -5.575 -6.800 1.00 97.69 327 SER A CA 1
ATOM 2570 C C . SER A 1 327 ? -4.219 -5.385 -5.741 1.00 97.69 327 SER A C 1
ATOM 2572 O O . SER A 1 327 ? -4.463 -6.283 -4.935 1.00 97.69 327 SER A O 1
ATOM 2574 N N . THR A 1 328 ? -4.889 -4.241 -5.793 1.00 96.75 328 THR A N 1
ATOM 2575 C CA . THR A 1 328 ? -6.216 -4.054 -5.207 1.00 96.75 328 THR A CA 1
ATOM 2576 C C . THR A 1 328 ? -7.180 -3.763 -6.347 1.00 96.75 328 THR A C 1
ATOM 2578 O O . THR A 1 328 ? -6.876 -2.918 -7.190 1.00 96.75 328 THR A O 1
ATOM 2581 N N . ALA A 1 329 ? -8.325 -4.444 -6.377 1.00 96.38 329 ALA A N 1
ATOM 2582 C CA . ALA A 1 329 ? -9.354 -4.239 -7.396 1.00 96.38 329 ALA A CA 1
ATOM 2583 C C . ALA A 1 329 ? -10.766 -4.464 -6.841 1.00 96.38 329 ALA A C 1
ATOM 2585 O O . ALA A 1 329 ? -10.946 -5.042 -5.764 1.00 96.38 329 ALA A O 1
ATOM 2586 N N . LYS A 1 330 ? -11.775 -4.066 -7.625 1.00 95.00 330 LYS A N 1
ATOM 2587 C CA . LYS A 1 330 ? -13.192 -4.381 -7.361 1.00 95.00 330 LYS A CA 1
ATOM 2588 C C . LYS A 1 330 ? -13.526 -5.858 -7.553 1.00 95.00 330 LYS A C 1
ATOM 2590 O O . LYS A 1 330 ? -14.418 -6.393 -6.904 1.00 95.00 330 LYS A O 1
ATOM 2595 N N . SER A 1 331 ? -12.809 -6.530 -8.453 1.00 95.25 331 SER A N 1
ATOM 2596 C CA . SER A 1 331 ? -12.975 -7.952 -8.745 1.00 95.25 331 SER A CA 1
ATOM 2597 C C . SER A 1 331 ? -11.761 -8.741 -8.269 1.00 95.25 331 SER A C 1
ATOM 2599 O O . SER A 1 331 ? -10.643 -8.543 -8.747 1.00 95.25 331 SER A O 1
ATOM 2601 N N . LYS A 1 332 ? -11.986 -9.690 -7.354 1.00 95.00 332 LYS A N 1
ATOM 2602 C CA . LYS A 1 332 ? -10.936 -10.594 -6.870 1.00 95.00 332 LYS A CA 1
ATOM 2603 C C . LYS A 1 332 ? -10.319 -11.421 -7.996 1.00 95.00 332 LYS A C 1
ATOM 2605 O O . LYS A 1 332 ? -9.102 -11.582 -8.038 1.00 95.00 332 LYS A O 1
ATOM 2610 N N . ASP A 1 333 ? -11.146 -11.936 -8.903 1.00 95.94 333 ASP A N 1
ATOM 2611 C CA . ASP A 1 333 ? -10.684 -12.766 -10.018 1.00 95.94 333 ASP A CA 1
ATOM 2612 C C . ASP A 1 333 ? -9.829 -11.957 -10.995 1.00 95.94 333 ASP A C 1
ATOM 2614 O O . ASP A 1 333 ? -8.831 -12.459 -11.510 1.00 95.94 333 ASP A O 1
ATOM 2618 N N . GLU A 1 334 ? -10.173 -10.687 -11.204 1.00 95.56 334 GLU A N 1
ATOM 2619 C CA . GLU A 1 334 ? -9.378 -9.779 -12.025 1.00 95.56 334 GLU A CA 1
ATOM 2620 C C . GLU A 1 334 ? -8.030 -9.469 -11.369 1.00 95.56 334 GLU A C 1
ATOM 2622 O O . GLU A 1 334 ? -6.994 -9.651 -12.008 1.00 95.56 334 GLU A O 1
ATOM 2627 N N . ALA A 1 335 ? -8.019 -9.106 -10.080 1.00 96.69 335 ALA A N 1
ATOM 2628 C CA . ALA A 1 335 ? -6.782 -8.887 -9.330 1.00 96.69 335 ALA A CA 1
ATOM 2629 C C . ALA A 1 335 ? -5.864 -10.123 -9.376 1.00 96.69 335 ALA A C 1
ATOM 2631 O O . ALA A 1 335 ? -4.660 -10.000 -9.617 1.00 96.69 335 ALA A O 1
ATOM 2632 N N . ILE A 1 336 ? -6.421 -11.331 -9.216 1.00 97.06 336 ILE A N 1
ATOM 2633 C CA . ILE A 1 336 ? -5.680 -12.593 -9.362 1.00 97.06 336 ILE A CA 1
ATOM 2634 C C . ILE A 1 336 ? -5.140 -12.751 -10.785 1.00 97.06 336 ILE A C 1
ATOM 2636 O O . ILE A 1 336 ? -3.960 -13.054 -10.951 1.00 97.06 336 ILE A O 1
ATOM 2640 N N . ASN A 1 337 ? -5.967 -12.542 -11.810 1.00 97.44 337 ASN A N 1
ATOM 2641 C CA . ASN A 1 337 ? -5.562 -12.727 -13.200 1.00 97.44 337 ASN A CA 1
ATOM 2642 C C . ASN A 1 337 ? -4.401 -11.795 -13.585 1.00 97.44 337 ASN A C 1
ATOM 2644 O O . ASN A 1 337 ? -3.375 -12.258 -14.084 1.00 97.44 337 ASN A O 1
ATOM 2648 N N . PHE A 1 338 ? -4.514 -10.497 -13.286 1.00 98.00 338 PHE A N 1
ATOM 2649 C CA . PHE A 1 338 ? -3.448 -9.531 -13.554 1.00 98.00 338 PHE A CA 1
ATOM 2650 C C . PHE A 1 338 ? -2.162 -9.889 -12.808 1.00 98.00 338 PHE A C 1
ATOM 2652 O O . PHE A 1 338 ? -1.102 -9.998 -13.427 1.00 98.00 338 PHE A O 1
ATOM 2659 N N . THR A 1 339 ? -2.246 -10.120 -11.494 1.00 97.81 339 THR A N 1
ATOM 2660 C CA . THR A 1 339 ? -1.054 -10.400 -10.679 1.00 97.81 339 THR A CA 1
ATOM 2661 C C . THR A 1 339 ? -0.358 -11.697 -11.078 1.00 97.81 339 THR A C 1
ATOM 2663 O O . THR A 1 339 ? 0.873 -11.754 -11.103 1.00 97.81 339 THR A O 1
ATOM 2666 N N . GLN A 1 340 ? -1.113 -12.732 -11.455 1.00 96.75 340 GLN A N 1
ATOM 2667 C CA . GLN A 1 340 ? -0.548 -13.979 -11.960 1.00 96.75 340 GLN A CA 1
ATOM 2668 C C . GLN A 1 340 ? 0.147 -13.786 -13.307 1.00 96.75 340 GLN A C 1
ATOM 2670 O O . GLN A 1 340 ? 1.276 -14.247 -13.466 1.00 96.75 340 GLN A O 1
ATOM 2675 N N . VAL A 1 341 ? -0.486 -13.111 -14.266 1.00 97.25 341 VAL A N 1
ATOM 2676 C CA . VAL A 1 341 ? 0.079 -12.936 -15.612 1.00 97.25 341 VAL A CA 1
ATOM 2677 C C . VAL A 1 341 ? 1.318 -12.037 -15.583 1.00 97.25 341 VAL A C 1
ATOM 2679 O O . VAL A 1 341 ? 2.363 -12.427 -16.103 1.00 97.25 341 VAL A O 1
ATOM 2682 N N . LEU A 1 342 ? 1.238 -10.873 -14.935 1.00 97.62 342 LEU A N 1
ATOM 2683 C CA . LEU A 1 342 ? 2.340 -9.904 -14.861 1.00 97.62 342 LEU A CA 1
ATOM 2684 C C . LEU A 1 342 ? 3.490 -10.422 -13.979 1.00 97.62 342 LEU A C 1
ATOM 2686 O O . LEU A 1 342 ? 4.664 -10.277 -14.323 1.00 97.62 342 LEU A O 1
ATOM 2690 N N . GLY A 1 343 ? 3.175 -11.094 -12.867 1.00 95.19 343 GLY A N 1
ATOM 2691 C CA . GLY A 1 343 ? 4.181 -11.688 -11.985 1.00 95.19 343 GLY A CA 1
ATOM 2692 C C . GLY A 1 343 ? 4.967 -12.836 -12.629 1.00 95.19 343 GLY A C 1
ATOM 2693 O O . GLY A 1 343 ? 6.151 -13.001 -12.333 1.00 95.19 343 GLY A O 1
ATOM 2694 N N . ASN A 1 344 ? 4.331 -13.621 -13.511 1.00 94.44 344 ASN A N 1
ATOM 2695 C CA . ASN A 1 344 ? 4.957 -14.752 -14.214 1.00 94.44 344 ASN A CA 1
ATOM 2696 C C . ASN A 1 344 ? 5.555 -14.380 -15.578 1.00 94.44 344 ASN A C 1
ATOM 2698 O O . ASN A 1 344 ? 6.044 -15.263 -16.286 1.00 94.44 344 ASN A O 1
ATOM 2702 N N . PHE A 1 345 ? 5.516 -13.107 -15.970 1.00 96.12 345 PHE A N 1
ATOM 2703 C CA . PHE A 1 345 ? 6.057 -12.694 -17.255 1.00 96.12 345 PHE A CA 1
ATOM 2704 C C . PHE A 1 345 ? 7.568 -12.964 -17.338 1.00 96.12 345 PHE A C 1
ATOM 2706 O O . PHE A 1 345 ? 8.304 -12.849 -16.356 1.00 96.12 345 PHE A O 1
ATOM 2713 N N . SER A 1 346 ? 8.033 -13.366 -18.524 1.00 92.56 346 SER A N 1
ATOM 2714 C CA . SER A 1 346 ? 9.436 -13.735 -18.751 1.00 92.56 346 SER A CA 1
ATOM 2715 C C . SER A 1 346 ? 10.378 -12.531 -18.727 1.00 92.56 346 SER A C 1
ATOM 2717 O O . SER A 1 346 ? 11.578 -12.703 -18.524 1.00 92.56 346 SER A O 1
ATOM 2719 N N . GLY A 1 347 ? 9.851 -11.326 -18.963 1.00 94.56 347 GLY A N 1
ATOM 2720 C CA . GLY A 1 347 ? 10.648 -10.125 -19.201 1.00 94.56 347 GLY A CA 1
ATOM 2721 C C . GLY A 1 347 ? 11.204 -10.020 -20.620 1.00 94.56 347 GLY A C 1
ATOM 2722 O O . GLY A 1 347 ? 12.010 -9.131 -20.897 1.00 94.56 347 GLY A O 1
ATOM 2723 N N . GLU A 1 348 ? 10.808 -10.917 -21.528 1.00 95.44 348 GLU A N 1
ATOM 2724 C CA . GLU A 1 348 ? 11.246 -10.856 -22.919 1.00 95.44 348 GLU A CA 1
ATOM 2725 C C . GLU A 1 348 ? 10.746 -9.567 -23.582 1.00 95.44 348 GLU A C 1
ATOM 2727 O O . GLU A 1 348 ? 9.562 -9.228 -23.551 1.00 95.44 348 GLU A O 1
ATOM 2732 N N . ARG A 1 349 ? 11.669 -8.826 -24.197 1.00 97.25 349 ARG A N 1
ATOM 2733 C CA . ARG A 1 349 ? 11.348 -7.566 -24.865 1.00 97.25 349 ARG A CA 1
ATOM 2734 C C . ARG A 1 349 ? 10.645 -7.855 -26.187 1.00 97.25 349 ARG A C 1
ATOM 2736 O O . ARG A 1 349 ? 11.224 -8.489 -27.067 1.00 97.25 349 ARG A O 1
ATOM 2743 N N . THR A 1 350 ? 9.437 -7.331 -26.365 1.00 97.44 350 THR A N 1
ATOM 2744 C CA . THR A 1 350 ? 8.757 -7.387 -27.666 1.00 97.44 350 THR A CA 1
ATOM 2745 C C . THR A 1 350 ? 9.442 -6.458 -28.683 1.00 97.44 350 THR A C 1
ATOM 2747 O O . THR A 1 350 ? 10.165 -5.532 -28.291 1.00 97.44 350 THR A O 1
ATOM 2750 N N . PRO A 1 351 ? 9.223 -6.636 -30.001 1.00 98.31 351 PRO A N 1
ATOM 2751 C CA . PRO A 1 351 ? 9.726 -5.697 -31.006 1.00 98.31 351 PRO A CA 1
ATOM 2752 C C . PRO A 1 351 ? 9.282 -4.250 -30.749 1.00 98.31 351 PRO A C 1
ATOM 2754 O O . PRO A 1 351 ? 10.071 -3.323 -30.939 1.00 98.31 351 PRO A O 1
ATOM 2757 N N . LEU A 1 352 ? 8.049 -4.055 -30.264 1.00 98.31 352 LEU A N 1
ATOM 2758 C CA . LEU A 1 352 ? 7.527 -2.733 -29.927 1.00 98.31 352 LEU A CA 1
ATOM 2759 C C . LEU A 1 352 ? 8.239 -2.140 -28.704 1.00 98.31 352 LEU A C 1
ATOM 2761 O O . LEU A 1 352 ? 8.550 -0.946 -28.697 1.00 98.31 352 LEU A O 1
ATOM 2765 N N . HIS A 1 353 ? 8.577 -2.965 -27.706 1.00 98.56 353 HIS A N 1
ATOM 2766 C CA . HIS A 1 353 ? 9.422 -2.540 -26.585 1.00 98.56 353 HIS A CA 1
ATOM 2767 C C . HIS A 1 353 ? 10.805 -2.093 -27.068 1.00 98.56 353 HIS A C 1
ATOM 2769 O O . HIS A 1 353 ? 11.257 -1.012 -26.702 1.00 98.56 353 HIS A O 1
ATOM 2775 N N . MET A 1 354 ? 11.462 -2.875 -27.933 1.00 98.44 354 MET A N 1
ATOM 2776 C CA . MET A 1 354 ? 12.784 -2.535 -28.487 1.00 98.44 354 MET A CA 1
ATOM 2777 C C . MET A 1 354 ? 12.784 -1.247 -29.312 1.00 98.44 354 MET A C 1
ATOM 2779 O O . MET A 1 354 ? 13.765 -0.505 -29.294 1.00 98.44 354 MET A O 1
ATOM 2783 N N . GLN A 1 355 ? 11.690 -0.972 -30.022 1.00 98.12 355 GLN A N 1
ATOM 2784 C CA . GLN A 1 355 ? 11.512 0.269 -30.768 1.00 98.12 355 GLN A CA 1
ATOM 2785 C C . GLN A 1 355 ? 11.268 1.473 -29.848 1.00 98.12 355 GLN A C 1
ATOM 2787 O O . GLN A 1 355 ? 11.749 2.568 -30.133 1.00 98.12 355 GLN A O 1
ATOM 2792 N N . THR A 1 356 ? 10.503 1.279 -28.773 1.00 98.44 356 THR A N 1
ATOM 2793 C CA . THR A 1 356 ? 10.081 2.353 -27.860 1.00 98.44 356 THR A CA 1
ATOM 2794 C C . THR A 1 356 ? 11.172 2.716 -26.859 1.00 98.44 356 THR A C 1
ATOM 2796 O O . THR A 1 356 ? 11.377 3.890 -26.561 1.00 98.44 356 THR A O 1
ATOM 2799 N N . ILE A 1 357 ? 11.891 1.714 -26.353 1.00 98.44 357 ILE A N 1
ATOM 2800 C CA . ILE A 1 357 ? 12.949 1.865 -25.360 1.00 98.44 357 ILE A CA 1
ATOM 2801 C C . ILE A 1 357 ? 14.292 1.501 -26.008 1.00 98.44 357 ILE A C 1
ATOM 2803 O O . ILE A 1 357 ? 14.552 0.322 -26.267 1.00 98.44 357 ILE A O 1
ATOM 2807 N N . PRO A 1 358 ? 15.188 2.471 -26.251 1.00 97.62 358 PRO A N 1
ATOM 2808 C CA . PRO A 1 358 ? 16.515 2.186 -26.787 1.00 97.62 358 PRO A CA 1
ATOM 2809 C C . PRO A 1 358 ? 17.297 1.211 -25.900 1.00 97.62 358 PRO A C 1
ATOM 2811 O O . PRO A 1 358 ? 17.194 1.258 -24.674 1.00 97.62 358 PRO A O 1
ATOM 2814 N N . GLN A 1 359 ? 18.118 0.351 -26.512 1.00 97.75 359 GLN A N 1
ATOM 2815 C CA . GLN A 1 359 ? 18.918 -0.647 -25.787 1.00 97.75 359 GLN A CA 1
ATOM 2816 C C . GLN A 1 359 ? 19.787 -0.013 -24.690 1.00 97.75 359 GLN A C 1
ATOM 2818 O O . GLN A 1 359 ? 19.783 -0.492 -23.564 1.00 97.75 359 GLN A O 1
ATOM 2823 N N . GLU A 1 360 ? 20.442 1.112 -24.985 1.00 97.62 360 GLU A N 1
ATOM 2824 C CA . GLU A 1 360 ? 21.263 1.840 -24.009 1.00 97.62 360 GLU A CA 1
ATOM 2825 C C . GLU A 1 360 ? 20.453 2.320 -22.792 1.00 97.62 360 GLU A C 1
ATOM 2827 O O . GLU A 1 360 ? 20.946 2.281 -21.668 1.00 97.62 360 GLU A O 1
ATOM 2832 N N . PHE A 1 361 ? 19.199 2.742 -22.983 1.00 98.19 361 PHE A N 1
ATOM 2833 C CA . PHE A 1 361 ? 18.340 3.140 -21.865 1.00 98.19 361 PHE A CA 1
ATOM 2834 C C . PHE A 1 361 ? 17.919 1.928 -21.029 1.00 98.19 361 PHE A C 1
ATOM 2836 O O . PHE A 1 361 ? 17.948 1.984 -19.802 1.00 98.19 361 PHE A O 1
ATOM 2843 N N . TYR A 1 362 ? 17.566 0.822 -21.691 1.00 98.12 362 TYR A N 1
ATOM 2844 C CA . TYR A 1 362 ? 17.211 -0.434 -21.031 1.00 98.12 362 TYR A CA 1
ATOM 2845 C C . TYR A 1 362 ? 18.359 -0.967 -20.162 1.00 98.12 362 TYR A C 1
ATOM 2847 O O . TYR A 1 362 ? 18.146 -1.286 -18.993 1.00 98.12 362 TYR A O 1
ATOM 2855 N N . ASP A 1 363 ? 19.578 -0.992 -20.704 1.00 97.19 363 ASP A N 1
ATOM 2856 C CA . ASP A 1 363 ? 20.766 -1.498 -20.007 1.00 97.19 363 ASP A CA 1
ATOM 2857 C C . ASP A 1 363 ? 21.120 -0.652 -18.771 1.00 97.19 363 ASP A C 1
ATOM 2859 O O . ASP A 1 363 ? 21.588 -1.185 -17.765 1.00 97.19 363 ASP A O 1
ATOM 2863 N N . ASN A 1 364 ? 20.832 0.654 -18.810 1.00 97.12 364 ASN A N 1
ATOM 2864 C CA . ASN A 1 364 ? 21.104 1.591 -17.715 1.00 97.12 364 ASN A CA 1
ATOM 2865 C C . ASN A 1 364 ? 19.923 1.791 -16.744 1.00 97.12 364 ASN A C 1
ATOM 2867 O O . ASN A 1 364 ? 20.063 2.505 -15.746 1.00 97.12 364 ASN A O 1
ATOM 2871 N N . ALA A 1 365 ? 18.764 1.169 -16.990 1.00 96.75 365 ALA A N 1
ATOM 2872 C CA . ALA A 1 365 ? 17.533 1.420 -16.236 1.00 96.75 365 ALA A CA 1
ATOM 2873 C C . ALA A 1 365 ? 17.705 1.226 -14.717 1.00 96.75 365 ALA A C 1
ATOM 2875 O O . ALA A 1 365 ? 17.190 2.014 -13.925 1.00 96.75 365 ALA A O 1
ATOM 2876 N N . LYS A 1 366 ? 18.484 0.224 -14.290 1.00 94.56 366 LYS A N 1
ATOM 2877 C CA . LYS A 1 366 ? 18.737 -0.046 -12.863 1.00 94.56 366 LYS A CA 1
ATOM 2878 C C . LYS A 1 366 ? 19.603 1.002 -12.175 1.00 94.56 366 LYS A C 1
ATOM 2880 O O . LYS A 1 366 ? 19.341 1.366 -11.033 1.00 94.56 366 LYS A O 1
ATOM 2885 N N . GLU A 1 367 ? 20.636 1.499 -12.841 1.00 95.38 367 GLU A N 1
ATOM 2886 C CA . GLU A 1 367 ? 21.477 2.552 -12.267 1.00 95.38 367 GLU A CA 1
ATOM 2887 C C . GLU A 1 367 ? 20.709 3.878 -12.177 1.00 95.38 367 GLU A C 1
ATOM 2889 O O . GLU A 1 367 ? 20.777 4.600 -11.173 1.00 95.38 367 GLU A O 1
ATOM 2894 N N . LEU A 1 368 ? 19.902 4.158 -13.201 1.00 95.75 368 LEU A N 1
ATOM 2895 C CA . LEU A 1 368 ? 19.012 5.307 -13.228 1.00 95.75 368 LEU A CA 1
ATOM 2896 C C . LEU A 1 368 ? 17.964 5.240 -12.108 1.00 95.75 368 LEU A C 1
ATOM 2898 O O . LEU A 1 368 ? 17.771 6.236 -11.407 1.00 95.75 368 LEU A O 1
ATOM 2902 N N . SER A 1 369 ? 17.345 4.076 -11.882 1.00 95.62 369 SER A N 1
ATOM 2903 C CA . SER A 1 369 ? 16.348 3.897 -10.819 1.00 95.62 369 SER A CA 1
ATOM 2904 C C . SER A 1 369 ? 16.935 4.192 -9.435 1.00 95.62 369 SER A C 1
ATOM 2906 O O . SER A 1 369 ? 16.340 4.932 -8.652 1.00 95.62 369 SER A O 1
ATOM 2908 N N . LEU A 1 370 ? 18.149 3.704 -9.153 1.00 94.56 370 LEU A N 1
ATOM 2909 C CA . LEU A 1 370 ? 18.864 3.991 -7.905 1.00 94.56 370 LEU A CA 1
ATOM 2910 C C . LEU A 1 370 ? 19.183 5.481 -7.752 1.00 94.56 370 LEU A C 1
ATOM 2912 O O . LEU A 1 370 ? 19.104 6.026 -6.651 1.00 94.56 370 LEU A O 1
ATOM 2916 N N . THR A 1 371 ? 19.546 6.150 -8.846 1.00 95.19 371 THR A N 1
ATOM 2917 C CA . THR A 1 371 ? 19.835 7.588 -8.840 1.00 95.19 371 THR A CA 1
ATOM 2918 C C . THR A 1 371 ? 18.585 8.407 -8.525 1.00 95.19 371 THR A C 1
ATOM 2920 O O . THR A 1 371 ? 18.651 9.331 -7.715 1.00 95.19 371 THR A O 1
ATOM 2923 N N . ILE A 1 372 ? 17.446 8.065 -9.131 1.00 94.25 372 ILE A N 1
ATOM 2924 C CA . ILE A 1 372 ? 16.166 8.740 -8.882 1.00 94.25 372 ILE A CA 1
ATOM 2925 C C . ILE A 1 372 ? 15.705 8.497 -7.443 1.00 94.25 372 ILE A C 1
ATOM 2927 O O . ILE A 1 372 ? 15.376 9.458 -6.752 1.00 94.25 372 ILE A O 1
ATOM 2931 N N . LEU A 1 373 ? 15.770 7.254 -6.953 1.00 93.62 373 LEU A N 1
ATOM 2932 C CA . LEU A 1 373 ? 15.387 6.930 -5.577 1.00 93.62 373 LEU A CA 1
ATOM 2933 C C . LEU A 1 373 ? 16.238 7.691 -4.548 1.00 93.62 373 LEU A C 1
ATOM 2935 O O . LEU A 1 373 ? 15.696 8.273 -3.614 1.00 93.62 373 LEU A O 1
ATOM 2939 N N . ARG A 1 374 ? 17.561 7.769 -4.743 1.00 93.56 374 ARG A N 1
ATOM 2940 C CA . ARG A 1 374 ? 18.444 8.554 -3.860 1.00 93.56 374 ARG A CA 1
ATOM 2941 C C . ARG A 1 374 ? 18.107 10.042 -3.868 1.00 93.56 374 ARG A C 1
ATOM 2943 O O . ARG A 1 374 ? 18.173 10.681 -2.823 1.00 93.56 374 ARG A O 1
ATOM 2950 N N . LYS A 1 375 ? 17.755 10.600 -5.033 1.00 92.31 375 LYS A N 1
ATOM 2951 C CA . LYS A 1 375 ? 17.304 11.996 -5.130 1.00 92.31 375 LYS A CA 1
ATOM 2952 C C . LYS A 1 375 ? 16.005 12.204 -4.358 1.00 92.31 375 LYS A C 1
ATOM 2954 O O . LYS A 1 375 ? 15.938 13.152 -3.590 1.00 92.31 375 LYS A O 1
ATOM 2959 N N . TYR A 1 376 ? 15.028 11.310 -4.513 1.00 92.44 376 TYR A N 1
ATOM 2960 C CA . TYR A 1 376 ? 13.782 11.342 -3.744 1.00 92.44 376 TYR A CA 1
ATOM 2961 C C . TYR A 1 376 ? 14.043 11.280 -2.233 1.00 92.44 376 TYR A C 1
ATOM 2963 O O . TYR A 1 376 ? 13.516 12.100 -1.486 1.00 92.44 376 TYR A O 1
ATOM 2971 N N . GLN A 1 377 ? 14.897 10.358 -1.784 1.00 91.62 377 GLN A N 1
ATOM 2972 C CA . GLN A 1 377 ? 15.241 10.205 -0.369 1.00 91.62 377 GLN A CA 1
ATOM 2973 C C . GLN A 1 377 ? 15.921 11.451 0.199 1.00 91.62 377 GLN A C 1
ATOM 2975 O O . GLN A 1 377 ? 15.607 11.850 1.311 1.00 91.62 377 GLN A O 1
ATOM 2980 N N . ALA A 1 378 ? 16.827 12.074 -0.559 1.00 88.88 378 ALA A N 1
ATOM 2981 C CA . ALA A 1 378 ? 17.547 13.270 -0.129 1.00 88.88 378 ALA A CA 1
ATOM 2982 C C . ALA A 1 378 ? 16.715 14.561 -0.215 1.00 88.88 378 ALA A C 1
ATOM 2984 O O . ALA A 1 378 ? 17.033 15.542 0.454 1.00 88.88 378 ALA A O 1
ATOM 2985 N N . HIS A 1 379 ? 15.686 14.589 -1.062 1.00 87.38 379 HIS A N 1
ATOM 2986 C CA . HIS A 1 379 ? 14.857 15.769 -1.273 1.00 87.38 379 HIS A CA 1
ATOM 2987 C C . HIS A 1 379 ? 14.078 16.122 -0.000 1.00 87.38 379 HIS A C 1
ATOM 2989 O O . HIS A 1 379 ? 13.425 15.254 0.570 1.00 87.38 379 HIS A O 1
ATOM 2995 N N . GLU A 1 380 ? 14.133 17.391 0.418 1.00 84.62 380 GLU A N 1
ATOM 2996 C CA . GLU A 1 380 ? 13.419 17.933 1.594 1.00 84.62 380 GLU A CA 1
ATOM 2997 C C . GLU A 1 380 ? 13.850 17.356 2.948 1.00 84.62 380 GLU A C 1
ATOM 2999 O O . GLU A 1 380 ? 13.190 17.606 3.956 1.00 84.62 380 GLU A O 1
ATOM 3004 N N . LEU A 1 381 ? 14.948 16.595 3.004 1.00 85.06 381 LEU A N 1
ATOM 3005 C CA . LEU A 1 381 ? 15.519 16.225 4.292 1.00 85.06 381 LEU A CA 1
ATOM 3006 C C . LEU A 1 381 ? 16.100 17.467 4.977 1.00 85.06 381 LEU A C 1
ATOM 3008 O O . LEU A 1 381 ? 16.812 18.236 4.323 1.00 85.06 381 LEU A O 1
ATOM 3012 N N . PRO A 1 382 ? 15.851 17.649 6.286 1.00 81.06 382 PRO A N 1
ATOM 3013 C CA . PRO A 1 382 ? 16.470 18.732 7.031 1.00 81.06 382 PRO A CA 1
ATOM 3014 C C . PRO A 1 382 ? 17.990 18.547 7.068 1.00 81.06 382 PRO A C 1
ATOM 3016 O O . PRO A 1 382 ? 18.497 17.418 7.112 1.00 81.06 382 PRO A O 1
ATOM 3019 N N . ASP A 1 383 ? 18.728 19.658 7.114 1.00 72.81 383 ASP A N 1
ATOM 3020 C CA . ASP A 1 383 ? 20.165 19.619 7.384 1.00 72.81 383 ASP A CA 1
ATOM 3021 C C . ASP A 1 383 ? 20.404 18.845 8.687 1.00 72.81 383 ASP A C 1
ATOM 3023 O O . ASP A 1 383 ? 19.830 19.172 9.730 1.00 72.81 383 ASP A O 1
ATOM 3027 N N . GLN A 1 384 ? 21.253 17.812 8.650 1.00 60.56 384 GLN A N 1
ATOM 3028 C CA . GLN A 1 384 ? 21.561 16.997 9.826 1.00 60.56 384 GLN A CA 1
ATOM 3029 C C . GLN A 1 384 ? 22.311 17.830 10.877 1.00 60.56 384 GLN A C 1
ATOM 3031 O O . GLN A 1 384 ? 23.532 17.779 10.991 1.00 60.56 384 GLN A O 1
ATOM 3036 N N . ARG A 1 385 ? 21.578 18.568 11.713 1.00 55.66 385 ARG A N 1
ATOM 3037 C CA . ARG A 1 385 ? 22.108 19.294 12.879 1.00 55.66 385 ARG A CA 1
ATOM 3038 C C . ARG A 1 385 ? 22.268 18.364 14.089 1.00 55.66 385 ARG A C 1
ATOM 3040 O O . ARG A 1 385 ? 22.010 18.754 15.228 1.00 55.66 385 ARG A O 1
ATOM 3047 N N . TYR A 1 386 ? 22.654 17.105 13.865 1.00 55.25 386 TYR A N 1
ATOM 3048 C CA . TYR A 1 386 ? 22.954 16.191 14.963 1.00 55.25 386 TYR A CA 1
ATOM 3049 C C . TYR A 1 386 ? 24.368 16.457 15.471 1.00 55.25 386 TYR A C 1
ATOM 3051 O O . TYR A 1 386 ? 25.346 15.938 14.938 1.00 55.25 386 TYR A O 1
ATOM 3059 N N . THR A 1 387 ? 24.467 17.224 16.550 1.00 56.09 387 THR A N 1
ATOM 3060 C CA . THR A 1 387 ? 25.652 17.199 17.407 1.00 56.09 387 THR A CA 1
ATOM 3061 C C . THR A 1 387 ? 25.394 16.161 18.501 1.00 56.09 387 THR A C 1
ATOM 3063 O O . THR A 1 387 ? 24.427 16.321 19.255 1.00 56.09 387 THR A O 1
ATOM 3066 N N . PRO A 1 388 ? 26.185 15.074 18.596 1.00 52.75 388 PRO A N 1
ATOM 3067 C CA . PRO A 1 388 ? 26.100 14.177 19.739 1.00 52.75 388 PRO A CA 1
ATOM 3068 C C . PRO A 1 388 ? 26.335 14.988 21.023 1.00 52.75 388 PRO A C 1
ATOM 3070 O O . PRO A 1 388 ? 27.234 15.832 21.028 1.00 52.75 388 PRO A O 1
ATOM 3073 N N . PRO A 1 389 ? 25.562 14.780 22.101 1.00 60.38 389 PRO A N 1
ATOM 3074 C CA . PRO A 1 389 ? 25.859 15.425 23.373 1.00 60.38 389 PRO A CA 1
ATOM 3075 C C . PRO A 1 389 ? 27.281 15.058 23.819 1.00 60.38 389 PRO A C 1
ATOM 3077 O O . PRO A 1 389 ? 27.670 13.892 23.777 1.00 60.38 389 PRO A O 1
ATOM 3080 N N . GLU A 1 390 ? 28.052 16.065 24.237 1.00 65.31 390 GLU A N 1
ATOM 3081 C CA . GLU A 1 390 ? 29.468 15.903 24.608 1.00 65.31 390 GLU A CA 1
ATOM 3082 C C . GLU A 1 390 ? 29.662 15.002 25.840 1.00 65.31 390 GLU A C 1
ATOM 3084 O O . GLU A 1 390 ? 30.733 14.429 26.012 1.00 65.31 390 GLU A O 1
ATOM 3089 N N . ASN A 1 391 ? 28.610 14.806 26.645 1.00 57.09 391 ASN A N 1
ATOM 3090 C CA . ASN A 1 391 ? 28.607 13.935 27.816 1.00 57.09 391 ASN A CA 1
ATOM 3091 C C . ASN A 1 391 ? 27.457 12.921 27.731 1.00 57.09 391 ASN A C 1
ATOM 3093 O O . ASN A 1 391 ? 26.349 13.172 28.203 1.00 57.09 391 ASN A O 1
ATOM 3097 N N . PHE A 1 392 ? 27.725 11.757 27.141 1.00 52.31 392 PHE A N 1
ATOM 3098 C CA . PHE A 1 392 ? 26.957 10.549 27.435 1.00 52.31 392 PHE A CA 1
ATOM 3099 C C . PHE A 1 392 ? 27.521 9.935 28.724 1.00 52.31 392 PHE A C 1
ATOM 3101 O O . PHE A 1 392 ? 28.384 9.060 28.666 1.00 52.31 392 PHE A O 1
ATOM 3108 N N . ASP A 1 393 ? 27.052 10.391 29.887 1.00 52.50 393 ASP A N 1
ATOM 3109 C CA . ASP A 1 393 ? 27.218 9.617 31.123 1.00 52.50 393 ASP A CA 1
ATOM 3110 C C . ASP A 1 393 ? 26.292 8.396 31.027 1.00 52.50 393 ASP A C 1
ATOM 3112 O O . ASP A 1 393 ? 25.123 8.419 31.411 1.00 52.50 393 ASP A O 1
ATOM 3116 N N . TYR A 1 394 ? 26.802 7.312 30.439 1.00 49.94 394 TYR A N 1
ATOM 3117 C CA . TYR A 1 394 ? 26.221 5.999 30.670 1.00 49.94 394 TYR A CA 1
ATOM 3118 C C . TYR A 1 394 ? 26.452 5.659 32.146 1.00 49.94 394 TYR A C 1
ATOM 3120 O O . TYR A 1 394 ? 27.590 5.429 32.543 1.00 49.94 394 TYR A O 1
ATOM 3128 N N . LEU A 1 395 ? 25.355 5.561 32.904 1.00 46.59 395 LEU A N 1
ATOM 3129 C CA . LEU A 1 395 ? 25.255 5.039 34.276 1.00 46.59 395 LEU A CA 1
ATOM 3130 C C . LEU A 1 395 ? 25.623 6.022 35.405 1.00 46.59 395 LEU A C 1
ATOM 3132 O O . LEU A 1 395 ? 26.779 6.120 35.819 1.00 46.59 395 LEU A O 1
ATOM 3136 N N . GLN A 1 396 ? 24.586 6.601 36.020 1.00 38.88 396 GLN A N 1
ATOM 3137 C CA . GLN A 1 396 ? 24.458 6.620 37.482 1.00 38.88 396 GLN A CA 1
ATOM 3138 C C . GLN A 1 396 ? 23.105 6.057 37.897 1.00 38.88 396 GLN A C 1
ATOM 3140 O O . GLN A 1 396 ? 22.094 6.453 37.274 1.00 38.88 396 GLN A O 1
#

Sequence (396 aa):
LSDYPLGTCVLMADPDGDRLVTAQVEPASNKDKLNELGVLYLKLDDERILSLYLPNQSFLLTFDFQKQSLVSAGLWDDYDWFMIKTTPSSLAWDKWAEANGVPVINAPVGFKEIATVMQKVEGKIEEQEEDDITIGDIFGKEINIGKKPRLLFAGEESGGEIFGPAELIKSHNGRIAISMREKSAGEAIIITAALASQLALNNEYLSDYLQRVYETSDIDAHFDVRVDVKYYNENESDIAKLNREKEAGMQLRTQNDLFFLSLALGVGQNVCTFEQARSVIMDAFPNLDFSDMTNLYFVGDGTYLEFADKYVEVRPSGTDAISKCYSTAKSKDEAINFTQVLGNFSGERTPLHMQTIPQEFYDNAKELSLTILRKYQAHELPDQRYTPPENFDYLQ